Protein 4OFZ (pdb70)

InterPro domains:
  IPR023214 HAD superfamily [G3DSA:3.40.50.1000] (210-483)
  IPR036412 HAD-like superfamily [SSF56784] (208-450)
  IPR041064 Trehalose-6-phosphate phosphatase, helical bundle domain [PF18572] (64-159)
  IPR049063 Trehalose-6-phosphate phosphatase, C-terminal domain [PF21141] (210-477)

Sequence (418 aa):
QTVDDFKNLMYKMQETRRAIVFALLNEKDLTKDDVEILKRAYEKLTDNFQREMCTLTTKLSVNIGDETRGLEKDLKYLDALMNIRREEPNLLWPIIMSRVDLFSILANYHPKGKETFLKEYEDTVKFLKTFISSEAITGKKPIFITDWDGTMKDYCSQYATNLQPVYSAVGMTRFAASFTRISAVLTAGPLRGPGILDLTAMPIDGPVMFSGSWGREWWLSGKRVVHQDGITDEGFNALQRLDDEMKDLLHTSPFALVGSGVQRKVDRLTLGVQTVCHHVTSELSNRYQMAVKERMHNSQILVFDPSTELEVEVVAHNSGIIWNKGNGVERLIKSLGDSLQSPGKILICGDTLSDIPMVRQAVKQNPDGVLAIFVGAKMSLREEVKQVIGDESRCCFVSCPDVIHAAMSQILNEHCIG

Nearest PDB structures (foldseek):
  5e0o-assembly1_A  TM=9.961E-01  e=2.253E-72  Brugia malayi
  3gyg-assembly2_A  TM=4.487E-01  e=1.014E-04  Bacillus subtilis subsp. subtilis str. 168
  6lrg-assembly1_A-2  TM=4.010E-01  e=4.734E-01  Nostoc sp. PCC 7120 = FACHB-418
  6grc-assembly1_A  TM=4.989E-01  e=5.087E+00  Thermochaetoides thermophila DSM 1495

Structure (mmCIF, N/CA/C/O backbone):
data_4OFZ
#
_entry.id   4OFZ
#
_cell.length_a   166.940
_cell.length_b   166.940
_cell.length_c   99.562
_cell.angle_alpha   90.00
_cell.angle_beta   90.00
_cell.angle_gamma   120.00
#
_symmetry.space_group_name_H-M   'P 64 2 2'
#
loop_
_entity.id
_entity.type
_entity.pdbx_description
1 polymer Trehalose-phosphatase
2 non-polymer 'MAGNESIUM ION'
3 water water
#
loop_
_atom_site.group_PDB
_atom_site.id
_atom_site.type_symbol
_atom_site.label_atom_id
_atom_site.label_alt_id
_atom_site.label_comp_id
_atom_site.label_asym_id
_atom_site.label_entity_id
_atom_site.label_seq_id
_atom_site.pdbx_PDB_ins_code
_atom_site.Cartn_x
_atom_site.Cartn_y
_atom_site.Cartn_z
_atom_site.occupancy
_atom_site.B_iso_or_equiv
_atom_site.auth_seq_id
_atom_site.auth_comp_id
_atom_site.auth_asym_id
_atom_site.auth_atom_id
_atom_site.pdbx_PDB_model_num
ATOM 1 N N . GLN A 1 85 ? -44.410 1.326 9.576 1.00 129.85 63 GLN A N 1
ATOM 2 C CA . GLN A 1 85 ? -43.676 2.526 9.977 1.00 124.20 63 GLN A CA 1
ATOM 3 C C . GLN A 1 85 ? -43.792 3.608 8.911 1.00 118.25 63 GLN A C 1
ATOM 4 O O . GLN A 1 85 ? -43.483 4.773 9.161 1.00 111.72 63 GLN A O 1
ATOM 10 N N . THR A 1 86 ? -44.225 3.211 7.717 1.00 106.70 64 THR A N 1
ATOM 11 C CA . THR A 1 86 ? -44.274 4.127 6.584 1.00 106.68 64 THR A CA 1
ATOM 12 C C . THR A 1 86 ? -45.544 4.966 6.599 1.00 95.71 64 THR A C 1
ATOM 13 O O . THR A 1 86 ? -46.327 4.917 7.553 1.00 93.23 64 THR A O 1
ATOM 17 N N . VAL A 1 87 ? -45.743 5.741 5.539 1.00 84.87 65 VAL A N 1
ATOM 18 C CA . VAL A 1 87 ? -46.951 6.544 5.406 1.00 95.53 65 VAL A CA 1
ATOM 19 C C . VAL A 1 87 ? -48.201 5.729 5.132 1.00 95.40 65 VAL A C 1
ATOM 20 O O . VAL A 1 87 ? -49.206 5.854 5.838 1.00 87.18 65 VAL A O 1
ATOM 24 N N . ASP A 1 88 ? -48.140 4.916 4.083 1.00 86.35 66 ASP A N 1
ATOM 25 C CA . ASP A 1 88 ? -49.334 4.260 3.595 1.00 84.32 66 ASP A CA 1
ATOM 26 C C . ASP A 1 88 ? -49.824 3.282 4.626 1.00 83.19 66 ASP A C 1
ATOM 27 O O . ASP A 1 88 ? -51.017 3.033 4.713 1.00 87.62 66 ASP A O 1
ATOM 32 N N . ASP A 1 89 ? -48.896 2.750 5.418 1.00 86.94 67 ASP A N 1
ATOM 33 C CA . ASP A 1 89 ? -49.254 1.874 6.526 1.00 97.85 67 ASP A CA 1
ATOM 34 C C . ASP A 1 89 ? -49.933 2.652 7.641 1.00 86.56 67 ASP A C 1
ATOM 35 O O . ASP A 1 89 ? -50.776 2.102 8.356 1.00 92.17 67 ASP A O 1
ATOM 40 N N . PHE A 1 90 ? -49.578 3.925 7.788 1.00 79.97 68 PHE A N 1
ATOM 41 C CA . PHE A 1 90 ? -50.243 4.751 8.789 1.00 82.42 68 PHE A CA 1
ATOM 42 C C . PHE A 1 90 ? -51.662 5.088 8.374 1.00 82.06 68 PHE A C 1
ATOM 43 O O . PHE A 1 90 ? -52.626 4.853 9.111 1.00 73.73 68 PHE A O 1
ATOM 51 N N . LYS A 1 91 ? -51.764 5.655 7.180 1.00 64.17 69 LYS A N 1
ATOM 52 C CA . LYS A 1 91 ? -53.043 5.941 6.580 1.00 63.24 69 LYS A CA 1
ATOM 53 C C . LYS A 1 91 ? -53.924 4.698 6.614 1.00 72.32 69 LYS A C 1
ATOM 54 O O . LYS A 1 91 ? -54.981 4.700 7.249 1.00 72.92 69 LYS A O 1
ATOM 60 N N . ASN A 1 92 ? -53.482 3.634 5.953 1.00 66.64 70 ASN A N 1
ATOM 61 C CA . ASN A 1 92 ? -54.269 2.414 5.869 1.00 64.11 70 ASN A CA 1
ATOM 62 C C . ASN A 1 92 ? -54.639 1.857 7.238 1.00 67.43 70 ASN A C 1
ATOM 63 O O . ASN A 1 92 ? -55.757 1.349 7.433 1.00 71.99 70 ASN A O 1
ATOM 68 N N . LEU A 1 93 ? -53.720 1.961 8.194 1.00 61.29 71 LEU A N 1
ATOM 69 C CA . LEU A 1 93 ? -54.025 1.472 9.536 1.00 66.83 71 LEU A CA 1
ATOM 70 C C . LEU A 1 93 ? -55.186 2.239 10.125 1.00 65.78 71 LEU A C 1
ATOM 71 O O . LEU A 1 93 ? -56.191 1.636 10.541 1.00 71.16 71 LEU A O 1
ATOM 76 N N . MET A 1 94 ? -55.033 3.569 10.139 1.00 72.32 72 MET A N 1
ATOM 77 C CA . MET A 1 94 ? -56.030 4.489 10.699 1.00 70.51 72 MET A CA 1
ATOM 78 C C . MET A 1 94 ? -57.394 4.337 10.039 1.00 67.50 72 MET A C 1
ATOM 79 O O . MET A 1 94 ? -58.425 4.358 10.714 1.00 63.90 72 MET A O 1
ATOM 84 N N . TYR A 1 95 ? -57.391 4.174 8.722 1.00 70.18 73 TYR A N 1
ATOM 85 C CA . TYR A 1 95 ? -58.634 4.088 7.978 1.00 68.11 73 TYR A CA 1
ATOM 86 C C . TYR A 1 95 ? -59.350 2.748 8.172 1.00 78.57 73 TYR A C 1
ATOM 87 O O . TYR A 1 95 ? -60.562 2.725 8.405 1.00 82.80 73 TYR A O 1
ATOM 96 N N . LYS A 1 96 ? -58.621 1.639 8.090 1.00 76.40 74 LYS A N 1
ATOM 97 C CA . LYS A 1 96 ? -59.254 0.352 8.342 1.00 80.70 74 LYS A CA 1
ATOM 98 C C . LYS A 1 96 ? -59.789 0.333 9.763 1.00 78.35 74 LYS A C 1
ATOM 99 O O . LYS A 1 96 ? -60.903 -0.148 10.026 1.00 78.99 74 LYS A O 1
ATOM 105 N N . MET A 1 97 ? -59.008 0.882 10.680 1.00 63.58 75 MET A N 1
ATOM 106 C CA . MET A 1 97 ? -59.477 0.976 12.043 1.00 68.99 75 MET A CA 1
ATOM 107 C C . MET A 1 97 ? -60.750 1.792 12.126 1.00 74.22 75 MET A C 1
ATOM 108 O O . MET A 1 97 ? -61.662 1.443 12.848 1.00 71.63 75 MET A O 1
ATOM 113 N N . GLN A 1 98 ? -60.793 2.896 11.393 1.00 69.24 76 GLN A N 1
ATOM 114 C CA . GLN A 1 98 ? -61.893 3.838 11.526 1.00 48.97 76 GLN A CA 1
ATOM 115 C C . GLN A 1 98 ? -63.159 3.213 10.982 1.00 64.46 76 GLN A C 1
ATOM 116 O O . GLN A 1 98 ? -64.248 3.387 11.541 1.00 61.99 76 GLN A O 1
ATOM 122 N N . GLU A 1 99 ? -63.005 2.463 9.898 1.00 79.76 77 GLU A N 1
ATOM 123 C CA . GLU A 1 99 ? -64.121 1.737 9.326 1.00 82.97 77 GLU A CA 1
ATOM 124 C C . GLU A 1 99 ? -64.653 0.741 10.353 1.00 67.41 77 GLU A C 1
ATOM 125 O O . GLU A 1 99 ? -65.871 0.605 10.562 1.00 74.83 77 GLU A O 1
ATOM 131 N N . THR A 1 100 ? -63.727 0.075 11.027 1.00 45.56 78 THR A N 1
ATOM 132 C CA . THR A 1 100 ? -64.104 -0.817 12.112 1.00 51.09 78 THR A CA 1
ATOM 133 C C . THR A 1 100 ? -64.833 -0.072 13.224 1.00 49.62 78 THR A C 1
ATOM 134 O O . THR A 1 100 ? -65.775 -0.616 13.818 1.00 46.45 78 THR A O 1
ATOM 138 N N . ARG A 1 101 ? -64.386 1.155 13.515 1.00 56.22 79 ARG A N 1
ATOM 139 C CA . ARG A 1 101 ? -65.021 2.006 14.523 1.00 54.59 79 ARG A CA 1
ATOM 140 C C . ARG A 1 101 ? -66.479 2.163 14.166 1.00 65.83 79 ARG A C 1
ATOM 141 O O . ARG A 1 101 ? -67.368 1.946 14.994 1.00 56.81 79 ARG A O 1
ATOM 149 N N . ARG A 1 102 ? -66.710 2.516 12.908 1.00 55.04 80 ARG A N 1
ATOM 150 C CA . ARG A 1 102 ? -68.056 2.669 12.402 1.00 44.46 80 ARG A CA 1
ATOM 151 C C . ARG A 1 102 ? -68.859 1.408 12.669 1.00 55.60 80 ARG A C 1
ATOM 152 O O . ARG A 1 102 ? -69.949 1.473 13.232 1.00 56.35 80 ARG A O 1
ATOM 160 N N . ALA A 1 103 ? -68.298 0.260 12.309 1.00 63.26 81 ALA A N 1
ATOM 161 C CA . ALA A 1 103 ? -68.973 -1.009 12.567 1.00 54.30 81 ALA A CA 1
ATOM 162 C C . ALA A 1 103 ? -69.339 -1.213 14.051 1.00 53.60 81 ALA A C 1
ATOM 163 O O . ALA A 1 103 ? -70.475 -1.607 14.383 1.00 56.05 81 ALA A O 1
ATOM 165 N N . ILE A 1 104 ? -68.382 -0.958 14.939 1.00 53.59 82 ILE A N 1
ATOM 166 C CA . ILE A 1 104 ? -68.647 -1.052 16.373 1.00 50.48 82 ILE A CA 1
ATOM 167 C C . ILE A 1 104 ? -69.817 -0.159 16.776 1.00 61.05 82 ILE A C 1
ATOM 168 O O . ILE A 1 104 ? -70.739 -0.627 17.458 1.00 53.41 82 ILE A O 1
ATOM 173 N N . VAL A 1 105 ? -69.780 1.112 16.348 1.00 56.83 83 VAL A N 1
ATOM 174 C CA . VAL A 1 105 ? -70.854 2.061 16.671 1.00 50.70 83 VAL A CA 1
ATOM 175 C C . VAL A 1 105 ? -72.192 1.517 16.167 1.00 45.05 83 VAL A C 1
ATOM 176 O O . VAL A 1 105 ? -73.198 1.546 16.884 1.00 39.65 83 VAL A O 1
ATOM 180 N N . PHE A 1 106 ? -72.185 0.977 14.950 1.00 48.84 84 PHE A N 1
ATOM 181 C CA . PHE A 1 106 ? -73.373 0.321 14.408 1.00 58.38 84 PHE A CA 1
ATOM 182 C C . PHE A 1 106 ? -73.919 -0.748 15.362 1.00 56.08 84 PHE A C 1
ATOM 183 O O . PHE A 1 106 ? -75.118 -0.752 15.696 1.00 51.29 84 PHE A O 1
ATOM 191 N N . ALA A 1 107 ? -73.038 -1.657 15.782 1.00 57.74 85 ALA A N 1
ATOM 192 C CA . ALA A 1 107 ? -73.421 -2.696 16.727 1.00 57.20 85 ALA A CA 1
ATOM 193 C C . ALA A 1 107 ? -74.016 -2.087 17.978 1.00 61.11 85 ALA A C 1
ATOM 194 O O . ALA A 1 107 ? -74.990 -2.598 18.524 1.00 61.45 85 ALA A O 1
ATOM 196 N N . LEU A 1 108 ? -73.437 -0.970 18.409 1.00 66.39 86 LEU A N 1
ATOM 197 C CA . LEU A 1 108 ? -73.802 -0.348 19.679 1.00 64.38 86 LEU A CA 1
ATOM 198 C C . LEU A 1 108 ? -75.148 0.375 19.645 1.00 60.44 86 LEU A C 1
ATOM 199 O O . LEU A 1 108 ? -75.846 0.449 20.656 1.00 62.78 86 LEU A O 1
ATOM 204 N N . LEU A 1 109 ? -75.496 0.930 18.492 1.00 63.72 87 LEU A N 1
ATOM 205 C CA . LEU A 1 109 ? -76.790 1.590 18.323 1.00 71.47 87 LEU A CA 1
ATOM 206 C C . LEU A 1 109 ? -77.939 0.648 17.955 1.00 60.56 87 LEU A C 1
ATOM 207 O O . LEU A 1 109 ? -79.073 0.852 18.366 1.00 78.11 87 LEU A O 1
ATOM 212 N N . ASN A 1 110 ? -77.635 -0.371 17.165 1.00 61.61 88 ASN A N 1
ATOM 213 C CA . ASN A 1 110 ? -78.640 -1.277 16.611 1.00 68.47 88 ASN A CA 1
ATOM 214 C C . ASN A 1 110 ? -78.885 -2.587 17.378 1.00 61.97 88 ASN A C 1
ATOM 215 O O . ASN A 1 110 ? -79.497 -3.516 16.849 1.00 64.33 88 ASN A O 1
ATOM 220 N N . GLU A 1 111 ? -78.326 -2.691 18.578 1.00 65.40 89 GLU A N 1
ATOM 221 C CA . GLU A 1 111 ? -78.492 -3.872 19.434 1.00 59.30 89 GLU A CA 1
ATOM 222 C C . GLU A 1 111 ? -77.876 -5.153 18.866 1.00 63.86 89 GLU A C 1
ATOM 223 O O . GLU A 1 111 ? -78.227 -6.246 19.292 1.00 54.16 89 GLU A O 1
ATOM 229 N N . LYS A 1 112 ? -76.923 -5.028 17.953 1.00 55.26 90 LYS A N 1
ATOM 230 C CA . LYS A 1 112 ? -76.226 -6.206 17.499 1.00 51.56 90 LYS A CA 1
ATOM 231 C C . LYS A 1 112 ? -75.083 -6.524 18.466 1.00 59.87 90 LYS A C 1
ATOM 232 O O . LYS A 1 112 ? -74.795 -5.764 19.380 1.00 56.27 90 LYS A O 1
ATOM 238 N N . ASP A 1 113 ? -74.445 -7.669 18.272 1.00 98.06 91 ASP A N 1
ATOM 239 C CA . ASP A 1 113 ? -73.400 -8.104 19.183 1.00 89.59 91 ASP A CA 1
ATOM 240 C C . ASP A 1 113 ? -72.065 -7.486 18.807 1.00 83.58 91 ASP A C 1
ATOM 241 O O . ASP A 1 113 ? -71.853 -7.081 17.663 1.00 97.01 91 ASP A O 1
ATOM 246 N N . LEU A 1 114 ? -71.176 -7.398 19.787 1.00 64.98 92 LEU A N 1
ATOM 247 C CA . LEU A 1 114 ? -69.883 -6.756 19.593 1.00 73.69 92 LEU A CA 1
ATOM 248 C C . LEU A 1 114 ? -68.725 -7.744 19.444 1.00 83.80 92 LEU A C 1
ATOM 249 O O . LEU A 1 114 ? -68.297 -8.337 20.435 1.00 91.47 92 LEU A O 1
ATOM 254 N N . THR A 1 115 ? -68.192 -7.885 18.225 1.00 72.91 93 THR A N 1
ATOM 255 C CA . THR A 1 115 ? -67.107 -8.843 17.958 1.00 60.91 93 THR A CA 1
ATOM 256 C C . THR A 1 115 ? -65.831 -8.409 18.677 1.00 70.66 93 THR A C 1
ATOM 257 O O . THR A 1 115 ? -65.429 -7.244 18.574 1.00 72.42 93 THR A O 1
ATOM 261 N N . LYS A 1 116 ? -65.186 -9.331 19.394 1.00 82.08 94 LYS A N 1
ATOM 262 C CA . LYS A 1 116 ? -63.947 -8.984 20.084 1.00 90.15 94 LYS A CA 1
ATOM 263 C C . LYS A 1 116 ? -62.841 -8.877 19.045 1.00 90.09 94 LYS A C 1
ATOM 264 O O . LYS A 1 116 ? -61.770 -8.340 19.317 1.00 74.17 94 LYS A O 1
ATOM 270 N N . ASP A 1 117 ? -63.109 -9.363 17.842 1.00 94.46 95 ASP A N 1
ATOM 271 C CA . ASP A 1 117 ? -62.164 -9.178 16.761 1.00 98.18 95 ASP A CA 1
ATOM 272 C C . ASP A 1 117 ? -62.049 -7.682 16.384 1.00 93.50 95 ASP A C 1
ATOM 273 O O . ASP A 1 117 ? -60.939 -7.168 16.218 1.00 102.24 95 ASP A O 1
ATOM 278 N N . ASP A 1 118 ? -63.186 -6.992 16.252 1.00 88.90 96 ASP A N 1
ATOM 279 C CA . ASP A 1 118 ? -63.231 -5.532 16.086 1.00 79.71 96 ASP A CA 1
ATOM 280 C C . ASP A 1 118 ? -62.371 -4.817 17.140 1.00 69.48 96 ASP A C 1
ATOM 281 O O . ASP A 1 118 ? -61.362 -4.150 16.824 1.00 73.84 96 ASP A O 1
ATOM 286 N N . VAL A 1 119 ? -62.802 -4.961 18.396 1.00 62.78 97 VAL A N 1
ATOM 287 C CA . VAL A 1 119 ? -62.135 -4.354 19.540 1.00 59.93 97 VAL A CA 1
ATOM 288 C C . VAL A 1 119 ? -60.656 -4.602 19.479 1.00 71.20 97 VAL A C 1
ATOM 289 O O . VAL A 1 119 ? -59.856 -3.706 19.733 1.00 73.50 97 VAL A O 1
ATOM 293 N N . GLU A 1 120 ? -60.306 -5.832 19.124 1.00 93.83 98 GLU A N 1
ATOM 294 C CA . GLU A 1 120 ? -58.915 -6.233 19.014 1.00 92.55 98 GLU A CA 1
ATOM 295 C C . GLU A 1 120 ? -58.179 -5.478 17.875 1.00 92.88 98 GLU A C 1
ATOM 296 O O . GLU A 1 120 ? -56.997 -5.160 18.024 1.00 104.62 98 GLU A O 1
ATOM 302 N N . ILE A 1 121 ? -58.855 -5.180 16.760 1.00 61.32 99 ILE A N 1
ATOM 303 C CA . ILE A 1 121 ? -58.268 -4.303 15.728 1.00 68.24 99 ILE A CA 1
ATOM 304 C C . ILE A 1 121 ? -57.913 -2.963 16.355 1.00 70.23 99 ILE A C 1
ATOM 305 O O . ILE A 1 121 ? -56.791 -2.446 16.164 1.00 64.07 99 ILE A O 1
ATOM 310 N N . LEU A 1 122 ? -58.867 -2.407 17.115 1.00 58.95 100 LEU A N 1
ATOM 311 C CA . LEU A 1 122 ? -58.615 -1.154 17.860 1.00 63.70 100 LEU A CA 1
ATOM 312 C C . LEU A 1 122 ? -57.397 -1.240 18.788 1.00 66.50 100 LEU A C 1
ATOM 313 O O . LEU A 1 122 ? -56.496 -0.381 18.755 1.00 61.90 100 LEU A O 1
ATOM 318 N N . LYS A 1 123 ? -57.396 -2.291 19.609 1.00 95.51 101 LYS A N 1
ATOM 319 C CA . LYS A 1 123 ? -56.326 -2.594 20.550 1.00 98.22 101 LYS A CA 1
ATOM 320 C C . LYS A 1 123 ? -54.987 -2.635 19.848 1.00 91.18 101 LYS A C 1
ATOM 321 O O . LYS A 1 123 ? -54.005 -2.079 20.334 1.00 90.85 101 LYS A O 1
ATOM 327 N N . ARG A 1 124 ? -54.940 -3.274 18.690 1.00 65.12 102 ARG A N 1
ATOM 328 C CA . ARG A 1 124 ? -53.650 -3.379 18.029 1.00 82.46 102 ARG A CA 1
ATOM 329 C C . ARG A 1 124 ? -53.178 -2.066 17.413 1.00 80.85 102 ARG A C 1
ATOM 330 O O . ARG A 1 124 ? -51.977 -1.748 17.494 1.00 79.03 102 ARG A O 1
ATOM 338 N N . ALA A 1 125 ? -54.096 -1.305 16.816 1.00 79.19 103 ALA A N 1
ATOM 339 C CA . ALA A 1 125 ? -53.719 0.020 16.322 1.00 74.39 103 ALA A CA 1
ATOM 340 C C . ALA A 1 125 ? -53.140 0.857 17.470 1.00 72.85 103 ALA A C 1
ATOM 341 O O . ALA A 1 125 ? -52.090 1.517 17.331 1.00 67.74 103 ALA A O 1
ATOM 343 N N . TYR A 1 126 ? -53.822 0.795 18.613 1.00 72.18 104 TYR A N 1
ATOM 344 C CA . TYR A 1 126 ? -53.339 1.454 19.817 1.00 66.08 104 TYR A CA 1
ATOM 345 C C . TYR A 1 126 ? -51.926 1.024 20.168 1.00 74.43 104 TYR A C 1
ATOM 346 O O . TYR A 1 126 ? -51.038 1.866 20.269 1.00 75.10 104 TYR A O 1
ATOM 355 N N . GLU A 1 127 ? -51.701 -0.280 20.338 1.00 92.40 105 GLU A N 1
ATOM 356 C CA . GLU A 1 127 ? -50.414 -0.713 20.885 1.00 92.76 105 GLU A CA 1
ATOM 357 C C . GLU A 1 127 ? -49.267 -0.625 19.879 1.00 85.00 105 GLU A C 1
ATOM 358 O O . GLU A 1 127 ? -48.103 -0.652 20.281 1.00 90.34 105 GLU A O 1
ATOM 364 N N . LYS A 1 128 ? -49.577 -0.493 18.589 1.00 59.20 106 LYS A N 1
ATOM 365 C CA . LYS A 1 128 ? -48.535 -0.130 17.623 1.00 50.37 106 LYS A CA 1
ATOM 366 C C . LYS A 1 128 ? -48.227 1.352 17.799 1.00 58.60 106 LYS A C 1
ATOM 367 O O . LYS A 1 128 ? -47.065 1.717 17.916 1.00 74.10 106 LYS A O 1
ATOM 373 N N . LEU A 1 129 ? -49.248 2.209 17.821 1.00 93.44 107 LEU A N 1
ATOM 374 C CA . LEU A 1 129 ? -48.992 3.654 17.851 1.00 95.71 107 LEU A CA 1
ATOM 375 C C . LEU A 1 129 ? -48.111 4.046 19.033 1.00 97.80 107 LEU A C 1
ATOM 376 O O . LEU A 1 129 ? -47.523 5.129 19.049 1.00 92.04 107 LEU A O 1
ATOM 381 N N . THR A 1 130 ? -48.032 3.159 20.020 1.00 81.65 108 THR A N 1
ATOM 382 C CA . THR A 1 130 ? -47.002 3.246 21.035 1.00 92.40 108 THR A CA 1
ATOM 383 C C . THR A 1 130 ? -46.039 2.030 21.004 1.00 106.95 108 THR A C 1
ATOM 384 O O . THR A 1 130 ? -46.351 1.007 21.608 1.00 110.60 108 THR A O 1
ATOM 388 N N . ASP A 1 131 ? -44.868 2.125 20.361 1.00 107.37 109 ASP A N 1
ATOM 389 C CA . ASP A 1 131 ? -43.890 1.030 20.467 1.00 107.27 109 ASP A CA 1
ATOM 390 C C . ASP A 1 131 ? -42.410 1.444 20.622 1.00 116.54 109 ASP A C 1
ATOM 391 O O . ASP A 1 131 ? -41.825 1.207 21.688 1.00 125.79 109 ASP A O 1
ATOM 396 N N . ASN A 1 132 ? -41.803 2.027 19.577 1.00 121.90 110 ASN A N 1
ATOM 397 C CA . ASN A 1 132 ? -40.352 2.300 19.586 1.00 119.48 110 ASN A CA 1
ATOM 398 C C . ASN A 1 132 ? -39.900 3.102 20.816 1.00 131.88 110 ASN A C 1
ATOM 399 O O . ASN A 1 132 ? -39.970 4.321 20.866 1.00 127.76 110 ASN A O 1
ATOM 404 N N . PHE A 1 137 ? -42.265 11.402 22.924 1.00 151.11 115 PHE A N 1
ATOM 405 C CA . PHE A 1 137 ? -42.013 10.215 22.112 1.00 138.85 115 PHE A CA 1
ATOM 406 C C . PHE A 1 137 ? -42.824 10.094 20.811 1.00 151.56 115 PHE A C 1
ATOM 407 O O . PHE A 1 137 ? -43.012 8.964 20.396 1.00 162.47 115 PHE A O 1
ATOM 415 N N . GLN A 1 138 ? -43.327 11.157 20.164 1.00 119.94 116 GLN A N 1
ATOM 416 C CA . GLN A 1 138 ? -44.341 10.910 19.091 1.00 119.94 116 GLN A CA 1
ATOM 417 C C . GLN A 1 138 ? -43.792 10.718 17.656 1.00 119.94 116 GLN A C 1
ATOM 418 O O . GLN A 1 138 ? -42.935 11.453 17.179 1.00 119.94 116 GLN A O 1
ATOM 424 N N . ARG A 1 139 ? -44.366 9.737 16.965 1.00 199.18 117 ARG A N 1
ATOM 425 C CA . ARG A 1 139 ? -43.650 8.953 15.956 1.00 180.87 117 ARG A CA 1
ATOM 426 C C . ARG A 1 139 ? -43.495 9.582 14.544 1.00 191.34 117 ARG A C 1
ATOM 427 O O . ARG A 1 139 ? -44.239 10.477 14.126 1.00 200.65 117 ARG A O 1
ATOM 435 N N . GLU A 1 140 ? -42.496 9.076 13.823 1.00 99.59 118 GLU A N 1
ATOM 436 C CA . GLU A 1 140 ? -42.140 9.567 12.496 1.00 92.09 118 GLU A CA 1
ATOM 437 C C . GLU A 1 140 ? -42.285 8.493 11.415 1.00 96.65 118 GLU A C 1
ATOM 438 O O . GLU A 1 140 ? -42.040 7.302 11.638 1.00 109.36 118 GLU A O 1
ATOM 444 N N . MET A 1 141 ? -42.692 8.951 10.237 1.00 98.97 119 MET A N 1
ATOM 445 C CA . MET A 1 141 ? -43.018 8.088 9.112 1.00 103.03 119 MET A CA 1
ATOM 446 C C . MET A 1 141 ? -42.247 8.525 7.869 1.00 99.90 119 MET A C 1
ATOM 447 O O . MET A 1 141 ? -41.709 9.627 7.829 1.00 102.57 119 MET A O 1
ATOM 452 N N . CYS A 1 142 ? -42.211 7.664 6.854 1.00 104.25 120 CYS A N 1
ATOM 453 C CA . CYS A 1 142 ? -41.268 7.802 5.735 1.00 106.27 120 CYS A CA 1
ATOM 454 C C . CYS A 1 142 ? -41.776 7.190 4.402 1.00 104.20 120 CYS A C 1
ATOM 455 O O . CYS A 1 142 ? -42.701 6.357 4.425 1.00 101.48 120 CYS A O 1
ATOM 458 N N . THR A 1 143 ? -41.218 7.637 3.260 1.00 94.15 121 THR A N 1
ATOM 459 C CA . THR A 1 143 ? -41.443 6.979 1.952 1.00 107.63 121 THR A CA 1
ATOM 460 C C . THR A 1 143 ? -40.259 6.260 1.359 1.00 122.17 121 THR A C 1
ATOM 461 O O . THR A 1 143 ? -40.034 5.062 1.559 1.00 116.53 121 THR A O 1
ATOM 465 N N . LEU A 1 144 ? -39.526 7.056 0.598 1.00 136.80 122 LEU A N 1
ATOM 466 C CA . LEU A 1 144 ? -38.312 6.689 -0.060 1.00 129.86 122 LEU A CA 1
ATOM 467 C C . LEU A 1 144 ? -37.405 7.885 0.162 1.00 134.83 122 LEU A C 1
ATOM 468 O O . LEU A 1 144 ? -36.445 7.843 0.938 1.00 139.29 122 LEU A O 1
ATOM 473 N N . THR A 1 145 ? -37.777 8.979 -0.499 1.00 110.00 123 THR A N 1
ATOM 474 C CA . THR A 1 145 ? -36.931 10.158 -0.566 1.00 107.66 123 THR A CA 1
ATOM 475 C C . THR A 1 145 ? -37.195 11.153 0.554 1.00 113.59 123 THR A C 1
ATOM 476 O O . THR A 1 145 ? -36.532 12.188 0.626 1.00 115.88 123 THR A O 1
ATOM 480 N N . THR A 1 146 ? -38.140 10.843 1.436 1.00 128.89 124 THR A N 1
ATOM 481 C CA . THR A 1 146 ? -38.572 11.807 2.443 1.00 122.74 124 THR A CA 1
ATOM 482 C C . THR A 1 146 ? -39.000 11.157 3.763 1.00 120.33 1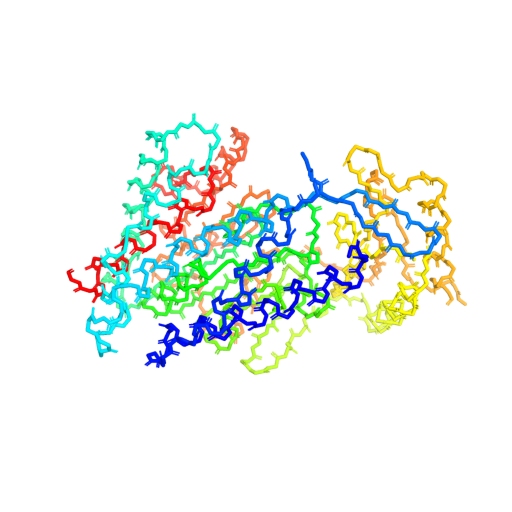24 THR A C 1
ATOM 483 O O . THR A 1 146 ? -39.578 10.064 3.773 1.00 122.54 124 THR A O 1
ATOM 487 N N . LYS A 1 147 ? -38.697 11.831 4.872 1.00 87.94 125 LYS A N 1
ATOM 488 C CA . LYS A 1 147 ? -39.179 11.428 6.195 1.00 101.96 125 LYS A CA 1
ATOM 489 C C . LYS A 1 147 ? -39.640 12.626 7.027 1.00 103.14 125 LYS A C 1
ATOM 490 O O . LYS A 1 147 ? -39.015 13.687 7.013 1.00 95.48 125 LYS A O 1
ATOM 496 N N . LEU A 1 148 ? -40.740 12.437 7.754 1.00 116.53 126 LEU A N 1
ATOM 497 C CA . LEU A 1 148 ? -41.388 13.513 8.510 1.00 106.38 126 LEU A CA 1
ATOM 498 C C . LEU A 1 148 ? -41.939 13.072 9.868 1.00 104.68 126 LEU A C 1
ATOM 499 O O . LEU A 1 148 ? -42.561 12.015 9.977 1.00 96.05 126 LEU A O 1
ATOM 504 N N . SER A 1 149 ? -41.734 13.894 10.896 1.00 80.29 127 SER A N 1
ATOM 505 C CA . SER A 1 149 ? -42.303 13.616 12.212 1.00 79.39 127 SER A CA 1
ATOM 506 C C . SER A 1 149 ? -43.780 14.042 12.278 1.00 88.47 127 SER A C 1
ATOM 507 O O . SER A 1 149 ? -44.151 15.110 11.784 1.00 83.35 127 SER A O 1
ATOM 510 N N . VAL A 1 150 ? -44.613 13.205 12.892 1.00 87.05 128 VAL A N 1
ATOM 511 C CA . VAL A 1 150 ? -46.058 13.418 12.927 1.00 63.67 128 VAL A CA 1
ATOM 512 C C . VAL A 1 150 ? -46.596 13.325 14.356 1.00 66.79 128 VAL A C 1
ATOM 513 O O . VAL A 1 150 ? -46.312 12.348 15.054 1.00 63.93 128 VAL A O 1
ATOM 517 N N . ASN A 1 151 ? -47.377 14.307 14.810 1.00 90.55 129 ASN A N 1
ATOM 518 C CA . ASN A 1 151 ? -47.932 14.180 16.154 1.00 87.62 129 ASN A CA 1
ATOM 519 C C . ASN A 1 151 ? -49.149 13.257 16.144 1.00 83.00 129 ASN A C 1
ATOM 520 O O . ASN A 1 151 ? -50.202 13.590 15.595 1.00 93.41 129 ASN A O 1
ATOM 525 N N . ILE A 1 152 ? -48.999 12.111 16.799 1.00 73.30 130 ILE A N 1
ATOM 526 C CA . ILE A 1 152 ? -50.037 11.091 16.846 1.00 61.86 130 ILE A CA 1
ATOM 527 C C . ILE A 1 152 ? -50.834 11.143 18.148 1.00 68.94 130 ILE A C 1
ATOM 528 O O . ILE A 1 152 ? -51.605 10.223 18.453 1.00 78.60 130 ILE A O 1
ATOM 533 N N . GLY A 1 153 ? -50.592 12.182 18.939 1.00 57.92 131 GLY A N 1
ATOM 534 C CA . GLY A 1 153 ? -51.232 12.340 20.235 1.00 57.12 131 GLY A CA 1
ATOM 535 C C . GLY A 1 153 ? -52.744 12.204 20.274 1.00 66.08 131 GLY A C 1
ATOM 536 O O . GLY A 1 153 ? -53.278 11.500 21.156 1.00 75.61 131 GLY A O 1
ATOM 537 N N . ASP A 1 154 ? -53.441 12.857 19.335 1.00 65.26 132 ASP A N 1
ATOM 538 C CA . ASP A 1 154 ? -54.904 12.764 19.286 1.00 68.16 132 ASP A CA 1
ATOM 539 C C . ASP A 1 154 ? -55.392 11.367 18.915 1.00 64.15 132 ASP A C 1
ATOM 540 O O . ASP A 1 154 ? -56.272 10.823 19.577 1.00 67.38 132 ASP A O 1
ATOM 545 N N . GLU A 1 155 ? -54.823 10.802 17.851 1.00 42.35 133 GLU A N 1
ATOM 546 C CA . GLU A 1 155 ? -55.119 9.430 17.456 1.00 39.72 133 GLU A CA 1
ATOM 547 C C . GLU A 1 155 ? -54.964 8.492 18.629 1.00 47.22 133 GLU A C 1
ATOM 548 O O . GLU A 1 155 ? -55.823 7.608 18.879 1.00 53.52 133 GLU A O 1
ATOM 554 N N . THR A 1 156 ? -53.872 8.687 19.359 1.00 49.59 134 THR A N 1
ATOM 555 C CA . THR A 1 156 ? -53.591 7.807 20.479 1.00 55.68 134 THR A CA 1
ATOM 556 C C . THR A 1 156 ? -54.646 7.937 21.564 1.00 61.50 134 THR A C 1
ATOM 557 O O . THR A 1 156 ? -55.233 6.931 21.958 1.00 59.77 134 THR A O 1
ATOM 561 N N . ARG A 1 157 ? -54.905 9.162 22.027 1.00 76.74 135 ARG A N 1
ATOM 562 C CA . ARG A 1 157 ? -55.822 9.331 23.149 1.00 70.01 135 ARG A CA 1
ATOM 563 C C . ARG A 1 157 ? -57.241 8.927 22.747 1.00 69.54 135 ARG A C 1
ATOM 564 O O . ARG A 1 157 ? -58.010 8.403 23.562 1.00 76.18 135 ARG A O 1
ATOM 572 N N . GLY A 1 158 ? -57.566 9.139 21.478 1.00 43.82 136 GLY A N 1
ATOM 573 C CA . GLY A 1 158 ? -58.833 8.687 20.947 1.00 45.21 136 GLY A CA 1
ATOM 574 C C . GLY A 1 158 ? -58.931 7.202 21.183 1.00 53.26 136 GLY A C 1
ATOM 575 O O . GLY A 1 158 ? -59.825 6.744 21.914 1.00 52.61 136 GLY A O 1
ATOM 576 N N . LEU A 1 159 ? -57.961 6.462 20.642 1.00 61.14 137 LEU A N 1
ATOM 577 C CA . LEU A 1 159 ? -57.949 5.004 20.804 1.00 57.10 137 LEU A CA 1
ATOM 578 C C . LEU A 1 159 ? -57.956 4.541 22.250 1.00 56.42 137 LEU A C 1
ATOM 579 O O . LEU A 1 159 ? -58.676 3.618 22.603 1.00 61.59 137 LEU A O 1
ATOM 584 N N . GLU A 1 160 ? -57.159 5.197 23.078 1.00 43.06 138 GLU A N 1
ATOM 585 C CA . GLU A 1 160 ? -57.034 4.865 24.488 1.00 54.01 138 GLU A CA 1
ATOM 586 C C . GLU A 1 160 ? -58.389 4.955 25.216 1.00 62.14 138 GLU A C 1
ATOM 587 O O . GLU A 1 160 ? -58.864 3.974 25.846 1.00 66.62 138 GLU A O 1
ATOM 593 N N . LYS A 1 161 ? -59.011 6.129 25.111 1.00 71.32 139 LYS A N 1
ATOM 594 C CA . LYS A 1 161 ? -60.330 6.360 25.694 1.00 65.02 139 LYS A CA 1
ATOM 595 C C . LYS A 1 161 ? -61.292 5.284 25.224 1.00 70.96 139 LYS A C 1
ATOM 596 O O . LYS A 1 161 ? -61.991 4.646 26.029 1.00 65.22 139 LYS A O 1
ATOM 602 N N . ASP A 1 162 ? -61.306 5.080 23.909 1.00 69.81 140 ASP A N 1
ATOM 603 C CA . ASP A 1 162 ? -62.212 4.113 23.314 1.00 65.53 140 ASP A CA 1
ATOM 604 C C . ASP A 1 162 ? -62.024 2.735 23.932 1.00 65.41 140 ASP A C 1
ATOM 605 O O . ASP A 1 162 ? -62.996 2.085 24.298 1.00 66.01 140 ASP A O 1
ATOM 610 N N . LEU A 1 163 ? -60.772 2.315 24.083 1.00 58.10 141 LEU A N 1
ATOM 611 C CA . LEU A 1 163 ? -60.464 1.023 24.682 1.00 62.24 141 LEU A CA 1
ATOM 612 C C . LEU A 1 163 ? -60.964 0.879 26.123 1.00 62.90 141 LEU A C 1
ATOM 613 O O . LEU A 1 163 ? -61.548 -0.154 26.462 1.00 73.88 141 LEU A O 1
ATOM 618 N N . LYS A 1 164 ? -60.771 1.886 26.978 1.00 64.69 142 LYS A N 1
ATOM 619 C CA . LYS A 1 164 ? -61.278 1.702 28.351 1.00 71.15 142 LYS A CA 1
ATOM 620 C C . LYS A 1 164 ? -62.825 1.722 28.397 1.00 65.89 142 LYS A C 1
ATOM 621 O O . LYS A 1 164 ? -63.460 0.981 29.193 1.00 64.58 142 LYS A O 1
ATOM 627 N N . TYR A 1 165 ? -63.425 2.531 27.518 1.00 61.55 143 TYR A N 1
ATOM 628 C CA . TYR A 1 165 ? -64.881 2.572 27.364 1.00 66.89 143 TYR A CA 1
ATOM 629 C C . TYR A 1 165 ? -65.439 1.201 26.965 1.00 70.05 143 TYR A C 1
ATOM 630 O O . TYR A 1 165 ? -66.281 0.609 27.663 1.00 54.47 143 TYR A O 1
ATOM 639 N N . LEU A 1 166 ? -64.941 0.709 25.835 1.00 67.93 144 LEU A N 1
ATOM 640 C CA . LEU A 1 166 ? -65.350 -0.565 25.257 1.00 69.48 144 LEU A CA 1
ATOM 641 C C . LEU A 1 166 ? -65.105 -1.751 26.186 1.00 71.04 144 LEU A C 1
ATOM 642 O O . LEU A 1 166 ? -65.911 -2.668 26.254 1.00 79.78 144 LEU A O 1
ATOM 647 N N . ASP A 1 167 ? -63.984 -1.733 26.892 1.00 57.27 145 ASP A N 1
ATOM 648 C CA . ASP A 1 167 ? -63.736 -2.758 27.882 1.00 66.47 145 ASP A CA 1
ATOM 649 C C . ASP A 1 167 ? -64.854 -2.740 28.935 1.00 63.44 145 ASP A C 1
ATOM 650 O O . ASP A 1 167 ? -65.447 -3.780 29.241 1.00 79.22 145 ASP A O 1
ATOM 655 N N . ALA A 1 168 ? -65.160 -1.558 29.464 1.00 70.91 146 ALA A N 1
ATOM 656 C CA . ALA A 1 168 ? -66.206 -1.459 30.486 1.00 69.95 146 ALA A CA 1
ATOM 657 C C . ALA A 1 168 ? -67.524 -2.039 29.988 1.00 65.35 146 ALA A C 1
ATOM 658 O O . ALA A 1 168 ? -68.210 -2.805 30.696 1.00 55.01 146 ALA A O 1
ATOM 660 N N . LEU A 1 169 ? -67.848 -1.666 28.751 1.00 77.92 147 LEU A N 1
ATOM 661 C CA . LEU A 1 169 ? -69.004 -2.197 28.046 1.00 69.20 147 LEU A CA 1
ATOM 662 C C . LEU A 1 169 ? -69.021 -3.714 27.956 1.00 76.65 147 LEU A C 1
ATOM 663 O O . LEU A 1 169 ? -70.023 -4.351 28.267 1.00 72.17 147 LEU A O 1
ATOM 668 N N . MET A 1 170 ? -67.924 -4.291 27.491 1.00 82.20 148 MET A N 1
ATOM 669 C CA . MET A 1 170 ? -67.924 -5.702 27.163 1.00 78.94 148 MET A CA 1
ATOM 670 C C . MET A 1 170 ? -67.960 -6.562 28.400 1.00 83.10 148 MET A C 1
ATOM 671 O O . MET A 1 170 ? -68.596 -7.621 28.410 1.00 84.18 148 MET A O 1
ATOM 676 N N . ASN A 1 171 ? -67.275 -6.117 29.446 1.00 78.70 149 ASN A N 1
ATOM 677 C CA . ASN A 1 171 ? -67.286 -6.906 30.664 1.00 81.46 149 ASN A CA 1
ATOM 678 C C . ASN A 1 171 ? -68.603 -6.763 31.396 1.00 86.54 149 ASN A C 1
ATOM 679 O O . ASN A 1 171 ? -68.962 -7.635 32.180 1.00 91.94 149 ASN A O 1
ATOM 684 N N . ILE A 1 172 ? -69.343 -5.688 31.146 1.00 82.54 150 ILE A N 1
ATOM 685 C CA . ILE A 1 172 ? -70.720 -5.678 31.651 1.00 89.58 150 ILE A CA 1
ATOM 686 C C . ILE A 1 172 ? -71.673 -6.460 30.715 1.00 89.86 150 ILE A C 1
ATOM 687 O O . ILE A 1 172 ? -72.714 -6.949 31.144 1.00 82.14 150 ILE A O 1
ATOM 692 N N . ARG A 1 173 ? -71.300 -6.601 29.446 1.00 72.45 151 ARG A N 1
ATOM 693 C CA . ARG A 1 173 ? -72.127 -7.289 28.444 1.00 63.24 151 ARG A CA 1
ATOM 694 C C . ARG A 1 173 ? -71.983 -8.807 28.522 1.00 79.62 151 ARG A C 1
ATOM 695 O O . ARG A 1 173 ? -72.930 -9.533 28.237 1.00 80.42 151 ARG A O 1
ATOM 703 N N . ARG A 1 174 ? -70.793 -9.267 28.915 1.00 88.48 152 ARG A N 1
ATOM 704 C CA . ARG A 1 174 ? -70.453 -10.694 28.968 1.00 74.50 152 ARG A CA 1
ATOM 705 C C . ARG A 1 174 ? -71.479 -11.491 29.742 1.00 81.31 152 ARG A C 1
ATOM 706 O O . ARG A 1 174 ? -71.700 -12.674 29.477 1.00 90.49 152 ARG A O 1
ATOM 714 N N . GLU A 1 175 ? -72.061 -10.836 30.737 1.00 93.51 153 GLU A N 1
ATOM 715 C CA . GLU A 1 175 ? -73.387 -11.172 31.250 1.00 95.61 153 GLU A CA 1
ATOM 716 C C . GLU A 1 175 ? -73.961 -9.865 31.795 1.00 115.19 153 GLU A C 1
ATOM 717 O O . GLU A 1 175 ? -73.219 -9.112 32.429 1.00 129.14 153 GLU A O 1
ATOM 723 N N . GLU A 1 176 ? -75.246 -9.566 31.591 1.00 71.64 154 GLU A N 1
ATOM 724 C CA . GLU A 1 176 ? -76.199 -10.355 30.837 1.00 83.12 154 GLU A CA 1
ATOM 725 C C . GLU A 1 176 ? -76.060 -10.053 29.362 1.00 80.86 154 GLU A C 1
ATOM 726 O O . GLU A 1 176 ? -76.185 -8.906 28.958 1.00 75.42 154 GLU A O 1
ATOM 732 N N . PRO A 1 177 ? -75.815 -11.084 28.551 1.00 78.18 155 PRO A N 1
ATOM 733 C CA . PRO A 1 177 ? -75.554 -10.926 27.115 1.00 69.62 155 PRO A CA 1
ATOM 734 C C . PRO A 1 177 ? -76.720 -10.312 26.335 1.00 67.01 155 PRO A C 1
ATOM 735 O O . PRO A 1 177 ? -76.51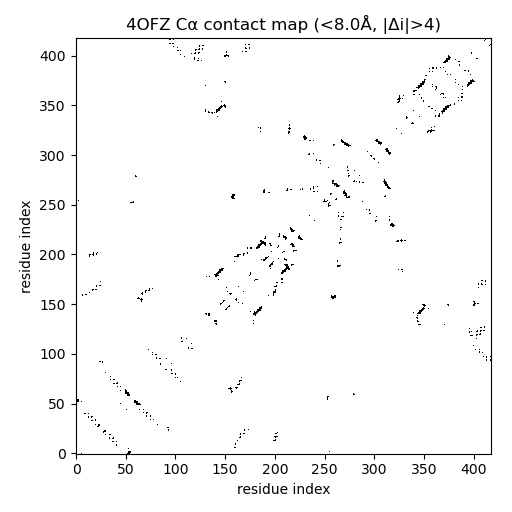7 -9.894 25.190 1.00 53.73 155 PRO A O 1
ATOM 739 N N . ASN A 1 178 ? -77.919 -10.333 26.916 1.00 49.80 156 ASN A N 1
ATOM 740 C CA . ASN A 1 178 ? -79.102 -9.733 26.297 1.00 58.34 156 ASN A CA 1
ATOM 741 C C . ASN A 1 178 ? -79.514 -8.355 26.843 1.00 72.77 156 ASN A C 1
ATOM 742 O O . ASN A 1 178 ? -80.495 -7.772 26.380 1.00 66.30 156 ASN A O 1
ATOM 747 N N . LEU A 1 179 ? -78.790 -7.857 27.841 1.00 70.05 157 LEU A N 1
ATOM 748 C CA . LEU A 1 179 ? -79.057 -6.538 28.410 1.00 60.24 157 LEU A CA 1
ATOM 749 C C . LEU A 1 179 ? -78.960 -5.484 27.324 1.00 58.04 157 LEU A C 1
ATOM 750 O O . LEU A 1 179 ? -78.011 -5.495 26.542 1.00 50.52 157 LEU A O 1
ATOM 755 N N . LEU A 1 180 ? -79.948 -4.595 27.251 1.00 70.26 158 LEU A N 1
ATOM 756 C CA . LEU A 1 180 ? -79.955 -3.579 26.203 1.00 62.36 158 LEU A CA 1
ATOM 757 C C . LEU A 1 180 ? -78.723 -2.693 26.336 1.00 69.65 158 LEU A C 1
ATOM 758 O O . LEU A 1 180 ? -78.367 -2.274 27.445 1.00 73.85 158 LEU A O 1
ATOM 763 N N . TRP A 1 181 ? -78.064 -2.430 25.209 1.00 69.25 159 TRP A N 1
ATOM 764 C CA . TRP A 1 181 ? -76.841 -1.621 25.209 1.00 54.76 159 TRP A CA 1
ATOM 765 C C . TRP A 1 181 ? -76.937 -0.330 26.024 1.00 60.15 159 TRP A C 1
ATOM 766 O O . TRP A 1 181 ? -76.103 -0.141 26.905 1.00 55.43 159 TRP A O 1
ATOM 777 N N . PRO A 1 182 ? -77.950 0.540 25.755 1.00 72.95 160 PRO A N 1
ATOM 778 C CA . PRO A 1 182 ? -78.117 1.807 26.483 1.00 62.22 160 PRO A CA 1
ATOM 779 C C . PRO A 1 182 ? -78.108 1.688 28.008 1.00 69.66 160 PRO A C 1
ATOM 780 O O . PRO A 1 182 ? -77.593 2.574 28.694 1.00 79.18 160 PRO A O 1
ATOM 784 N N . ILE A 1 183 ? -78.689 0.617 28.529 1.00 54.92 161 ILE A N 1
ATOM 785 C CA . ILE A 1 183 ? -78.673 0.368 29.962 1.00 61.46 161 ILE A CA 1
ATOM 786 C C . ILE A 1 183 ? -77.241 0.076 30.444 1.00 66.94 161 ILE A C 1
ATOM 787 O O . ILE A 1 183 ? -76.789 0.574 31.495 1.00 64.56 161 ILE A O 1
ATOM 792 N N . ILE A 1 184 ? -76.525 -0.721 29.660 1.00 55.46 162 ILE A N 1
ATOM 793 C CA . ILE A 1 184 ? -75.141 -1.023 29.971 1.00 62.70 162 ILE A CA 1
ATOM 794 C C . ILE A 1 184 ? -74.340 0.272 29.964 1.00 68.82 162 ILE A C 1
ATOM 795 O O . ILE A 1 184 ? -73.486 0.496 30.823 1.00 73.68 162 ILE A O 1
ATOM 800 N N . MET A 1 185 ? -74.655 1.131 28.998 1.00 77.06 163 MET A N 1
ATOM 801 C CA . MET A 1 185 ? -74.042 2.448 28.852 1.00 53.98 163 MET A CA 1
ATOM 802 C C . MET A 1 185 ? -74.290 3.300 30.090 1.00 54.84 163 MET A C 1
ATOM 803 O O . MET A 1 185 ? -73.400 4.032 30.547 1.00 68.07 163 MET A O 1
ATOM 808 N N . SER A 1 186 ? -75.498 3.186 30.640 1.00 53.03 164 SER A N 1
ATOM 809 C CA . SER A 1 186 ? -75.839 3.876 31.882 1.00 50.22 164 SER A CA 1
ATOM 810 C C . SER A 1 186 ? -75.126 3.276 33.087 1.00 64.07 164 SER A C 1
ATOM 811 O O . SER A 1 186 ? -75.076 3.886 34.148 1.00 66.88 164 SER A O 1
ATOM 814 N N . ARG A 1 187 ? -74.621 2.057 32.951 1.00 85.03 165 ARG A N 1
ATOM 815 C CA . ARG A 1 187 ? -73.802 1.491 34.021 1.00 79.24 165 ARG A CA 1
ATOM 816 C C . ARG A 1 187 ? -72.317 1.878 33.935 1.00 83.36 165 ARG A C 1
ATOM 817 O O . ARG A 1 187 ? -71.592 1.819 34.928 1.00 86.88 165 ARG A O 1
ATOM 825 N N . VAL A 1 188 ? -71.871 2.277 32.749 1.00 70.73 166 VAL A N 1
ATOM 826 C CA . VAL A 1 188 ? -70.463 2.586 32.524 1.00 79.28 166 VAL A CA 1
ATOM 827 C C . VAL A 1 188 ? -70.109 4.015 32.939 1.00 72.31 166 VAL A C 1
ATOM 828 O O . VAL A 1 188 ? -70.771 4.961 32.528 1.00 68.40 166 VAL A O 1
ATOM 832 N N . ASP A 1 189 ? -69.050 4.200 33.715 1.00 80.09 167 ASP A N 1
ATOM 833 C CA . ASP A 1 189 ? -68.758 5.548 34.177 1.00 60.57 167 ASP A CA 1
ATOM 834 C C . ASP A 1 189 ? -67.860 6.208 33.138 1.00 58.17 167 ASP A C 1
ATOM 835 O O . ASP A 1 189 ? -66.625 6.083 33.167 1.00 53.54 167 ASP A O 1
ATOM 840 N N . LEU A 1 190 ? -68.490 7.011 32.287 1.00 67.43 168 LEU A N 1
ATOM 841 C CA . LEU A 1 190 ? -67.797 7.654 31.182 1.00 59.94 168 LEU A CA 1
ATOM 842 C C . LEU A 1 190 ? -67.110 8.869 31.749 1.00 70.36 168 LEU A C 1
ATOM 843 O O . LEU A 1 190 ? -66.002 9.240 31.335 1.00 60.34 168 LEU A O 1
ATOM 848 N N . PHE A 1 191 ? -67.799 9.476 32.716 1.00 72.49 169 PHE A N 1
ATOM 849 C CA . PHE A 1 191 ? -67.319 10.674 33.371 1.00 69.11 169 PHE A CA 1
ATOM 850 C C . PHE A 1 191 ? -65.901 10.493 33.875 1.00 69.72 169 PHE A C 1
ATOM 851 O O . PHE A 1 191 ? -65.046 11.292 33.569 1.00 72.46 169 PHE A O 1
ATOM 859 N N . SER A 1 192 ? -65.652 9.441 34.642 1.00 69.93 170 SER A N 1
ATOM 860 C CA . SER A 1 192 ? -64.331 9.253 35.233 1.00 71.22 170 SER A CA 1
ATOM 861 C C . SER A 1 192 ? -63.279 8.919 34.178 1.00 67.54 170 SER A C 1
ATOM 862 O O . SER A 1 192 ? -62.100 9.232 34.342 1.00 75.28 170 SER A O 1
ATOM 865 N N . ILE A 1 193 ? -63.711 8.300 33.090 1.00 56.85 171 ILE A N 1
ATOM 866 C CA . ILE A 1 193 ? -62.791 7.939 32.028 1.00 52.15 171 ILE A CA 1
ATOM 867 C C . ILE A 1 193 ? -62.297 9.179 31.296 1.00 56.05 171 ILE A C 1
ATOM 868 O O . ILE A 1 193 ? -61.120 9.270 30.970 1.00 63.64 171 ILE A O 1
ATOM 873 N N . LEU A 1 194 ? -63.200 10.120 31.020 1.00 69.19 172 LEU A N 1
ATOM 874 C CA . LEU A 1 194 ? -62.822 11.353 30.318 1.00 64.29 172 LEU A CA 1
ATOM 875 C C . LEU A 1 194 ? -62.235 12.395 31.271 1.00 73.46 172 LEU A C 1
ATOM 876 O O . LEU A 1 194 ? -61.424 13.235 30.892 1.00 66.86 172 LEU A O 1
ATOM 881 N N . ALA A 1 195 ? -62.611 12.277 32.538 1.00 74.22 173 ALA A N 1
ATOM 882 C CA . ALA A 1 195 ? -62.223 13.260 33.552 1.00 71.54 173 ALA A CA 1
ATOM 883 C C . ALA A 1 195 ? -60.858 12.879 34.118 1.00 86.45 173 ALA A C 1
ATOM 884 O O . ALA A 1 195 ? -60.529 13.279 35.230 1.00 101.68 173 ALA A O 1
ATOM 886 N N . ASN A 1 196 ? -60.137 11.977 33.457 1.00 115.66 174 ASN A N 1
ATOM 887 C CA . ASN A 1 196 ? -58.678 11.954 33.601 1.00 116.48 174 ASN A CA 1
ATOM 888 C C . ASN A 1 196 ? -57.942 12.921 32.656 1.00 113.56 174 ASN A C 1
ATOM 889 O O . ASN A 1 196 ? -56.988 13.599 33.065 1.00 121.82 174 ASN A O 1
ATOM 894 N N . TYR A 1 197 ? -58.383 12.992 31.398 1.00 91.67 175 TYR A N 1
ATOM 895 C CA . TYR A 1 197 ? -57.567 13.628 30.346 1.00 88.91 175 TYR A CA 1
ATOM 896 C C . TYR A 1 197 ? -57.823 15.055 30.043 1.00 96.88 175 TYR A C 1
ATOM 897 O O . TYR A 1 197 ? -58.649 15.302 29.145 1.00 122.20 175 TYR A O 1
ATOM 906 N N . HIS A 1 198 ? -57.023 15.980 30.555 1.00 181.98 176 HIS A N 1
ATOM 907 C CA . HIS A 1 198 ? -57.386 17.364 30.305 1.00 181.98 176 HIS A CA 1
ATOM 908 C C . HIS A 1 198 ? -56.454 18.398 31.058 1.00 181.98 176 HIS A C 1
ATOM 909 O O . HIS A 1 198 ? -55.687 18.006 31.944 1.00 181.98 176 HIS A O 1
ATOM 916 N N . PRO A 1 199 ? -56.477 19.708 30.631 1.00 144.20 177 PRO A N 1
ATOM 917 C CA . PRO A 1 199 ? -55.646 20.917 30.822 1.00 144.20 177 PRO A CA 1
ATOM 918 C C . PRO A 1 199 ? -55.746 21.762 32.153 1.00 144.20 177 PRO A C 1
ATOM 919 O O . PRO A 1 199 ? -54.977 22.759 32.358 1.00 144.20 177 PRO A O 1
ATOM 923 N N . LYS A 1 200 ? -56.729 21.464 33.012 1.00 133.08 178 LYS A N 1
ATOM 924 C CA . LYS A 1 200 ? -57.059 22.350 34.132 1.00 133.08 178 LYS A CA 1
ATOM 925 C C . LYS A 1 200 ? -56.698 21.634 35.446 1.00 133.08 178 LYS A C 1
ATOM 926 O O . LYS A 1 200 ? -55.836 22.071 36.226 1.00 133.08 178 LYS A O 1
ATOM 932 N N . GLY A 1 201 ? -57.426 20.546 35.705 1.00 123.63 179 GLY A N 1
ATOM 933 C CA . GLY A 1 201 ? -57.412 19.836 36.976 1.00 123.63 179 GLY A CA 1
ATOM 934 C C . GLY A 1 201 ? -58.751 19.148 36.873 1.00 123.63 179 GLY A C 1
ATOM 935 O O . GLY A 1 201 ? -59.438 19.311 35.865 1.00 123.63 179 GLY A O 1
ATOM 936 N N . LYS A 1 202 ? -59.118 18.339 37.850 1.00 146.50 180 LYS A N 1
ATOM 937 C CA . LYS A 1 202 ? -60.363 17.604 37.710 1.00 146.50 180 LYS A CA 1
ATOM 938 C C . LYS A 1 202 ? -61.603 18.411 38.071 1.00 146.50 180 LYS A C 1
ATOM 939 O O . LYS A 1 202 ? -62.619 18.333 37.386 1.00 146.50 180 LYS A O 1
ATOM 945 N N . GLU A 1 203 ? -61.514 19.177 39.151 1.00 99.75 181 GLU A N 1
ATOM 946 C CA . GLU A 1 203 ? -62.675 19.876 39.702 1.00 101.72 181 GLU A CA 1
ATOM 947 C C . GLU A 1 203 ? -63.295 20.851 38.699 1.00 85.34 181 GLU A C 1
ATOM 948 O O . GLU A 1 203 ? -64.528 21.070 38.674 1.00 78.99 181 GLU A O 1
ATOM 954 N N . THR A 1 204 ? -62.436 21.421 37.864 1.00 85.13 182 THR A N 1
ATOM 955 C CA . THR A 1 204 ? -62.907 22.247 36.773 1.00 93.47 182 THR A CA 1
ATOM 956 C C . THR A 1 204 ? -63.809 21.405 35.879 1.00 82.03 182 THR A C 1
ATOM 957 O O . THR A 1 204 ? -64.969 21.758 35.647 1.00 77.63 182 THR A O 1
ATOM 961 N N . PHE A 1 205 ? -63.278 20.270 35.427 1.00 82.37 183 PHE A N 1
ATOM 962 C CA . PHE A 1 205 ? -64.037 19.335 34.598 1.00 69.09 183 PHE A CA 1
ATOM 963 C C . PHE A 1 205 ? -65.391 19.050 35.216 1.00 66.58 183 PHE A C 1
ATOM 964 O O . PHE A 1 205 ? -66.417 19.196 34.562 1.00 61.89 183 PHE A O 1
ATOM 972 N N . LEU A 1 206 ? -65.370 18.652 36.485 1.00 62.99 184 LEU A N 1
ATOM 973 C CA . LEU A 1 206 ? -66.586 18.383 37.238 1.00 58.79 184 LEU A CA 1
ATOM 974 C C . LEU A 1 206 ? -67.588 19.510 37.069 1.00 65.56 184 LEU A C 1
ATOM 975 O O . LEU A 1 206 ? -68.735 19.273 36.694 1.00 66.17 184 LEU A O 1
ATOM 980 N N . LYS A 1 207 ? -67.160 20.742 37.320 1.00 76.89 185 LYS A N 1
ATOM 981 C CA . LYS A 1 207 ? -68.147 21.803 37.431 1.00 80.43 185 LYS A CA 1
ATOM 982 C C . LYS A 1 207 ? -68.640 22.246 36.056 1.00 80.36 185 LYS A C 1
ATOM 983 O O . LYS A 1 207 ? -69.844 22.537 35.876 1.00 67.03 185 LYS A O 1
ATOM 989 N N . GLU A 1 208 ? -67.724 22.299 35.091 1.00 59.99 186 GLU A N 1
ATOM 990 C CA . GLU A 1 208 ? -68.127 22.589 33.723 1.00 62.71 186 GLU A CA 1
ATOM 991 C C . GLU A 1 208 ? -69.150 21.563 33.257 1.00 61.02 186 GLU A C 1
ATOM 992 O O . GLU A 1 208 ? -70.132 21.904 32.605 1.00 57.40 186 GLU A O 1
ATOM 998 N N . TYR A 1 209 ? -68.893 20.306 33.606 1.00 66.12 187 TYR A N 1
ATOM 999 C CA . TYR A 1 209 ? -69.809 19.208 33.356 1.00 55.86 187 TYR A CA 1
ATOM 1000 C C . TYR A 1 209 ? -71.187 19.470 33.967 1.00 59.25 187 TYR A C 1
ATOM 1001 O O . TYR A 1 209 ? -72.205 19.369 33.274 1.00 54.77 187 TYR A O 1
ATOM 1010 N N . GLU A 1 210 ? -71.216 19.804 35.258 1.00 77.46 188 GLU A N 1
ATOM 1011 C CA . GLU A 1 210 ? -72.480 20.058 35.956 1.00 73.35 188 GLU A CA 1
ATOM 1012 C C . GLU A 1 210 ? -73.281 21.127 35.225 1.00 81.42 188 GLU A C 1
ATOM 1013 O O . GLU A 1 210 ? -74.451 20.911 34.845 1.00 96.58 188 GLU A O 1
ATOM 1019 N N . ASP A 1 211 ? -72.628 22.266 35.008 1.00 73.15 189 ASP A N 1
ATOM 1020 C CA . ASP A 1 211 ? -73.216 23.364 34.264 1.00 75.03 189 ASP A CA 1
ATOM 1021 C C . ASP A 1 211 ? -73.764 22.913 32.912 1.00 76.53 189 ASP A C 1
ATOM 1022 O O . ASP A 1 211 ? -74.914 23.214 32.569 1.00 74.32 189 ASP A O 1
ATOM 1027 N N . THR A 1 212 ? -72.954 22.172 32.160 1.00 67.76 190 THR A N 1
ATOM 1028 C CA . THR A 1 212 ? -73.334 21.755 30.812 1.00 59.72 190 THR A CA 1
ATOM 1029 C C . THR A 1 212 ? -74.558 20.849 30.821 1.00 63.63 190 THR A C 1
ATOM 1030 O O . THR A 1 212 ? -75.457 20.960 29.965 1.00 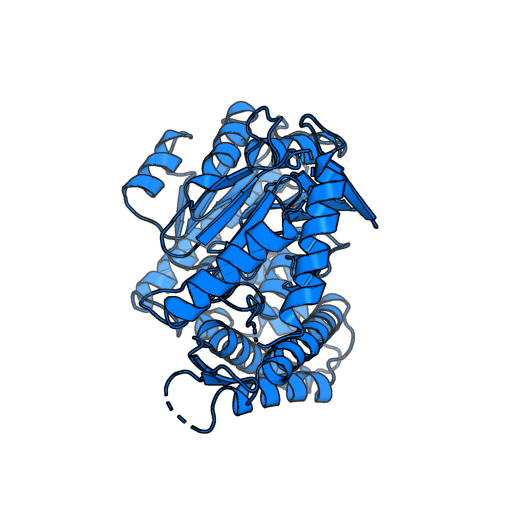64.41 190 THR A O 1
ATOM 1034 N N . VAL A 1 213 ? -74.595 19.947 31.793 1.00 51.08 191 VAL A N 1
ATOM 1035 C CA . VAL A 1 213 ? -75.764 19.111 31.967 1.00 51.89 191 VAL A CA 1
ATOM 1036 C C . VAL A 1 213 ? -76.955 20.027 32.097 1.00 54.85 191 VAL A C 1
ATOM 1037 O O . VAL A 1 213 ? -77.878 19.956 31.283 1.00 55.81 191 VAL A O 1
ATOM 1041 N N . LYS A 1 214 ? -76.895 20.934 33.075 1.00 57.78 192 LYS A N 1
ATOM 1042 C CA . LYS A 1 214 ? -78.012 21.852 33.353 1.00 56.04 192 LYS A CA 1
ATOM 1043 C C . LYS A 1 214 ? -78.531 22.547 32.085 1.00 55.53 192 LYS A C 1
ATOM 1044 O O . LYS A 1 214 ? -79.749 22.582 31.789 1.00 62.72 192 LYS A O 1
ATOM 1050 N N . PHE A 1 215 ? -77.577 23.071 31.331 1.00 53.68 193 PHE A N 1
ATOM 1051 C CA . PHE A 1 215 ? -77.821 23.749 30.061 1.00 61.93 193 PHE A CA 1
ATOM 1052 C C . PHE A 1 215 ? -78.652 22.906 29.075 1.00 62.43 193 PHE A C 1
ATOM 1053 O O . PHE A 1 215 ? -79.756 23.304 28.581 1.00 48.27 193 PHE A O 1
ATOM 1061 N N . LEU A 1 216 ? -78.096 21.723 28.815 1.00 55.78 194 LEU A N 1
ATOM 1062 C CA . LEU A 1 216 ? -78.710 20.758 27.925 1.00 48.71 194 LEU A CA 1
ATOM 1063 C C . LEU A 1 216 ? -80.127 20.439 28.381 1.00 57.73 194 LEU A C 1
ATOM 1064 O O . LEU A 1 216 ? -81.054 20.339 27.555 1.00 54.59 194 LEU A O 1
ATOM 1069 N N . LYS A 1 217 ? -80.292 20.308 29.698 1.00 59.27 195 LYS A N 1
ATOM 1070 C CA . LYS A 1 217 ? -81.606 20.067 30.284 1.00 60.50 195 LYS A CA 1
ATOM 1071 C C . LYS A 1 217 ? -82.582 21.140 29.836 1.00 54.87 195 LYS A C 1
ATOM 1072 O O . LYS A 1 217 ? -83.661 20.820 29.331 1.00 68.16 195 LYS A O 1
ATOM 1078 N N . THR A 1 218 ? -82.191 22.404 29.978 1.00 57.92 196 THR A N 1
ATOM 1079 C CA . THR A 1 218 ? -83.033 23.504 29.494 1.00 58.13 196 THR A CA 1
ATOM 1080 C C . THR A 1 218 ? -83.470 23.324 28.024 1.00 55.77 196 THR A C 1
ATOM 1081 O O . THR A 1 218 ? -84.660 23.456 27.663 1.00 57.75 196 THR A O 1
ATOM 1085 N N . PHE A 1 219 ? -82.514 22.988 27.175 1.00 63.22 197 PHE A N 1
ATOM 1086 C CA . PHE A 1 219 ? -82.805 22.672 25.759 1.00 56.87 197 PHE A CA 1
ATOM 1087 C C . PHE A 1 219 ? -83.926 21.550 25.523 1.00 62.60 197 PHE A C 1
ATOM 1088 O O . PHE A 1 219 ? -85.024 21.724 24.842 1.00 65.22 197 PHE A O 1
ATOM 1096 N N . ILE A 1 220 ? -83.695 20.408 26.158 1.00 63.00 198 ILE A N 1
ATOM 1097 C CA . ILE A 1 220 ? -84.693 19.336 26.174 1.00 52.13 198 ILE A CA 1
ATOM 1098 C C . ILE A 1 220 ? -86.112 19.839 26.613 1.00 56.34 198 ILE A C 1
ATOM 1099 O O . ILE A 1 220 ? -87.224 19.557 25.996 1.00 70.61 198 ILE A O 1
ATOM 1104 N N . SER A 1 221 ? -86.066 20.617 27.689 1.00 51.95 199 SER A N 1
ATOM 1105 C CA . SER A 1 221 ? -87.273 21.218 28.201 1.00 49.51 199 SER A CA 1
ATOM 1106 C C . SER A 1 221 ? -87.980 21.954 27.059 1.00 60.59 199 SER A C 1
ATOM 1107 O O . SER A 1 221 ? -89.226 21.971 27.013 1.00 65.62 199 SER A O 1
ATOM 1110 N N . SER A 1 222 ? -87.200 22.531 26.130 1.00 73.27 200 SER A N 1
ATOM 1111 C CA . SER A 1 222 ? -87.846 23.148 24.955 1.00 79.87 200 SER A CA 1
ATOM 1112 C C . SER A 1 222 ? -88.840 22.215 24.388 1.00 88.59 200 SER A C 1
ATOM 1113 O O . SER A 1 222 ? -89.997 22.608 24.103 1.00 80.26 200 SER A O 1
ATOM 1116 N N . GLU A 1 223 ? -88.424 20.969 24.193 1.00 124.37 201 GLU A N 1
ATOM 1117 C CA . GLU A 1 223 ? -89.511 20.155 23.574 1.00 114.17 201 GLU A CA 1
ATOM 1118 C C . GLU A 1 223 ? -90.738 19.960 24.499 1.00 110.60 201 GLU A C 1
ATOM 1119 O O . GLU A 1 223 ? -91.877 19.959 24.005 1.00 113.74 201 GLU A O 1
ATOM 1125 N N . ALA A 1 224 ? -90.561 19.823 25.815 1.00 65.08 202 ALA A N 1
ATOM 1126 C CA . ALA A 1 224 ? -91.829 19.745 26.616 1.00 64.77 202 ALA A CA 1
ATOM 1127 C C . ALA A 1 224 ? -92.720 21.004 26.469 1.00 77.18 202 ALA A C 1
ATOM 1128 O O . ALA A 1 224 ? -93.933 20.922 26.554 1.00 87.87 202 ALA A O 1
ATOM 1130 N N . ILE A 1 225 ? -92.106 22.165 26.253 1.00 74.42 203 ILE A N 1
ATOM 1131 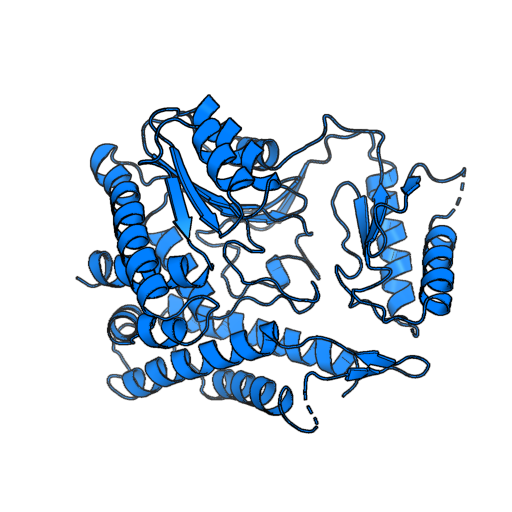C CA . ILE A 1 225 ? -92.830 23.438 26.084 1.00 70.06 203 ILE A CA 1
ATOM 1132 C C . ILE A 1 225 ? -93.598 23.564 24.761 1.00 70.66 203 ILE A C 1
ATOM 1133 O O . ILE A 1 225 ? -94.764 23.942 24.756 1.00 75.33 203 ILE A O 1
ATOM 1138 N N . THR A 1 226 ? -92.932 23.295 23.637 1.00 70.12 204 THR A N 1
ATOM 1139 C CA . THR A 1 226 ? -93.548 23.551 22.322 1.00 61.78 204 THR A CA 1
ATOM 1140 C C . THR A 1 226 ? -94.188 22.371 21.593 1.00 64.57 204 THR A C 1
ATOM 1141 O O . THR A 1 226 ? -94.738 22.543 20.504 1.00 62.09 204 THR A O 1
ATOM 1145 N N . GLY A 1 227 ? -94.089 21.173 22.157 1.00 68.73 205 GLY A N 1
ATOM 1146 C CA . GLY A 1 227 ? -94.518 19.972 21.453 1.00 63.71 205 GLY A CA 1
ATOM 1147 C C . GLY A 1 227 ? -93.812 19.687 20.129 1.00 79.10 205 GLY A C 1
ATOM 1148 O O . GLY A 1 227 ? -94.372 19.035 19.256 1.00 86.47 205 GLY A O 1
ATOM 1149 N N . LYS A 1 228 ? -92.589 20.190 19.977 1.00 78.07 206 LYS A N 1
ATOM 1150 C CA . LYS A 1 228 ? -91.721 19.881 18.839 1.00 59.45 206 LYS A CA 1
ATOM 1151 C C . LYS A 1 228 ? -90.324 19.721 19.397 1.00 57.95 206 LYS A C 1
ATOM 1152 O O . LYS A 1 228 ? -89.919 20.509 20.240 1.00 63.35 206 LYS A O 1
ATOM 1158 N N . LYS A 1 229 ? -89.591 18.701 18.975 1.00 54.38 207 LYS A N 1
ATOM 1159 C CA . LYS A 1 229 ? -88.183 18.608 19.370 1.00 55.67 207 LYS A CA 1
ATOM 1160 C C . LYS A 1 229 ? -87.383 19.796 18.801 1.00 59.39 207 LYS A C 1
ATOM 1161 O O . LYS A 1 229 ? -87.713 20.310 17.721 1.00 56.10 207 LYS A O 1
ATOM 1167 N N . PRO A 1 230 ? -86.349 20.258 19.542 1.00 57.51 208 PRO A N 1
ATOM 1168 C CA . PRO A 1 230 ? -85.556 21.433 19.138 1.00 49.27 208 PRO A CA 1
ATOM 1169 C C . PRO A 1 230 ? -84.460 21.129 18.133 1.00 53.65 208 PRO A C 1
ATOM 1170 O O . PRO A 1 230 ? -84.243 19.963 17.791 1.00 61.70 208 PRO A O 1
ATOM 1174 N N . ILE A 1 231 ? -83.765 22.178 17.695 1.00 53.99 209 ILE A N 1
ATOM 1175 C CA . ILE A 1 231 ? -82.718 22.073 16.675 1.00 47.11 209 ILE A CA 1
ATOM 1176 C C . ILE A 1 231 ? -81.322 22.147 17.285 1.00 44.00 209 ILE A C 1
ATOM 1177 O O . ILE A 1 231 ? -81.112 22.813 18.283 1.00 51.10 209 ILE A O 1
ATOM 1182 N N . PHE A 1 232 ? -80.395 21.390 16.723 1.00 49.66 210 PHE A N 1
ATOM 1183 C CA . PHE A 1 232 ? -79.061 21.302 17.261 1.00 38.97 210 PHE A CA 1
ATOM 1184 C C . PHE A 1 232 ? -78.062 21.496 16.131 1.00 51.53 210 PHE A C 1
ATOM 1185 O O . PHE A 1 232 ? -78.065 20.726 15.175 1.00 49.88 210 PHE A O 1
ATOM 1193 N N . ILE A 1 233 ? -77.225 22.531 16.220 1.00 56.63 211 ILE A N 1
ATOM 1194 C CA . ILE A 1 233 ? -76.228 22.764 15.181 1.00 49.20 211 ILE A CA 1
ATOM 1195 C C . ILE A 1 233 ? -74.846 22.859 15.786 1.00 49.03 211 ILE A C 1
ATOM 1196 O O . ILE A 1 233 ? -74.661 23.526 16.794 1.00 57.05 211 ILE A O 1
ATOM 1201 N N . THR A 1 234 ? -73.872 22.187 15.194 1.00 42.46 212 THR A N 1
ATOM 1202 C CA . THR A 1 234 ? -72.553 22.190 15.799 1.00 37.23 212 THR A CA 1
ATOM 1203 C C . THR A 1 234 ? -71.388 22.177 14.824 1.00 44.06 212 THR A C 1
ATOM 1204 O O . THR A 1 234 ? -71.409 21.528 13.770 1.00 43.36 212 THR A O 1
ATOM 1208 N N . ASP A 1 235 ? -70.364 22.923 15.205 1.00 45.42 213 ASP A N 1
ATOM 1209 C CA . ASP A 1 235 ? -69.077 22.810 14.578 1.00 50.29 213 ASP A CA 1
ATOM 1210 C C . ASP A 1 235 ? -68.461 21.467 14.948 1.00 48.28 213 ASP A C 1
ATOM 1211 O O . ASP A 1 235 ? -68.876 20.825 15.923 1.00 35.61 213 ASP A O 1
ATOM 1216 N N . TRP A 1 236 ? -67.468 21.045 14.176 1.00 44.65 214 TRP A N 1
ATOM 1217 C CA . TRP A 1 236 ? -66.811 19.795 14.446 1.00 46.59 214 TRP A CA 1
ATOM 1218 C C . TRP A 1 236 ? -65.49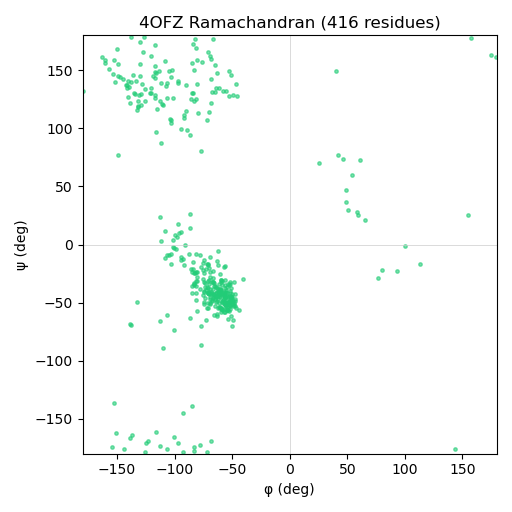4 20.012 15.164 1.00 50.25 214 TRP A C 1
ATOM 1219 O O . TRP A 1 236 ? -65.387 19.763 16.373 1.00 51.12 214 TRP A O 1
ATOM 1230 N N . ASP A 1 237 ? -64.497 20.502 14.430 1.00 47.96 215 ASP A N 1
ATOM 1231 C CA . ASP A 1 237 ? -63.135 20.563 14.969 1.00 54.45 215 ASP A CA 1
ATOM 1232 C C . ASP A 1 237 ? -62.989 21.576 16.093 1.00 59.82 215 ASP A C 1
ATOM 1233 O O . ASP A 1 237 ? -63.226 22.766 15.920 1.00 63.64 215 ASP A O 1
ATOM 1238 N N . GLY A 1 238 ? -62.565 21.082 17.243 1.00 37.35 216 GLY A N 1
ATOM 1239 C CA . GLY A 1 238 ? -62.478 21.879 18.445 1.00 38.34 216 GLY A CA 1
ATOM 1240 C C . GLY A 1 238 ? -63.731 21.764 19.284 1.00 43.68 216 GLY A C 1
ATOM 1241 O O . GLY A 1 238 ? -63.686 21.969 20.502 1.00 59.59 216 GLY A O 1
ATOM 1242 N N . THR A 1 239 ? -64.837 21.394 18.647 1.00 46.79 217 THR A N 1
ATOM 1243 C CA . THR A 1 239 ? -66.160 21.509 19.272 1.00 56.42 217 THR A CA 1
ATOM 1244 C C . THR A 1 239 ? -66.736 20.147 19.699 1.00 52.91 217 THR A C 1
ATOM 1245 O O . THR A 1 239 ? -67.083 19.933 20.878 1.00 41.66 217 THR A O 1
ATOM 1249 N N . MET A 1 240 ? -66.926 19.260 18.723 1.00 49.47 218 MET A N 1
ATOM 1250 C CA . MET A 1 240 ? -67.305 17.886 19.030 1.00 45.78 218 MET A CA 1
ATOM 1251 C C . MET A 1 240 ? -66.081 16.977 19.104 1.00 47.07 218 MET A C 1
ATOM 1252 O O . MET A 1 240 ? -66.140 15.873 19.637 1.00 54.65 218 MET A O 1
ATOM 1257 N N . LYS A 1 241 ? -64.950 17.473 18.626 1.00 51.28 219 LYS A N 1
ATOM 1258 C CA . LYS A 1 241 ? -63.746 16.652 18.539 1.00 49.71 219 LYS A CA 1
ATOM 1259 C C . LYS A 1 241 ? -62.521 17.444 18.907 1.00 56.23 219 LYS A C 1
ATOM 1260 O O . LYS A 1 241 ? -62.401 18.605 18.535 1.00 72.35 219 LYS A O 1
ATOM 1266 N N . ASP A 1 242 ? -61.603 16.819 19.628 1.00 60.46 220 ASP A N 1
ATOM 1267 C CA . ASP A 1 242 ? -60.375 17.498 19.987 1.00 52.25 220 ASP A CA 1
ATOM 1268 C C . ASP A 1 242 ? -59.569 17.793 18.740 1.00 52.18 220 ASP A C 1
ATOM 1269 O O . ASP A 1 242 ? -59.716 17.112 17.727 1.00 54.56 220 ASP A O 1
ATOM 1274 N N . TYR A 1 243 ? -58.733 18.818 18.792 1.00 49.99 221 TYR A N 1
ATOM 1275 C CA . TYR A 1 243 ? -57.954 19.142 17.611 1.00 50.97 221 TYR A CA 1
ATOM 1276 C C . TYR A 1 243 ? -56.908 18.066 17.322 1.00 53.80 221 TYR A C 1
ATOM 1277 O O . TYR A 1 243 ? -56.310 17.478 18.234 1.00 43.91 221 TYR A O 1
ATOM 1286 N N . CYS A 1 244 ? -56.708 17.796 16.040 1.00 59.77 222 CYS A N 1
ATOM 1287 C CA . CYS A 1 244 ? -55.711 16.834 15.626 1.00 63.69 222 CYS A CA 1
ATOM 1288 C C . CYS A 1 244 ? -54.629 17.593 14.869 1.00 63.33 222 CYS A C 1
ATOM 1289 O O . CYS A 1 244 ? -54.922 18.591 14.230 1.00 63.78 222 CYS A O 1
ATOM 1292 N N . SER A 1 245 ? -53.386 17.127 14.936 1.00 61.67 223 SER A N 1
ATOM 1293 C CA . SER A 1 245 ? -52.282 17.827 14.295 1.00 62.57 223 SER A CA 1
ATOM 1294 C C . SER A 1 245 ? -52.320 17.697 12.772 1.00 66.89 223 SER A C 1
ATOM 1295 O O . SER A 1 245 ? -51.719 18.498 12.061 1.00 72.42 223 SER A O 1
ATOM 1298 N N . GLN A 1 246 ? -53.019 16.685 12.272 1.00 66.88 224 GLN A N 1
ATOM 1299 C CA . GLN A 1 246 ? -53.192 16.516 10.830 1.00 61.86 224 GLN A CA 1
ATOM 1300 C C . GLN A 1 246 ? -54.653 16.143 10.500 1.00 79.81 224 GLN A C 1
ATOM 1301 O O . GLN A 1 246 ? -55.316 15.431 11.263 1.00 73.11 224 GLN A O 1
ATOM 1307 N N . TYR A 1 247 ? -55.154 16.607 9.359 1.00 76.67 225 TYR A N 1
ATOM 1308 C CA . TYR A 1 247 ? -56.571 16.440 9.043 1.00 56.05 225 TYR A CA 1
ATOM 1309 C C . TYR A 1 247 ? -56.959 15.022 8.621 1.00 64.15 225 TYR A C 1
ATOM 1310 O O . TYR A 1 247 ? -58.094 14.608 8.845 1.00 64.04 225 TYR A O 1
ATOM 1319 N N . ALA A 1 248 ? -56.028 14.282 8.015 1.00 65.91 226 ALA A N 1
ATOM 1320 C CA . ALA A 1 248 ? -56.344 12.975 7.431 1.00 64.12 226 ALA A CA 1
ATOM 1321 C C . ALA A 1 248 ? -56.626 11.918 8.490 1.00 59.99 226 ALA A C 1
ATOM 1322 O O . ALA A 1 248 ? -57.469 11.055 8.299 1.00 68.45 226 ALA A O 1
ATOM 1324 N N . THR A 1 249 ? -55.898 11.971 9.595 1.00 52.52 227 THR A N 1
ATOM 1325 C CA . THR A 1 249 ? -56.122 11.073 10.730 1.00 58.22 227 THR A CA 1
ATOM 1326 C C . THR A 1 249 ? -56.988 11.711 11.815 1.00 54.62 227 THR A C 1
ATOM 1327 O O . THR A 1 249 ? -56.970 11.305 12.990 1.00 52.58 227 THR A O 1
ATOM 1331 N N . ASN A 1 250 ? -57.689 12.770 11.451 1.00 60.33 228 ASN A N 1
ATOM 1332 C CA . ASN A 1 250 ? -58.586 13.359 12.422 1.00 54.41 228 ASN A CA 1
ATOM 1333 C C . ASN A 1 250 ? -59.772 12.405 12.598 1.00 59.75 228 ASN A C 1
ATOM 1334 O O . ASN A 1 250 ? -60.684 12.355 11.769 1.00 58.36 228 ASN A O 1
ATOM 1339 N N . LEU A 1 251 ? -59.817 11.718 13.732 1.00 54.79 229 LEU A N 1
ATOM 1340 C CA . LEU A 1 251 ? -60.702 10.557 13.804 1.00 59.74 229 LEU A CA 1
ATOM 1341 C C . LEU A 1 251 ? -61.578 10.570 15.037 1.00 52.37 229 LEU A C 1
ATOM 1342 O O . LEU A 1 251 ? -61.090 10.711 16.164 1.00 61.22 229 LEU A O 1
ATOM 1347 N N . GLN A 1 252 ? -62.880 10.399 14.812 1.00 58.40 230 GLN A N 1
ATOM 1348 C CA . GLN A 1 252 ? -63.831 10.460 15.899 1.00 59.61 230 GLN A CA 1
ATOM 1349 C C . GLN A 1 252 ? -63.881 9.138 16.629 1.00 61.86 230 GLN A C 1
ATOM 1350 O O . GLN A 1 252 ? -64.090 8.095 16.022 1.00 65.54 230 GLN A O 1
ATOM 1356 N N . PRO A 1 253 ? -63.662 9.180 17.941 1.00 47.25 231 PRO A N 1
ATOM 1357 C CA . PRO A 1 253 ? -63.749 7.994 18.789 1.00 53.87 231 PRO A CA 1
ATOM 1358 C C . PRO A 1 253 ? -65.174 7.488 18.901 1.00 70.77 231 PRO A C 1
ATOM 1359 O O . PRO A 1 253 ? -66.130 8.232 18.661 1.00 65.86 231 PRO A O 1
ATOM 1363 N N . VAL A 1 254 ? -65.302 6.222 19.274 1.00 66.30 232 VAL A N 1
ATOM 1364 C CA . VAL A 1 254 ? -66.598 5.576 19.401 1.00 50.60 232 VAL A CA 1
ATOM 1365 C C . VAL A 1 254 ? -67.526 6.272 20.395 1.00 58.88 232 VAL A C 1
ATOM 1366 O O . VAL A 1 254 ? -68.634 6.662 20.026 1.00 71.65 232 VAL A O 1
ATOM 1370 N N . TYR A 1 255 ? -67.065 6.445 21.632 1.00 52.07 233 TYR A N 1
ATOM 1371 C CA . TYR A 1 255 ? -67.926 6.923 22.712 1.00 60.40 233 TYR A CA 1
ATOM 1372 C C . TYR A 1 255 ? -68.687 8.204 22.351 1.00 63.16 233 TYR A C 1
ATOM 1373 O O . TYR A 1 255 ? -69.888 8.347 22.659 1.00 46.49 233 TYR A O 1
ATOM 1382 N N . SER A 1 256 ? -67.993 9.110 21.665 1.00 58.80 234 SER A N 1
ATOM 1383 C CA . SER A 1 256 ? -68.575 10.389 21.279 1.00 52.56 234 SER A CA 1
ATOM 1384 C C . SER A 1 256 ? -69.555 10.199 20.130 1.00 56.90 234 SER A C 1
ATOM 1385 O O . SER A 1 256 ? -70.627 10.806 20.119 1.00 55.71 234 SER A O 1
ATOM 1388 N N . ALA A 1 257 ? -69.191 9.349 19.172 1.00 56.52 235 ALA A N 1
ATOM 1389 C CA . ALA A 1 257 ? -70.107 8.995 18.092 1.00 66.03 235 ALA A CA 1
ATOM 1390 C C . ALA A 1 257 ? -71.429 8.428 18.633 1.00 67.72 235 ALA A C 1
ATOM 1391 O O . ALA A 1 257 ? -72.519 8.798 18.180 1.00 75.15 235 ALA A O 1
ATOM 1393 N N . VAL A 1 258 ? -71.324 7.529 19.606 1.00 46.81 236 VAL A N 1
ATOM 1394 C CA . VAL A 1 258 ? -72.501 6.948 20.208 1.00 54.02 236 VAL A CA 1
ATOM 1395 C C . VAL A 1 258 ? -73.313 8.010 20.894 1.00 52.45 236 VAL A C 1
ATOM 1396 O O . VAL A 1 258 ? -74.438 8.272 20.491 1.00 52.45 236 VAL A O 1
ATOM 1400 N N . GLY A 1 259 ? -72.716 8.651 21.897 1.00 54.02 237 GLY A N 1
ATOM 1401 C CA . GLY A 1 259 ? -73.421 9.641 22.686 1.00 59.50 237 GLY A CA 1
ATOM 1402 C C . GLY A 1 259 ? -74.095 10.680 21.803 1.00 61.96 237 GLY A C 1
ATOM 1403 O O . GLY A 1 259 ? -75.258 11.035 22.005 1.00 47.97 237 GLY A O 1
ATOM 1404 N N . MET A 1 260 ? -73.365 11.151 20.797 1.00 54.55 238 MET A N 1
ATOM 1405 C CA . MET A 1 260 ? -73.877 12.173 19.896 1.00 54.99 238 MET A CA 1
ATOM 1406 C C . MET A 1 260 ? -75.063 11.658 19.101 1.00 47.22 238 MET A C 1
ATOM 1407 O O . MET A 1 260 ? -76.061 12.350 18.963 1.00 45.94 238 MET A O 1
ATOM 1412 N N . THR A 1 261 ? -74.956 10.439 18.579 1.00 59.54 239 THR A N 1
ATOM 1413 C CA . THR A 1 261 ? -76.016 9.905 17.736 1.00 57.50 239 THR A CA 1
ATOM 1414 C C . THR A 1 261 ? -77.275 9.706 18.553 1.00 56.99 239 THR A C 1
ATOM 1415 O O . THR A 1 261 ? -78.375 10.089 18.131 1.00 55.34 239 THR A O 1
ATOM 1419 N N . ARG A 1 262 ? -77.100 9.131 19.737 1.00 42.19 240 ARG A N 1
ATOM 1420 C CA . ARG A 1 262 ? -78.219 8.892 20.637 1.00 45.54 240 ARG A CA 1
ATOM 1421 C C . ARG A 1 262 ? -78.868 10.220 21.022 1.00 47.04 240 ARG A C 1
ATOM 1422 O O . ARG A 1 262 ? -80.076 10.397 20.829 1.00 43.82 240 ARG A O 1
ATOM 1430 N N . PHE A 1 263 ? -78.066 11.159 21.527 1.00 68.23 241 PHE A N 1
ATOM 1431 C CA . PHE A 1 263 ? -78.555 12.499 21.895 1.00 65.68 241 PHE A CA 1
ATOM 1432 C C . PHE A 1 263 ? -79.361 13.138 20.774 1.00 62.92 241 PHE A C 1
ATOM 1433 O O . PHE A 1 263 ? -80.481 13.613 20.983 1.00 55.23 241 PHE A O 1
ATOM 1441 N N . ALA A 1 264 ? -78.779 13.146 19.583 1.00 32.01 242 ALA A N 1
ATOM 1442 C CA . ALA A 1 264 ? -79.430 13.755 18.442 1.00 37.09 242 ALA A CA 1
ATOM 1443 C C . ALA A 1 264 ? -80.764 13.057 18.120 1.00 44.59 242 ALA A C 1
ATOM 1444 O O . ALA A 1 264 ? -81.801 13.724 17.997 1.00 30.17 242 ALA A O 1
ATOM 1446 N N . ALA A 1 265 ? -80.755 11.730 18.008 1.00 59.63 243 ALA A N 1
ATOM 1447 C CA . ALA A 1 265 ? -81.985 10.993 17.677 1.00 51.70 243 ALA A CA 1
ATOM 1448 C C . ALA A 1 265 ? -83.109 11.157 18.717 1.00 51.78 243 ALA A C 1
ATOM 1449 O O . ALA A 1 265 ? -84.269 11.337 18.362 1.00 64.12 243 ALA A O 1
ATOM 1451 N N . SER A 1 266 ? -82.754 11.105 19.995 1.00 35.18 244 SER A N 1
ATOM 1452 C CA . SER A 1 266 ? -83.724 11.173 21.080 1.00 42.63 244 SER A CA 1
ATOM 1453 C C . SER A 1 266 ? -84.273 12.579 21.307 1.00 42.88 244 SER A C 1
ATOM 1454 O O . SER A 1 266 ? -85.445 12.749 21.604 1.00 55.52 244 SER A O 1
ATOM 1457 N N . PHE A 1 267 ? -83.393 13.574 21.274 1.00 57.07 245 PHE A N 1
ATOM 1458 C CA . PHE A 1 267 ? -83.757 14.919 21.719 1.00 52.11 245 PHE A CA 1
ATOM 1459 C C . PHE A 1 267 ? -84.037 15.998 20.675 1.00 46.68 245 PHE A C 1
ATOM 1460 O O . PHE A 1 267 ? -84.513 17.076 21.015 1.00 63.23 245 PHE A O 1
ATOM 1468 N N . THR A 1 268 ? -83.786 15.711 19.408 1.00 42.86 246 THR A N 1
ATOM 1469 C CA . THR A 1 268 ? -83.789 16.773 18.421 1.00 40.34 246 THR A CA 1
ATOM 1470 C C . THR A 1 268 ? -84.634 16.423 17.232 1.00 43.58 246 THR A C 1
ATOM 1471 O O . THR A 1 268 ? -84.703 15.276 16.837 1.00 50.64 246 THR A O 1
ATOM 1475 N N . ARG A 1 269 ? -85.287 17.414 16.657 1.00 45.37 247 ARG A N 1
ATOM 1476 C CA . ARG A 1 269 ? -85.892 17.221 15.359 1.00 35.61 247 ARG A CA 1
ATOM 1477 C C . ARG A 1 269 ? -84.855 17.426 14.230 1.00 39.86 247 ARG A C 1
ATOM 1478 O O . ARG A 1 269 ? -84.996 16.877 13.133 1.00 37.27 247 ARG A O 1
ATOM 1486 N N . ILE A 1 270 ? -83.802 18.198 14.490 1.00 40.87 248 ILE A N 1
ATOM 1487 C CA . ILE A 1 270 ? -82.753 18.373 13.481 1.00 35.10 248 ILE A CA 1
ATOM 1488 C C . ILE A 1 270 ? -81.375 18.406 14.129 1.00 36.08 248 ILE A C 1
ATOM 1489 O O . ILE A 1 270 ? -81.191 19.052 15.150 1.00 44.07 248 ILE A O 1
ATOM 1494 N N . SER A 1 271 ? -80.408 17.688 13.570 1.00 37.57 249 SER A N 1
ATOM 1495 C CA . SER A 1 271 ? -79.043 17.900 14.029 1.00 28.18 249 SER A CA 1
ATOM 1496 C C . SER A 1 271 ? -78.110 18.053 12.836 1.00 35.66 249 SER A C 1
ATOM 1497 O O . SER A 1 271 ? -77.957 17.143 12.027 1.00 44.01 249 SER A O 1
ATOM 1500 N N . ALA A 1 272 ? -77.521 19.240 12.722 1.00 59.22 250 ALA A N 1
ATOM 1501 C CA . ALA A 1 272 ? -76.618 19.553 11.625 1.00 52.69 250 ALA A CA 1
ATOM 1502 C C . ALA A 1 272 ? -75.212 19.817 12.154 1.00 58.80 250 ALA A C 1
ATOM 1503 O O . ALA A 1 272 ? -75.023 20.325 13.260 1.00 56.03 250 ALA A O 1
ATOM 1505 N N . VAL A 1 273 ? -74.233 19.451 11.343 1.00 46.03 251 VAL A N 1
ATOM 1506 C CA . VAL A 1 273 ? -72.840 19.596 11.687 1.00 31.23 251 VAL A CA 1
ATOM 1507 C C . VAL A 1 273 ? -72.188 20.375 10.580 1.00 43.05 251 VAL A C 1
ATOM 1508 O O . VAL A 1 273 ? -72.259 19.980 9.416 1.00 44.34 251 VAL A O 1
ATOM 1512 N N . LEU A 1 274 ? -71.557 21.487 10.926 1.00 48.60 252 LEU A N 1
ATOM 1513 C CA . LEU A 1 274 ? -70.860 22.267 9.914 1.00 42.65 252 LEU A CA 1
ATOM 1514 C C . LEU A 1 274 ? -69.382 22.218 10.140 1.00 50.99 252 LEU A C 1
ATOM 1515 O O . LEU A 1 274 ? -68.890 22.584 11.218 1.00 59.17 252 LEU A O 1
ATOM 1520 N N . THR A 1 275 ? -68.689 21.762 9.098 1.00 62.31 253 THR A N 1
ATOM 1521 C CA . THR A 1 275 ? -67.229 21.676 9.065 1.00 61.08 253 THR A CA 1
ATOM 1522 C C . THR A 1 275 ? -66.659 22.511 7.931 1.00 60.63 253 THR A C 1
ATOM 1523 O O . THR A 1 275 ? -67.371 22.875 6.990 1.00 65.38 253 THR A O 1
ATOM 1527 N N . ALA A 1 276 ? -65.370 22.811 8.022 1.00 57.78 254 ALA A N 1
ATOM 1528 C CA . ALA A 1 276 ? -64.696 23.518 6.942 1.00 61.87 254 ALA A CA 1
ATOM 1529 C C . ALA A 1 276 ? -64.242 22.597 5.811 1.00 59.82 254 ALA A C 1
ATOM 1530 O O . ALA A 1 276 ? -64.234 23.011 4.650 1.00 55.70 254 ALA A O 1
ATOM 1532 N N . GLY A 1 277 ? -63.864 21.363 6.150 1.00 65.16 255 GLY A N 1
ATOM 1533 C CA . GLY A 1 277 ? -63.328 20.418 5.177 1.00 68.18 255 GLY A CA 1
ATOM 1534 C C . GLY A 1 277 ? -64.363 19.873 4.206 1.00 78.84 255 GLY A C 1
ATOM 1535 O O . GLY A 1 277 ? -65.523 20.263 4.264 1.00 75.00 255 GLY A O 1
ATOM 1536 N N . PRO A 1 278 ? -63.950 18.969 3.301 1.00 66.43 256 PRO A N 1
ATOM 1537 C CA . PRO A 1 278 ? -64.854 18.393 2.301 1.00 73.08 256 PRO A CA 1
ATOM 1538 C C . PRO A 1 278 ? -65.664 17.214 2.854 1.00 68.17 256 PRO A C 1
ATOM 1539 O O . PRO A 1 278 ? -65.564 16.912 4.054 1.00 64.85 256 PRO A O 1
ATOM 1543 N N . LEU A 1 279 ? -66.485 16.590 2.001 1.00 59.72 257 LEU A N 1
ATOM 1544 C CA . LEU A 1 279 ? -67.354 15.517 2.452 1.00 59.72 257 LEU A CA 1
ATOM 1545 C C . LEU A 1 279 ? -66.594 14.197 2.388 1.00 59.72 257 LEU A C 1
ATOM 1546 O O . LEU A 1 279 ? -66.377 13.552 3.413 1.00 59.72 257 LEU A O 1
ATOM 1551 N N . ARG A 1 280 ? -66.191 13.750 1.215 1.00 108.03 258 ARG A N 1
ATOM 1552 C CA . ARG A 1 280 ? -65.530 12.472 1.263 1.00 108.03 258 ARG A CA 1
ATOM 1553 C C . ARG A 1 280 ? -64.064 12.593 0.918 1.00 108.03 258 ARG A C 1
ATOM 1554 O O . ARG A 1 280 ? -63.524 13.701 0.769 1.00 108.03 258 ARG A O 1
ATOM 1562 N N . GLY A 1 281 ? -63.436 11.428 0.807 1.00 128.23 259 GLY A N 1
ATOM 1563 C CA . GLY A 1 281 ? -62.047 11.237 1.158 1.00 128.23 259 GLY A CA 1
ATOM 1564 C C . GLY A 1 281 ? -61.004 12.218 0.709 1.00 128.23 259 GLY A C 1
ATOM 1565 O O . GLY A 1 281 ? -60.898 12.582 -0.459 1.00 128.23 259 GLY A O 1
ATOM 1566 N N . PRO A 1 282 ? -60.227 12.677 1.680 1.00 56.01 260 PRO A N 1
ATOM 1567 C CA . PRO A 1 282 ? -60.579 12.577 3.110 1.00 56.01 260 PRO A CA 1
ATOM 1568 C C . PRO A 1 282 ? -61.461 13.770 3.586 1.00 56.01 260 PRO A C 1
ATOM 1569 O O . PRO A 1 282 ? -60.957 14.881 3.815 1.00 56.01 260 PRO A O 1
ATOM 1573 N N . GLY A 1 283 ? -62.778 13.599 3.570 1.00 68.51 261 GLY A N 1
ATOM 1574 C CA . GLY A 1 283 ? -63.661 14.551 4.232 1.00 68.51 261 GLY A CA 1
ATOM 1575 C C . GLY A 1 283 ? -64.149 14.077 5.601 1.00 68.51 261 GLY A C 1
ATOM 1576 O O . GLY A 1 283 ? -63.621 13.130 6.153 1.00 68.51 261 GLY A O 1
ATOM 1577 N N . ILE A 1 284 ? -65.170 14.734 6.150 1.00 58.90 262 ILE A N 1
ATOM 1578 C CA . ILE A 1 284 ? -65.725 14.395 7.473 1.00 58.90 262 ILE A CA 1
ATOM 1579 C C . ILE A 1 284 ? -66.498 13.062 7.432 1.00 58.90 262 ILE A C 1
ATOM 1580 O O . ILE A 1 284 ? -66.522 12.352 8.432 1.00 58.90 262 ILE A O 1
ATOM 1585 N N . LEU A 1 285 ? -67.132 12.690 6.310 1.00 66.11 263 LEU A N 1
ATOM 1586 C CA . LEU A 1 285 ? -67.808 11.365 6.302 1.00 66.11 263 LEU A CA 1
ATOM 1587 C C . LEU A 1 285 ? -66.892 10.200 6.566 1.00 66.11 263 LEU A C 1
ATOM 1588 O O . LEU A 1 285 ? -67.324 9.186 7.097 1.00 66.11 263 LEU A O 1
ATOM 1593 N N . ASP A 1 286 ? -65.643 10.348 6.142 1.00 77.44 264 ASP A N 1
ATOM 1594 C CA . ASP A 1 286 ? -64.604 9.353 6.338 1.00 77.44 264 ASP A CA 1
ATOM 1595 C C . ASP A 1 286 ? -63.997 9.423 7.732 1.00 77.44 264 ASP A C 1
ATOM 1596 O O . ASP A 1 286 ? -63.487 8.440 8.245 1.00 77.44 264 ASP A O 1
ATOM 1601 N N . LEU A 1 287 ? -64.027 10.606 8.327 1.00 59.22 265 LEU A N 1
ATOM 1602 C CA . LEU A 1 287 ? -63.417 10.841 9.629 1.00 59.22 265 LEU A CA 1
ATOM 1603 C C . LEU A 1 287 ? -64.309 10.463 10.800 1.00 59.22 265 LEU A C 1
ATOM 1604 O O . LEU A 1 287 ? -63.833 10.264 11.914 1.00 59.22 265 LEU A O 1
ATOM 1609 N N . THR A 1 288 ? -65.608 10.392 10.549 1.00 53.31 266 THR A N 1
ATOM 1610 C CA . THR A 1 288 ? -66.586 10.181 11.606 1.00 48.90 266 THR A CA 1
ATOM 1611 C C . THR A 1 288 ? -66.756 8.693 11.967 1.00 45.82 266 THR A C 1
ATOM 1612 O O . THR A 1 288 ? -66.540 7.808 11.144 1.00 49.97 266 THR A O 1
ATOM 1616 N N . ALA A 1 289 ? -67.105 8.423 13.217 1.00 63.23 267 ALA A N 1
ATOM 1617 C CA . ALA A 1 289 ? -67.493 7.083 13.645 1.00 58.79 267 ALA A CA 1
ATOM 1618 C C . ALA A 1 289 ? -69.020 6.897 13.588 1.00 69.52 267 ALA A C 1
ATOM 1619 O O . ALA A 1 289 ? -69.546 5.906 14.102 1.00 71.53 267 ALA A O 1
ATOM 1621 N N . MET A 1 290 ? -69.719 7.854 12.969 1.00 58.66 268 MET A N 1
ATOM 1622 C CA . MET A 1 290 ? -71.171 8.033 13.110 1.00 49.74 268 MET A CA 1
ATOM 1623 C C . MET A 1 290 ? -71.980 7.640 11.862 1.00 43.48 268 MET A C 1
ATOM 1624 O O . MET A 1 290 ? -71.447 7.571 10.748 1.00 46.57 268 MET A O 1
ATOM 1629 N N . PRO A 1 291 ? -73.268 7.336 12.062 1.00 37.77 269 PRO A N 1
ATOM 1630 C CA . PRO A 1 291 ? -7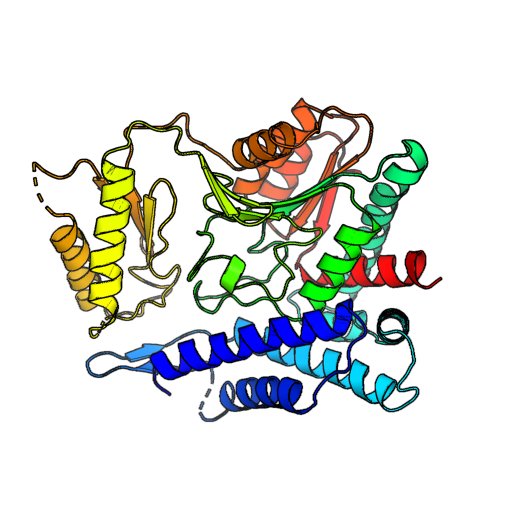4.123 6.795 11.006 1.00 48.20 269 PRO A CA 1
ATOM 1631 C C . PRO A 1 291 ? -74.153 7.526 9.665 1.00 63.74 269 PRO A C 1
ATOM 1632 O O . PRO A 1 291 ? -74.172 6.782 8.685 1.00 88.14 269 PRO A O 1
ATOM 1636 N N . ILE A 1 292 ? -74.212 8.857 9.605 1.00 42.31 270 ILE A N 1
ATOM 1637 C CA . ILE A 1 292 ? -74.220 9.608 8.329 1.00 54.82 270 ILE A CA 1
ATOM 1638 C C . ILE A 1 292 ? -75.530 9.648 7.494 1.00 44.91 270 ILE A C 1
ATOM 1639 O O . ILE A 1 292 ? -75.782 10.627 6.770 1.00 51.71 270 ILE A O 1
ATOM 1644 N N . ASP A 1 293 ? -76.375 8.618 7.591 1.00 55.39 271 ASP A N 1
ATOM 1645 C CA . ASP A 1 293 ? -77.695 8.656 6.967 1.00 47.57 271 ASP A CA 1
ATOM 1646 C C . ASP A 1 293 ? -78.809 8.714 8.004 1.00 36.25 271 ASP A C 1
ATOM 1647 O O . ASP A 1 293 ? -79.999 8.679 7.675 1.00 42.98 271 ASP A O 1
ATOM 1652 N N . GLY A 1 294 ? -78.400 8.790 9.267 1.00 49.73 272 GLY A N 1
ATOM 1653 C CA . GLY A 1 294 ? -79.321 8.846 10.390 1.00 29.95 272 GLY A CA 1
ATOM 1654 C C . GLY A 1 294 ? -79.683 10.243 10.848 1.00 43.96 272 GLY A C 1
ATOM 1655 O O . GLY A 1 294 ? -79.778 11.173 10.040 1.00 61.18 272 GLY A O 1
ATOM 1656 N N . PRO A 1 295 ? -79.877 10.399 12.164 1.00 45.57 273 PRO A N 1
ATOM 1657 C CA . PRO A 1 295 ? -80.415 11.616 12.783 1.00 37.35 273 PRO A CA 1
ATOM 1658 C C . PRO A 1 295 ? -79.468 12.835 12.654 1.00 47.32 273 PRO A C 1
ATOM 1659 O O . PRO A 1 295 ? -79.913 13.975 12.723 1.00 50.63 273 PRO A O 1
ATOM 1663 N N . VAL A 1 296 ? -78.179 12.605 12.456 1.00 36.63 274 VAL A N 1
ATOM 1664 C CA . VAL A 1 296 ? -77.267 13.698 12.208 1.00 42.67 274 VAL A CA 1
ATOM 1665 C C . VAL A 1 296 ? -77.002 13.903 10.719 1.00 45.62 274 VAL A C 1
ATOM 1666 O O . VAL A 1 296 ? -76.850 12.944 9.969 1.00 41.19 274 VAL A O 1
ATOM 1670 N N . MET A 1 297 ? -76.954 15.166 10.302 1.00 57.19 275 MET A N 1
ATOM 1671 C CA . MET A 1 297 ? -76.718 15.535 8.910 1.00 54.25 275 MET A CA 1
ATOM 1672 C C . MET A 1 297 ? -75.400 16.283 8.782 1.00 66.27 275 MET A C 1
ATOM 1673 O O . MET A 1 297 ? -75.232 17.371 9.331 1.00 63.14 275 MET A O 1
ATOM 1678 N N . PHE A 1 298 ? -74.472 15.681 8.049 1.00 51.10 276 PHE A N 1
ATOM 1679 C CA . PHE A 1 298 ? -73.110 16.167 7.950 1.00 44.67 276 PHE A CA 1
ATOM 1680 C C . PHE A 1 298 ? -72.899 16.997 6.716 1.00 46.01 276 PHE A C 1
ATOM 1681 O O . PHE A 1 298 ? -73.401 16.669 5.654 1.00 41.57 276 PHE A O 1
ATOM 1689 N N . SER A 1 299 ? -72.130 18.067 6.860 1.00 53.87 277 SER A N 1
ATOM 1690 C CA . SER A 1 299 ? -71.784 18.919 5.739 1.00 44.48 277 SER A CA 1
ATOM 1691 C C . SER A 1 299 ? -70.300 19.146 5.696 1.00 47.23 277 SER A C 1
ATOM 1692 O O . SER A 1 299 ? -69.581 18.821 6.637 1.00 50.31 277 SER A O 1
ATOM 1695 N N . GLY A 1 300 ? -69.856 19.814 4.646 1.00 44.75 278 GLY A N 1
ATOM 1696 C CA . GLY A 1 300 ? -68.523 20.364 4.634 1.00 43.48 278 GLY A CA 1
ATOM 1697 C C . GLY A 1 300 ? -68.504 21.537 3.688 1.00 54.59 278 GLY A C 1
ATOM 1698 O O . GLY A 1 300 ? -69.547 21.905 3.170 1.00 55.35 278 GLY A O 1
ATOM 1699 N N . SER A 1 301 ? -67.329 22.111 3.453 1.00 62.61 279 SER A N 1
ATOM 1700 C CA . SER A 1 301 ? -67.216 23.373 2.728 1.00 43.02 279 SER A CA 1
ATOM 1701 C C . SER A 1 301 ? -68.199 24.386 3.324 1.00 56.49 279 SER A C 1
ATOM 1702 O O . SER A 1 301 ? -68.950 25.043 2.601 1.00 50.56 279 SER A O 1
ATOM 1705 N N . TRP A 1 302 ? -68.211 24.476 4.649 1.00 93.28 280 TRP A N 1
ATOM 1706 C CA . TRP A 1 302 ? -68.915 25.549 5.341 1.00 104.91 280 TRP A CA 1
ATOM 1707 C C . TRP A 1 302 ? -70.387 25.571 5.008 1.00 96.22 280 TRP A C 1
ATOM 1708 O O . TRP A 1 302 ? -71.015 26.615 5.035 1.00 102.04 280 TRP A O 1
ATOM 1719 N N . GLY A 1 303 ? -70.928 24.412 4.674 1.00 56.20 281 GLY A N 1
ATOM 1720 C CA . GLY A 1 303 ? -72.335 24.299 4.359 1.00 46.22 281 GLY A CA 1
ATOM 1721 C C . GLY A 1 303 ? -72.585 24.264 2.867 1.00 52.11 281 GLY A C 1
ATOM 1722 O O . GLY A 1 303 ? -73.721 24.152 2.430 1.00 59.51 281 GLY A O 1
ATOM 1723 N N . ARG A 1 304 ? -71.529 24.360 2.073 1.00 58.43 282 ARG A N 1
ATOM 1724 C CA . ARG A 1 304 ? -71.707 24.385 0.630 1.00 53.51 282 ARG A CA 1
ATOM 1725 C C . ARG A 1 304 ? -72.045 23.013 0.086 1.00 51.45 282 ARG A C 1
ATOM 1726 O O . ARG A 1 304 ? -72.648 22.902 -0.982 1.00 61.44 282 ARG A O 1
ATOM 1734 N N . GLU A 1 305 ? -71.650 21.966 0.805 1.00 51.91 283 GLU A N 1
ATOM 1735 C CA . GLU A 1 305 ? -72.017 20.607 0.417 1.00 52.06 283 GLU A CA 1
ATOM 1736 C C . GLU A 1 305 ? -72.521 19.776 1.604 1.00 53.97 283 GLU A C 1
ATOM 1737 O O . GLU A 1 305 ? -71.884 19.706 2.657 1.00 53.06 283 GLU A O 1
ATOM 1743 N N . TRP A 1 306 ? -73.678 19.149 1.419 1.00 53.56 284 TRP A N 1
ATOM 1744 C CA . TRP A 1 306 ? -74.292 18.317 2.455 1.00 49.47 284 TRP A CA 1
ATOM 1745 C C . TRP A 1 306 ? -74.393 16.883 1.999 1.00 56.19 284 TRP A C 1
ATOM 1746 O O . TRP A 1 306 ? -74.465 16.616 0.803 1.00 60.76 284 TRP A O 1
ATOM 1757 N N . TRP A 1 307 ? -74.410 15.959 2.951 1.00 57.83 285 TRP A N 1
ATOM 1758 C CA . TRP A 1 307 ? -74.762 14.591 2.620 1.00 48.83 285 TRP A CA 1
ATOM 1759 C C . TRP A 1 307 ? -76.173 14.266 3.058 1.00 50.08 285 TRP A C 1
ATOM 1760 O O . TRP A 1 307 ? -76.411 14.032 4.242 1.00 55.66 285 TRP A O 1
ATOM 1771 N N . LEU A 1 308 ? -77.096 14.218 2.100 1.00 47.67 286 LEU A N 1
ATOM 1772 C CA . LEU A 1 308 ? -78.496 13.858 2.384 1.00 66.06 286 LEU A CA 1
ATOM 1773 C C . LEU A 1 308 ? -79.316 13.453 1.134 1.00 71.52 286 LEU A C 1
ATOM 1774 O O . LEU A 1 308 ? -78.919 13.710 0.011 1.00 73.35 286 LEU A O 1
ATOM 1779 N N . SER A 1 309 ? -80.430 12.772 1.319 1.00 184.70 287 SER A N 1
ATOM 1780 C CA . SER A 1 309 ? -80.614 11.933 2.459 1.00 194.08 287 SER A CA 1
ATOM 1781 C C . SER A 1 309 ? -79.682 10.796 2.151 1.00 223.83 287 SER A C 1
ATOM 1782 O O . SER A 1 309 ? -78.965 10.309 3.012 1.00 239.05 287 SER A O 1
ATOM 1785 N N . GLY A 1 310 ? -79.700 10.393 0.885 1.00 52.67 288 GLY A N 1
ATOM 1786 C CA . GLY A 1 310 ? -78.750 9.417 0.382 1.00 49.06 288 GLY A CA 1
ATOM 1787 C C . GLY A 1 310 ? -77.670 9.931 -0.547 1.00 62.66 288 GLY A C 1
ATOM 1788 O O . GLY A 1 310 ? -76.731 9.233 -0.830 1.00 66.28 288 GLY A O 1
ATOM 1789 N N . LYS A 1 311 ? -77.760 11.152 -1.035 1.00 210.60 289 LYS A N 1
ATOM 1790 C CA . LYS A 1 311 ? -76.680 11.579 -1.908 1.00 174.34 289 LYS A CA 1
ATOM 1791 C C . LYS A 1 311 ? -76.067 12.857 -1.419 1.00 157.87 289 LYS A C 1
ATOM 1792 O O . LYS A 1 311 ? -76.309 13.310 -0.308 1.00 171.16 289 LYS A O 1
ATOM 1798 N N . ARG A 1 312 ? -75.218 13.405 -2.259 1.00 53.86 290 ARG A N 1
ATOM 1799 C CA . ARG A 1 312 ? -74.525 14.636 -1.945 1.00 58.31 290 ARG A CA 1
ATOM 1800 C C . ARG A 1 312 ? -75.007 15.786 -2.812 1.00 61.23 290 ARG A C 1
ATOM 1801 O O . ARG A 1 312 ? -74.930 15.738 -4.044 1.00 63.17 290 ARG A O 1
ATOM 1809 N N . VAL A 1 313 ? -75.515 16.814 -2.148 1.00 58.90 291 VAL A N 1
ATOM 1810 C CA . VAL A 1 313 ? -75.983 18.006 -2.827 1.00 51.78 291 VAL A CA 1
ATOM 1811 C C . VAL A 1 313 ? -74.963 19.097 -2.554 1.00 58.43 291 VAL A C 1
ATOM 1812 O O . VAL A 1 313 ? -74.431 19.204 -1.441 1.00 54.64 291 VAL A O 1
ATOM 1816 N N . VAL A 1 314 ? -74.681 19.876 -3.597 1.00 46.06 292 VAL A N 1
ATOM 1817 C CA . VAL A 1 314 ? -73.625 20.880 -3.587 1.00 50.66 292 VAL A CA 1
ATOM 1818 C C . VAL A 1 314 ? -74.115 22.210 -4.124 1.00 53.98 292 VAL A C 1
ATOM 1819 O O . VAL A 1 314 ? -74.504 22.296 -5.287 1.00 64.75 292 VAL A O 1
ATOM 1823 N N . HIS A 1 315 ? -74.074 23.250 -3.296 1.00 56.20 293 HIS A N 1
ATOM 1824 C CA . HIS A 1 315 ? -74.450 24.589 -3.749 1.00 49.24 293 HIS A CA 1
ATOM 1825 C C . HIS A 1 315 ? -73.239 25.368 -4.253 1.00 54.91 293 HIS A C 1
ATOM 1826 O O . HIS A 1 315 ? -72.411 25.799 -3.458 1.00 60.66 293 HIS A O 1
ATOM 1833 N N . GLN A 1 316 ? -73.156 25.589 -5.561 1.00 47.21 294 GLN A N 1
ATOM 1834 C CA . GLN A 1 316 ? -72.018 26.320 -6.124 1.00 52.25 294 GLN A CA 1
ATOM 1835 C C . GLN A 1 316 ? -72.155 27.786 -5.762 1.00 68.79 294 GLN A C 1
ATOM 1836 O O . GLN A 1 316 ? -71.337 28.316 -5.023 1.00 90.20 294 GLN A O 1
ATOM 1842 N N . ASP A 1 317 ? -73.197 28.432 -6.275 1.00 70.79 295 ASP A N 1
ATOM 1843 C CA . ASP A 1 317 ? -73.478 29.837 -5.982 1.00 77.01 295 ASP A CA 1
ATOM 1844 C C . ASP A 1 317 ? -72.267 30.709 -6.142 1.00 96.26 295 ASP A C 1
ATOM 1845 O O . ASP A 1 317 ? -72.058 31.632 -5.369 1.00 100.70 295 ASP A O 1
ATOM 1850 N N . GLY A 1 318 ? -71.442 30.404 -7.123 1.00 118.46 296 GLY A N 1
ATOM 1851 C CA . GLY A 1 318 ? -70.470 31.379 -7.522 1.00 118.46 296 GLY A CA 1
ATOM 1852 C C . GLY A 1 318 ? -70.257 31.141 -8.975 1.00 118.46 296 GLY A C 1
ATOM 1853 O O . GLY A 1 318 ? -70.241 29.966 -9.428 1.00 118.46 296 GLY A O 1
ATOM 1854 N N . ILE A 1 319 ? -70.024 32.264 -9.668 1.00 262.58 297 ILE A N 1
ATOM 1855 C CA . ILE A 1 319 ? -69.470 32.292 -11.001 1.00 262.58 297 ILE A CA 1
ATOM 1856 C C . ILE A 1 319 ? -68.347 31.378 -10.654 1.00 262.58 297 ILE A C 1
ATOM 1857 O O . ILE A 1 319 ? -67.756 31.573 -9.593 1.00 262.58 297 ILE A O 1
ATOM 1862 N N . THR A 1 320 ? -68.089 30.297 -11.372 1.00 117.28 298 THR A N 1
ATOM 1863 C CA . THR A 1 320 ? -68.658 29.701 -12.578 1.00 117.28 298 THR A CA 1
ATOM 1864 C C . THR A 1 320 ? -69.328 28.317 -12.447 1.00 117.28 298 THR A C 1
ATOM 1865 O O . THR A 1 320 ? -69.753 27.926 -11.376 1.00 117.28 298 THR A O 1
ATOM 1869 N N . ASP A 1 321 ? -69.486 27.642 -13.595 1.00 87.20 299 ASP A N 1
ATOM 1870 C CA . ASP A 1 321 ? -69.316 26.176 -13.728 1.00 75.28 299 ASP A CA 1
ATOM 1871 C C . ASP A 1 321 ? -67.861 25.780 -14.206 1.00 97.25 299 ASP A C 1
ATOM 1872 O O . ASP A 1 321 ? -67.499 24.583 -14.229 1.00 101.41 299 ASP A O 1
ATOM 1877 N N . GLU A 1 322 ? -67.071 26.784 -14.627 1.00 291.94 300 GLU A N 1
ATOM 1878 C CA . GLU A 1 322 ? -65.689 26.713 -15.178 1.00 290.02 300 GLU A CA 1
ATOM 1879 C C . GLU A 1 322 ? -64.702 25.877 -14.300 1.00 296.75 300 GLU A C 1
ATOM 1880 O O . GLU A 1 322 ? -64.355 24.716 -14.591 1.00 306.48 300 GLU A O 1
ATOM 1886 N N . GLY A 1 323 ? -64.377 26.429 -13.145 1.00 103.35 301 GLY A N 1
ATOM 1887 C CA . GLY A 1 323 ? -63.261 25.994 -12.350 1.00 105.82 301 GLY A CA 1
ATOM 1888 C C . GLY A 1 323 ? -63.855 25.297 -11.170 1.00 94.48 301 GLY A C 1
ATOM 1889 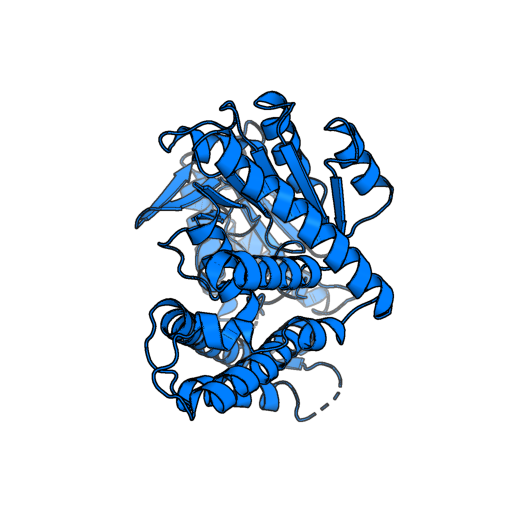O O . GLY A 1 323 ? -63.206 25.009 -10.187 1.00 97.33 301 GLY A O 1
ATOM 1890 N N . PHE A 1 324 ? -65.141 25.035 -11.242 1.00 80.24 302 PHE A N 1
ATOM 1891 C CA . PHE A 1 324 ? -65.600 24.009 -10.350 1.00 76.05 302 PHE A CA 1
ATOM 1892 C C . PHE A 1 324 ? -64.979 22.723 -10.897 1.00 86.06 302 PHE A C 1
ATOM 1893 O O . PHE A 1 324 ? -64.292 21.958 -10.183 1.00 84.79 302 PHE A O 1
ATOM 1901 N N . ASN A 1 325 ? -65.180 22.525 -12.195 1.00 91.57 303 ASN A N 1
ATOM 1902 C CA . ASN A 1 325 ? -64.605 21.387 -12.879 1.00 89.61 303 ASN A CA 1
ATOM 1903 C C . ASN A 1 325 ? -63.094 21.487 -12.953 1.00 97.12 303 ASN A C 1
ATOM 1904 O O . ASN A 1 325 ? -62.431 20.448 -12.922 1.00 100.71 303 ASN A O 1
ATOM 1909 N N . ALA A 1 326 ? -62.546 22.712 -13.044 1.00 104.13 304 ALA A N 1
ATOM 1910 C CA . ALA A 1 326 ? -61.082 22.855 -12.982 1.00 100.94 304 ALA A CA 1
ATOM 1911 C C . ALA A 1 326 ? -60.574 22.490 -11.588 1.00 98.50 304 ALA A C 1
ATOM 1912 O O . ALA A 1 326 ? -59.661 21.685 -11.498 1.00 111.89 304 ALA A O 1
ATOM 1914 N N . LEU A 1 327 ? -61.174 23.009 -10.510 1.00 77.07 305 LEU A N 1
ATOM 1915 C CA . LEU A 1 327 ? -60.732 22.594 -9.168 1.00 66.26 305 LEU A CA 1
ATOM 1916 C C . LEU A 1 327 ? -60.763 21.081 -9.069 1.00 64.79 305 LEU A C 1
ATOM 1917 O O . LEU A 1 327 ? -59.929 20.476 -8.404 1.00 71.01 305 LEU A O 1
ATOM 1922 N N . GLN A 1 328 ? -61.728 20.471 -9.749 1.00 95.53 306 GLN A N 1
ATOM 1923 C CA . GLN A 1 328 ? -61.802 19.022 -9.753 1.00 100.33 306 GLN A CA 1
ATOM 1924 C C . GLN A 1 328 ? -60.576 18.441 -10.464 1.00 109.59 306 GLN A C 1
ATOM 1925 O O . GLN A 1 328 ? -59.957 17.481 -9.993 1.00 103.18 306 GLN A O 1
ATOM 1931 N N . ARG A 1 329 ? -60.219 19.057 -11.587 1.00 103.29 307 ARG A N 1
ATOM 1932 C CA . ARG A 1 329 ? -59.115 18.587 -12.415 1.00 101.37 307 ARG A CA 1
ATOM 1933 C C . ARG A 1 329 ? -57.766 18.743 -11.711 1.00 105.04 307 ARG A C 1
ATOM 1934 O O . ARG A 1 329 ? -56.905 17.857 -11.776 1.00 109.15 307 ARG A O 1
ATOM 1942 N N . LEU A 1 330 ? -57.599 19.878 -11.040 1.00 69.16 308 LEU A N 1
ATOM 1943 C CA . LEU A 1 330 ? -56.421 20.155 -10.250 1.00 64.33 308 LEU A CA 1
ATOM 1944 C C . LEU A 1 330 ? -56.332 19.182 -9.098 1.00 76.50 308 LEU A C 1
ATOM 1945 O O . LEU A 1 330 ? -55.277 18.580 -8.886 1.00 92.15 308 LEU A O 1
ATOM 1950 N N . ASP A 1 331 ? -57.432 19.015 -8.361 1.00 86.31 309 ASP A N 1
ATOM 1951 C CA . ASP A 1 331 ? -57.464 18.064 -7.252 1.00 87.23 309 ASP A CA 1
ATOM 1952 C C . ASP A 1 331 ? -57.078 16.695 -7.775 1.00 98.13 309 ASP A C 1
ATOM 1953 O O . ASP A 1 331 ? -56.500 15.874 -7.059 1.00 97.95 309 ASP A O 1
ATOM 1958 N N . ASP A 1 332 ? -57.393 16.447 -9.037 1.00 110.24 310 ASP A N 1
ATOM 1959 C CA . ASP A 1 332 ? -56.901 15.239 -9.656 1.00 104.70 310 ASP A CA 1
ATOM 1960 C C . ASP A 1 332 ? -55.382 15.259 -9.781 1.00 104.19 310 ASP A C 1
ATOM 1961 O O . ASP A 1 332 ? -54.720 14.457 -9.163 1.00 105.34 310 ASP A O 1
ATOM 1966 N N . GLU A 1 333 ? -54.793 16.210 -10.492 1.00 140.92 311 GLU A N 1
ATOM 1967 C CA . GLU A 1 333 ? -53.334 16.125 -10.697 1.00 141.51 311 GLU A CA 1
ATOM 1968 C C . GLU A 1 333 ? -52.564 16.080 -9.355 1.00 138.73 311 GLU A C 1
ATOM 1969 O O . GLU A 1 333 ? -51.420 15.592 -9.259 1.00 152.67 311 GLU A O 1
ATOM 1975 N N . MET A 1 334 ? -53.256 16.526 -8.313 1.00 95.36 312 MET A N 1
ATOM 1976 C CA . MET A 1 334 ? -52.867 16.272 -6.938 1.00 85.56 312 MET A CA 1
ATOM 1977 C C . MET A 1 334 ? -53.043 14.824 -6.461 1.00 92.51 312 MET A C 1
ATOM 1978 O O . MET A 1 334 ? -52.165 14.350 -5.751 1.00 99.12 312 MET A O 1
ATOM 1983 N N . LYS A 1 335 ? -54.145 14.124 -6.796 1.00 121.73 313 LYS A N 1
ATOM 1984 C CA . LYS A 1 335 ? -54.241 12.706 -6.382 1.00 127.86 313 LYS A CA 1
ATOM 1985 C C . LYS A 1 335 ? -53.052 12.043 -7.059 1.00 132.13 313 LYS A C 1
ATOM 1986 O O . LYS A 1 335 ? -52.306 11.268 -6.458 1.00 133.86 313 LYS A O 1
ATOM 1992 N N . ASP A 1 336 ? -52.883 12.408 -8.326 1.00 163.00 314 ASP A N 1
ATOM 1993 C CA . ASP A 1 336 ? -51.787 11.972 -9.170 1.00 172.96 314 ASP A CA 1
ATOM 1994 C C . ASP A 1 336 ? -50.439 12.108 -8.451 1.00 176.37 314 ASP A C 1
ATOM 1995 O O . ASP A 1 336 ? -49.647 11.166 -8.421 1.00 179.72 314 ASP A O 1
ATOM 2000 N N . LEU A 1 337 ? -50.206 13.260 -7.821 1.00 85.78 315 LEU A N 1
ATOM 2001 C CA . LEU A 1 337 ? -48.877 13.606 -7.302 1.00 81.91 315 LEU A CA 1
ATOM 2002 C C . LEU A 1 337 ? -48.454 13.010 -5.943 1.00 84.46 315 LEU A C 1
ATOM 2003 O O . LEU A 1 337 ? -47.273 12.894 -5.669 1.00 85.89 315 LEU A O 1
ATOM 2008 N N . LEU A 1 338 ? -49.400 12.639 -5.094 1.00 87.28 316 LEU A N 1
ATOM 2009 C CA . LEU A 1 338 ? -49.066 12.164 -3.750 1.00 82.11 316 LEU A CA 1
ATOM 2010 C C . LEU A 1 338 ? -48.663 10.682 -3.792 1.00 98.17 316 LEU A C 1
ATOM 2011 O O . LEU A 1 338 ? -48.224 10.108 -2.801 1.00 98.36 316 LEU A O 1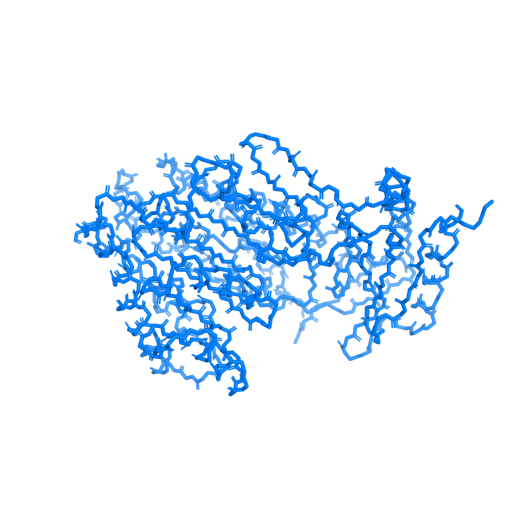
ATOM 2016 N N . HIS A 1 339 ? -48.857 10.083 -4.960 1.00 179.20 317 HIS A N 1
ATOM 2017 C CA . HIS A 1 339 ? -48.284 8.804 -5.338 1.00 179.20 317 HIS A CA 1
ATOM 2018 C C . HIS A 1 339 ? -46.758 8.833 -5.109 1.00 179.20 317 HIS A C 1
ATOM 2019 O O . HIS A 1 339 ? -46.175 7.959 -4.462 1.00 179.20 317 HIS A O 1
ATOM 2026 N N . THR A 1 340 ? -46.145 9.891 -5.626 1.00 110.95 318 THR A N 1
ATOM 2027 C CA . THR A 1 340 ? -44.711 10.183 -5.544 1.00 110.95 318 THR A CA 1
ATOM 2028 C C . THR A 1 340 ? -44.259 10.597 -4.146 1.00 110.95 318 THR A C 1
ATOM 2029 O O . THR A 1 340 ? -45.091 10.895 -3.298 1.00 110.95 318 THR A O 1
ATOM 2033 N N . SER A 1 341 ? -42.956 10.605 -3.882 1.00 104.87 319 SER A N 1
ATOM 2034 C CA . SER A 1 341 ? -42.497 11.202 -2.636 1.00 104.87 319 SER A CA 1
ATOM 2035 C C . SER A 1 341 ? -41.705 12.481 -2.917 1.00 104.87 319 SER A C 1
ATOM 2036 O O . SER A 1 341 ? -41.324 13.210 -2.002 1.00 104.87 319 SER A O 1
ATOM 2039 N N . PRO A 1 345 ? -45.330 14.181 -2.778 1.00 104.86 323 PRO A N 1
ATOM 2040 C CA . PRO A 1 345 ? -44.755 13.756 -1.499 1.00 104.86 323 PRO A CA 1
ATOM 2041 C C . PRO A 1 345 ? -45.837 13.423 -0.465 1.00 104.86 323 PRO A C 1
ATOM 2042 O O . PRO A 1 345 ? -46.820 12.754 -0.805 1.00 104.86 323 PRO A O 1
ATOM 2046 N N . PHE A 1 346 ? -45.665 13.876 0.772 1.00 162.53 324 PHE A N 1
ATOM 2047 C CA . PHE A 1 346 ? -46.539 13.446 1.859 1.00 162.53 324 PHE A CA 1
ATOM 2048 C C . PHE A 1 346 ? -47.807 14.297 1.924 1.00 162.53 324 PHE A C 1
ATOM 2049 O O . PHE A 1 346 ? -47.731 15.528 1.929 1.00 162.53 324 PHE A O 1
ATOM 2057 N N . ALA A 1 347 ? -48.975 13.650 1.997 1.00 73.97 325 ALA A N 1
ATOM 2058 C CA . ALA A 1 347 ? -50.219 14.393 1.769 1.00 73.97 325 ALA A CA 1
ATOM 2059 C C . ALA A 1 347 ? -50.435 15.136 3.045 1.00 73.97 325 ALA A C 1
ATOM 2060 O O . ALA A 1 347 ? -50.003 16.284 3.148 1.00 73.97 325 ALA A O 1
ATOM 2062 N N . LEU A 1 348 ? -51.075 14.499 4.017 1.00 96.34 326 LEU A N 1
ATOM 2063 C CA . LEU A 1 348 ? -50.548 14.422 5.374 1.00 96.34 326 LEU A CA 1
ATOM 2064 C C . LEU A 1 348 ? -49.589 15.540 5.819 1.00 96.34 326 LEU A C 1
ATOM 2065 O O . LEU A 1 348 ? -48.388 15.308 5.887 1.00 96.34 326 LEU A O 1
ATOM 2070 N N . VAL A 1 349 ? -50.100 16.747 5.996 1.00 124.18 327 VAL A N 1
ATOM 2071 C CA . VAL A 1 349 ? -49.544 17.767 6.895 1.00 124.18 327 VAL A CA 1
ATOM 2072 C C . VAL A 1 349 ? -50.758 18.551 7.300 1.00 124.18 327 VAL A C 1
ATOM 2073 O O . VAL A 1 349 ? -51.858 18.048 7.119 1.00 124.18 327 VAL A O 1
ATOM 2077 N N . GLY A 1 350 ? -50.588 19.759 7.828 1.00 89.49 328 GLY A N 1
ATOM 2078 C CA . GLY A 1 350 ? -51.598 20.329 8.693 1.00 89.49 328 GLY A CA 1
ATOM 2079 C C . GLY A 1 350 ? -53.020 20.148 8.186 1.00 89.49 328 GLY A C 1
ATOM 2080 O O . GLY A 1 350 ? -53.827 19.551 8.900 1.00 89.49 328 GLY A O 1
ATOM 2081 N N . SER A 1 351 ? -53.351 20.593 6.975 1.00 81.13 329 SER A N 1
ATOM 2082 C CA . SER A 1 351 ? -54.651 20.194 6.421 1.00 81.13 329 SER A CA 1
ATOM 2083 C C . SER A 1 351 ? -54.614 19.159 5.298 1.00 81.13 329 SER A C 1
ATOM 2084 O O . SER A 1 351 ? -55.658 18.664 4.901 1.00 81.13 329 SER A O 1
ATOM 2087 N N . GLY A 1 352 ? -53.441 18.836 4.774 1.00 81.52 330 GLY A N 1
ATOM 2088 C CA . GLY A 1 352 ? -53.355 17.760 3.803 1.00 81.52 330 GLY A CA 1
ATOM 2089 C C . GLY A 1 352 ? -54.241 17.791 2.560 1.00 81.52 330 GLY A C 1
ATOM 2090 O O . GLY A 1 352 ? -55.057 16.886 2.378 1.00 81.52 330 GLY A O 1
ATOM 2091 N N . VAL A 1 353 ? -54.123 18.827 1.734 1.00 59.90 331 VAL A N 1
ATOM 2092 C CA . VAL A 1 353 ? -54.830 18.929 0.429 1.00 59.90 331 VAL A CA 1
ATOM 2093 C C . VAL A 1 353 ? -56.350 18.579 0.399 1.00 59.90 331 VAL A C 1
ATOM 2094 O O . VAL A 1 353 ? -56.786 17.531 -0.090 1.00 59.90 331 VAL A O 1
ATOM 2098 N N . GLN A 1 354 ? -57.143 19.494 0.948 1.00 54.73 332 GLN A N 1
ATOM 2099 C CA . GLN A 1 354 ? -58.605 19.427 0.917 1.00 52.91 332 GLN A CA 1
ATOM 2100 C C . GLN A 1 354 ? -59.223 20.034 -0.353 1.00 59.37 332 GLN A C 1
ATOM 2101 O O . GLN A 1 354 ? -58.979 21.202 -0.668 1.00 62.80 332 GLN A O 1
ATOM 2107 N N . ARG A 1 355 ? -60.041 19.269 -1.076 1.00 59.97 333 ARG A N 1
ATOM 2108 C CA . ARG A 1 355 ? -60.831 19.907 -2.128 1.00 70.11 333 ARG A CA 1
ATOM 2109 C C . ARG A 1 355 ? -62.174 20.323 -1.557 1.00 67.57 333 ARG A C 1
ATOM 2110 O O . ARG A 1 355 ? -63.030 19.491 -1.208 1.00 69.81 333 ARG A O 1
ATOM 2118 N N . LYS A 1 356 ? -62.349 21.630 -1.459 1.00 59.02 334 LYS A N 1
ATOM 2119 C CA . LYS A 1 356 ? -63.614 22.177 -1.038 1.00 62.61 334 LYS A CA 1
ATOM 2120 C C . LYS A 1 356 ? -64.426 22.458 -2.292 1.00 55.41 334 LYS A C 1
ATOM 2121 O O . LYS A 1 356 ? -63.991 22.149 -3.410 1.00 63.92 334 LYS A O 1
ATOM 2127 N N . VAL A 1 357 ? -65.620 23.002 -2.114 1.00 51.80 335 VAL A N 1
ATOM 2128 C CA . VAL A 1 357 ? -66.442 23.303 -3.263 1.00 61.01 335 VAL A CA 1
ATOM 2129 C C . VAL A 1 357 ? -65.798 24.446 -4.010 1.00 66.38 335 VAL A C 1
ATOM 2130 O O . VAL A 1 357 ? -65.582 24.346 -5.209 1.00 65.03 335 VAL A O 1
ATOM 2134 N N . ASP A 1 358 ? -65.471 25.519 -3.292 1.00 83.32 336 ASP A N 1
ATOM 2135 C CA . ASP A 1 358 ? -64.978 26.740 -3.924 1.00 78.37 336 ASP A CA 1
ATOM 2136 C C . ASP A 1 358 ? -63.455 26.835 -4.033 1.00 84.72 336 ASP A C 1
ATOM 2137 O O . ASP A 1 358 ? -62.937 27.687 -4.757 1.00 85.56 336 ASP A O 1
ATOM 2142 N N . ARG A 1 359 ? -62.731 25.956 -3.346 1.00 78.08 337 ARG A N 1
ATOM 2143 C CA . ARG A 1 359 ? -61.281 26.100 -3.295 1.00 74.54 337 ARG A CA 1
ATOM 2144 C C . ARG A 1 359 ? -60.528 24.834 -2.892 1.00 71.93 337 ARG A C 1
ATOM 2145 O O . ARG A 1 359 ? -61.081 23.940 -2.258 1.00 79.66 337 ARG A O 1
ATOM 2153 N N . LEU A 1 360 ? -59.248 24.778 -3.242 1.00 71.95 338 LEU A N 1
ATOM 2154 C CA . LEU A 1 360 ? -58.339 23.757 -2.725 1.00 73.17 338 LEU A CA 1
ATOM 2155 C C . LEU A 1 360 ? -57.488 24.381 -1.630 1.00 71.27 338 LEU A C 1
ATOM 2156 O O . LEU A 1 360 ? -56.867 25.412 -1.857 1.00 74.90 338 LEU A O 1
ATOM 2161 N N . THR A 1 361 ? -57.455 23.786 -0.445 1.00 50.94 339 THR A N 1
ATOM 2162 C CA . THR A 1 361 ? -56.635 24.353 0.621 1.00 57.39 339 THR A CA 1
ATOM 2163 C C . THR A 1 361 ? -55.532 23.388 1.036 1.00 65.69 339 THR A C 1
ATOM 2164 O O . THR A 1 361 ? -55.784 22.221 1.344 1.00 69.05 339 THR A O 1
ATOM 2168 N N . LEU A 1 362 ? -54.302 23.893 1.057 1.00 87.87 340 LEU A N 1
ATOM 2169 C CA . LEU A 1 362 ? -53.149 23.013 1.030 1.00 86.23 340 LEU A CA 1
ATOM 2170 C C . LEU A 1 362 ? -52.104 23.263 2.102 1.00 86.09 340 LEU A C 1
ATOM 2171 O O . LEU A 1 362 ? -51.562 24.368 2.195 1.00 85.29 340 LEU A O 1
ATOM 2176 N N . GLY A 1 363 ? -51.850 22.250 2.937 1.00 62.77 341 GLY A N 1
ATOM 2177 C CA . GLY A 1 363 ? -50.716 22.324 3.851 1.00 68.45 341 GLY A CA 1
ATOM 2178 C C . GLY A 1 363 ? -49.358 22.217 3.148 1.00 70.33 341 GLY A C 1
ATOM 2179 O O . GLY A 1 363 ? -49.009 21.186 2.568 1.00 71.97 341 GLY A O 1
ATOM 2180 N N . VAL A 1 364 ? -48.593 23.303 3.192 1.00 79.75 342 VAL A N 1
ATOM 2181 C CA . VAL A 1 364 ? -47.251 23.314 2.641 1.00 83.61 342 VAL A CA 1
ATOM 2182 C C . VAL A 1 364 ? -46.169 23.221 3.697 1.00 85.34 342 VAL A C 1
ATOM 2183 O O . VAL A 1 364 ? -45.017 22.916 3.400 1.00 80.78 342 VAL A O 1
ATOM 2187 N N . GLN A 1 365 ? -46.543 23.487 4.938 1.00 81.14 343 GLN A N 1
ATOM 2188 C CA . GLN A 1 365 ? -45.559 23.613 5.995 1.00 71.35 343 GLN A CA 1
ATOM 2189 C C . GLN A 1 365 ? -46.230 23.357 7.330 1.00 83.59 343 GLN A C 1
ATOM 2190 O O . GLN A 1 365 ? -47.423 23.628 7.475 1.00 103.56 343 GLN A O 1
ATOM 2196 N N . THR A 1 366 ? -45.487 22.848 8.310 1.00 66.09 344 THR A N 1
ATOM 2197 C CA . THR A 1 366 ? -46.059 22.710 9.648 1.00 77.64 344 THR A CA 1
ATOM 2198 C C . THR A 1 366 ? -45.505 23.730 10.643 1.00 79.19 344 THR A C 1
ATOM 2199 O O . THR A 1 366 ? -44.759 24.652 10.302 1.00 67.26 344 THR A O 1
ATOM 2203 N N . VAL A 1 367 ? -45.945 23.556 11.880 1.00 115.14 345 VAL A N 1
ATOM 2204 C CA . VAL A 1 367 ? -45.323 24.161 13.036 1.00 106.14 345 VAL A CA 1
ATOM 2205 C C . VAL A 1 367 ? -44.614 23.010 13.777 1.00 112.48 345 VAL A C 1
ATOM 2206 O O . VAL A 1 367 ? -45.154 21.907 13.885 1.00 102.99 345 VAL A O 1
ATOM 2210 N N . CYS A 1 368 ? -43.382 23.236 14.227 1.00 96.96 346 CYS A N 1
ATOM 2211 C CA . CYS A 1 368 ? -42.692 24.506 14.054 1.00 88.96 346 CYS A CA 1
ATOM 2212 C C . CYS A 1 368 ? -42.186 24.636 12.644 1.00 98.99 346 CYS A C 1
ATOM 2213 O O . CYS A 1 368 ? -42.664 25.454 11.853 1.00 105.79 346 CYS A O 1
ATOM 2216 N N . HIS A 1 369 ? -41.187 23.816 12.360 1.00 88.43 347 HIS A N 1
ATOM 2217 C CA . HIS A 1 369 ? -40.670 23.666 11.026 1.00 99.25 347 HIS A CA 1
ATOM 2218 C C . HIS A 1 369 ? -40.384 22.182 10.889 1.00 100.68 347 HIS A C 1
ATOM 2219 O O . HIS A 1 369 ? -39.728 21.569 11.729 1.00 95.45 347 HIS A O 1
ATOM 2226 N N . HIS A 1 370 ? -40.943 21.613 9.840 1.00 78.63 348 HIS A N 1
ATOM 2227 C CA . HIS A 1 370 ? -40.739 20.239 9.434 1.00 68.51 348 HIS A CA 1
ATOM 2228 C C . HIS A 1 370 ? -40.634 20.429 7.942 1.00 80.22 348 HIS A C 1
ATOM 2229 O O . HIS A 1 370 ? -40.396 21.559 7.501 1.00 86.02 348 HIS A O 1
ATOM 2236 N N . VAL A 1 371 ? -40.713 19.353 7.171 1.00 85.04 349 VAL A N 1
ATOM 2237 C CA . VAL A 1 371 ? -40.891 19.452 5.718 1.00 100.31 349 VAL A CA 1
ATOM 2238 C C . VAL A 1 371 ? -39.888 20.410 5.023 1.00 101.65 349 VAL A C 1
ATOM 2239 O O . VAL A 1 371 ? -40.211 21.037 4.009 1.00 98.16 349 VAL A O 1
ATOM 2243 N N . THR A 1 372 ? -38.690 20.545 5.597 1.00 114.27 350 THR A N 1
ATOM 2244 C CA . THR A 1 372 ? -37.486 20.859 4.821 1.00 112.46 350 THR A CA 1
ATOM 2245 C C . THR A 1 372 ? -37.698 21.915 3.748 1.00 115.84 350 THR A C 1
ATOM 2246 O O . THR A 1 372 ? -37.797 21.565 2.573 1.00 122.54 350 THR A O 1
ATOM 2250 N N . SER A 1 373 ? -37.760 23.185 4.139 1.00 90.90 351 SER A N 1
ATOM 2251 C CA . SER A 1 373 ? -38.392 24.241 3.348 1.00 89.32 351 SER A CA 1
ATOM 2252 C C . SER A 1 373 ? -38.123 24.182 1.829 1.00 93.91 351 SER A C 1
ATOM 2253 O O . SER A 1 373 ? -38.964 24.611 1.027 1.00 99.95 351 SER A O 1
ATOM 2256 N N . GLU A 1 374 ? -36.966 23.661 1.433 1.00 124.21 352 GLU A N 1
ATOM 2257 C CA . GLU A 1 374 ? -36.716 23.348 0.023 1.00 136.68 352 GLU A CA 1
ATOM 2258 C C . GLU A 1 374 ? -37.819 22.478 -0.609 1.00 129.27 352 GLU A C 1
ATOM 2259 O O . GLU A 1 374 ? -38.408 22.855 -1.629 1.00 131.33 352 GLU A O 1
ATOM 2265 N N . LEU A 1 375 ? -38.098 21.323 -0.006 1.00 92.78 353 LEU A N 1
ATOM 2266 C CA . LEU A 1 375 ? -39.127 20.417 -0.519 1.00 97.67 353 LEU A CA 1
ATOM 2267 C C . LEU A 1 375 ? -40.508 21.096 -0.527 1.00 106.91 353 LEU A C 1
ATOM 2268 O O . LEU A 1 375 ? -41.306 20.919 -1.466 1.00 105.92 353 LEU A O 1
ATOM 2273 N N . SER A 1 376 ? -40.775 21.884 0.511 1.00 95.64 354 SER A N 1
ATOM 2274 C CA . SER A 1 376 ? -41.978 22.696 0.564 1.00 83.31 354 SER A CA 1
ATOM 2275 C C . SER A 1 376 ? -42.101 23.531 -0.710 1.00 93.69 354 SER A C 1
ATOM 2276 O O . SER A 1 376 ? -43.136 23.489 -1.397 1.00 91.81 354 SER A O 1
ATOM 2279 N N . ASN A 1 377 ? -41.036 24.262 -1.045 1.00 100.76 355 ASN A N 1
ATOM 2280 C CA . ASN A 1 377 ? -41.069 25.123 -2.226 1.00 104.46 355 ASN A CA 1
ATOM 2281 C C . ASN A 1 377 ? -41.232 24.337 -3.528 1.00 101.81 355 ASN A C 1
ATOM 2282 O O . ASN A 1 377 ? -42.002 24.735 -4.422 1.00 106.36 355 ASN A O 1
ATOM 2287 N N . ARG A 1 378 ? -40.524 23.218 -3.638 1.00 102.47 356 ARG A N 1
ATOM 2288 C CA . ARG A 1 378 ? -40.596 22.458 -4.876 1.00 114.17 356 ARG A CA 1
ATOM 2289 C C . ARG A 1 378 ? -42.014 21.958 -5.102 1.00 117.55 356 ARG A C 1
ATOM 2290 O O . ARG A 1 378 ? -42.508 21.943 -6.233 1.00 120.74 356 ARG A O 1
ATOM 2298 N N . TYR A 1 379 ? -42.677 21.575 -4.013 1.00 129.46 357 TYR A N 1
ATOM 2299 C CA . TYR A 1 379 ? -44.035 21.041 -4.114 1.00 122.92 357 TYR A CA 1
ATOM 2300 C C . TYR A 1 379 ? -45.041 22.156 -4.418 1.00 115.93 357 TYR A C 1
ATOM 2301 O O . TYR A 1 379 ? -45.994 21.926 -5.180 1.00 116.62 357 TYR A O 1
ATOM 2310 N N . GLN A 1 380 ? -44.833 23.350 -3.844 1.00 99.16 358 GLN A N 1
ATOM 2311 C CA . GLN A 1 380 ? -45.683 24.497 -4.183 1.00 99.65 358 GLN A CA 1
ATOM 2312 C C . GLN A 1 380 ? -45.578 24.839 -5.667 1.00 112.21 358 GLN A C 1
ATOM 2313 O O . GLN A 1 380 ? -46.560 25.269 -6.314 1.00 115.87 358 GLN A O 1
ATOM 2319 N N . MET A 1 381 ? -44.393 24.648 -6.231 1.00 136.66 359 MET A N 1
ATOM 2320 C CA . MET A 1 381 ? -44.308 24.899 -7.656 1.00 134.08 359 MET A CA 1
ATOM 2321 C C . MET A 1 381 ? -44.760 23.689 -8.476 1.00 127.16 359 MET A C 1
ATOM 2322 O O . MET A 1 381 ? -45.065 23.833 -9.657 1.00 121.81 359 MET A O 1
ATOM 2327 N N . ALA A 1 382 ? -44.872 22.517 -7.852 1.00 117.51 360 ALA A N 1
ATOM 2328 C CA . ALA A 1 382 ? -45.605 21.421 -8.495 1.00 121.58 360 ALA A CA 1
ATOM 2329 C C . ALA A 1 382 ? -47.079 21.809 -8.585 1.00 127.45 360 ALA A C 1
ATOM 2330 O O . ALA A 1 382 ? -47.797 21.445 -9.532 1.00 126.96 360 ALA A O 1
ATOM 2332 N N . VAL A 1 383 ? -47.509 22.569 -7.581 1.00 132.83 361 VAL A N 1
ATOM 2333 C CA . VAL A 1 383 ? -48.887 23.016 -7.467 1.00 119.26 361 VAL A CA 1
ATOM 2334 C C . VAL A 1 383 ? -49.206 24.036 -8.559 1.00 116.03 361 VAL A C 1
ATOM 2335 O O . VAL A 1 383 ? -50.243 23.919 -9.219 1.00 117.84 361 VAL A O 1
ATOM 2339 N N . LYS A 1 384 ? -48.336 25.014 -8.801 1.00 102.80 362 LYS A N 1
ATOM 2340 C CA . LYS A 1 384 ? -48.635 25.869 -9.962 1.00 105.45 362 LYS A CA 1
ATOM 2341 C C . LYS A 1 384 ? -48.299 25.204 -11.303 1.00 108.47 362 LYS A C 1
ATOM 2342 O O . LYS A 1 384 ? -48.822 25.613 -12.347 1.00 107.47 362 LYS A O 1
ATOM 2348 N N . GLU A 1 385 ? -47.451 24.176 -11.272 1.00 125.03 363 GLU A N 1
ATOM 2349 C CA . GLU A 1 385 ? -47.231 23.333 -12.448 1.00 131.06 363 GLU A CA 1
ATOM 2350 C C . GLU A 1 385 ? -48.572 22.794 -12.925 1.00 129.55 363 GLU A C 1
ATOM 2351 O O . GLU A 1 385 ? -48.963 22.989 -14.080 1.00 137.26 363 GLU A O 1
ATOM 2357 N N . ARG A 1 386 ? -49.286 22.139 -12.014 1.00 136.84 364 ARG A N 1
ATOM 2358 C CA . ARG A 1 386 ? -50.544 21.498 -12.366 1.00 138.49 364 ARG A CA 1
ATOM 2359 C C . ARG A 1 386 ? -51.622 22.538 -12.675 1.00 134.67 364 ARG A C 1
ATOM 2360 O O . ARG A 1 386 ? -52.550 22.277 -13.441 1.00 121.54 364 ARG A O 1
ATOM 2368 N N . MET A 1 387 ? -51.447 23.739 -12.128 1.00 115.10 365 MET A N 1
ATOM 2369 C CA . MET A 1 387 ? -52.431 24.814 -12.233 1.00 96.81 365 MET A CA 1
ATOM 2370 C C . MET A 1 387 ? -52.636 25.233 -13.705 1.00 106.36 365 MET A C 1
ATOM 2371 O O . MET A 1 387 ? -53.489 26.069 -14.019 1.00 107.40 365 MET A O 1
ATOM 2376 N N . HIS A 1 388 ? -51.843 24.657 -14.606 1.00 124.78 366 HIS A N 1
ATOM 2377 C CA . HIS A 1 388 ? -52.130 24.747 -16.034 1.00 127.21 366 HIS A CA 1
ATOM 2378 C C . HIS A 1 388 ? -51.900 23.416 -16.723 1.00 128.97 366 HIS A C 1
ATOM 2379 O O . HIS A 1 388 ? -52.705 22.500 -16.569 1.00 129.19 366 HIS A O 1
ATOM 2386 N N . ASN A 1 393 ? -54.890 29.959 -22.200 1.00 218.37 371 ASN A N 1
ATOM 2387 C CA . ASN A 1 393 ? -55.347 30.568 -20.962 1.00 218.37 371 ASN A CA 1
ATOM 2388 C C . ASN A 1 393 ? -54.369 30.431 -19.814 1.00 218.37 371 ASN A C 1
ATOM 2389 O O . ASN A 1 393 ? -53.620 29.454 -19.712 1.00 218.37 371 ASN A O 1
ATOM 2394 N N . SER A 1 394 ? -54.391 31.418 -18.936 1.00 103.02 372 SER A N 1
ATOM 2395 C CA . SER A 1 394 ? -53.994 31.149 -17.577 1.00 103.02 372 SER A CA 1
ATOM 2396 C C . SER A 1 394 ? -55.295 30.742 -16.912 1.00 103.02 372 SER A C 1
ATOM 2397 O O . SER A 1 394 ? -56.197 31.575 -16.796 1.00 103.02 372 SER A O 1
ATOM 2400 N N . GLN A 1 395 ? -55.386 29.488 -16.463 1.00 166.70 373 GLN A N 1
ATOM 2401 C CA . GLN A 1 395 ? -56.634 28.941 -15.948 1.00 166.70 373 GLN A CA 1
ATOM 2402 C C . GLN A 1 395 ? -57.210 29.880 -14.896 1.00 166.70 373 GLN A C 1
ATOM 2403 O O . GLN A 1 395 ? -56.482 30.551 -14.164 1.00 166.70 373 GLN A O 1
ATOM 2409 N N . ILE A 1 396 ? -58.536 29.941 -14.859 1.00 153.35 374 ILE A N 1
ATOM 2410 C CA . ILE A 1 396 ? -59.299 30.991 -14.157 1.00 153.35 374 ILE A CA 1
ATOM 2411 C C . ILE A 1 396 ? -58.908 31.180 -12.713 1.00 153.35 374 ILE A C 1
ATOM 2412 O O . ILE A 1 396 ? -58.924 32.298 -12.209 1.00 153.35 374 ILE A O 1
ATOM 2417 N N . LEU A 1 397 ? -58.549 30.077 -12.063 1.00 108.74 375 LEU A N 1
ATOM 2418 C CA . LEU A 1 397 ? -58.314 30.066 -10.635 1.00 108.74 375 LEU A CA 1
ATOM 2419 C C . LEU A 1 397 ? -56.967 30.692 -10.227 1.00 108.74 375 LEU A C 1
ATOM 2420 O O . LEU A 1 397 ? -56.014 30.742 -11.005 1.00 108.74 375 LEU A O 1
ATOM 2425 N N . VAL A 1 398 ? -56.898 31.134 -8.977 1.00 117.63 376 VAL A N 1
ATOM 2426 C CA . VAL A 1 398 ? -55.819 31.996 -8.517 1.00 107.24 376 VAL A CA 1
ATOM 2427 C C . VAL A 1 398 ? -55.192 31.430 -7.245 1.00 116.33 376 VAL A C 1
ATOM 2428 O O . VAL A 1 398 ? -55.897 30.930 -6.369 1.00 104.56 376 VAL A O 1
ATOM 2432 N N . PHE A 1 399 ? -53.864 31.481 -7.173 1.00 122.70 377 PHE A N 1
ATOM 2433 C CA . PHE A 1 399 ? -53.108 31.025 -6.012 1.00 102.42 377 PHE A CA 1
ATOM 2434 C C . PHE A 1 399 ? -53.121 32.119 -4.943 1.00 95.35 377 PHE A C 1
ATOM 2435 O O . PHE A 1 399 ? -53.486 33.253 -5.245 1.00 101.10 377 PHE A O 1
ATOM 2443 N N . ASP A 1 400 ? -52.673 31.805 -3.729 1.00 97.36 378 ASP A N 1
ATOM 2444 C CA . ASP A 1 400 ? -52.263 32.817 -2.743 1.00 105.30 378 ASP A CA 1
ATOM 2445 C C . ASP A 1 400 ? -51.779 32.151 -1.459 1.00 118.73 378 ASP A C 1
ATOM 2446 O O . ASP A 1 400 ? -52.459 31.294 -0.890 1.00 112.68 378 ASP A O 1
ATOM 2451 N N . PRO A 1 401 ? -50.612 32.595 -0.972 1.00 148.09 379 PRO A N 1
ATOM 2452 C CA . PRO A 1 401 ? -49.990 32.071 0.246 1.00 132.40 379 PRO A CA 1
ATOM 2453 C C . PRO A 1 401 ? -50.681 32.631 1.470 1.00 125.79 379 PRO A C 1
ATOM 2454 O O . PRO A 1 401 ? -50.200 33.590 2.074 1.00 128.46 379 PRO A O 1
ATOM 2458 N N . SER A 1 402 ? -51.817 32.037 1.808 1.00 101.87 380 SER A N 1
ATOM 2459 C CA . SER A 1 402 ? -52.636 32.507 2.911 1.00 106.90 380 SER A CA 1
ATOM 2460 C C . SER A 1 402 ? -51.802 32.704 4.177 1.00 91.51 380 SER A C 1
ATOM 2461 O O . SER A 1 402 ? -51.870 33.748 4.826 1.00 84.63 380 SER A O 1
ATOM 2464 N N . THR A 1 403 ? -51.008 31.699 4.517 1.00 72.97 381 THR A N 1
ATOM 2465 C CA . THR A 1 403 ? -50.194 31.763 5.715 1.00 64.30 381 THR A CA 1
ATOM 2466 C C . THR A 1 403 ? -48.855 31.102 5.514 1.00 80.64 381 THR A C 1
ATOM 2467 O O . THR A 1 403 ? -48.523 30.645 4.417 1.00 82.05 381 THR A O 1
ATOM 2471 N N . GLU A 1 404 ? -48.097 31.051 6.602 1.00 106.34 382 GLU A N 1
ATOM 2472 C CA . GLU A 1 404 ? -46.818 30.379 6.620 1.00 100.49 382 GLU A CA 1
ATOM 2473 C C . GLU A 1 404 ? -47.048 28.938 6.207 1.00 95.15 382 GLU A C 1
ATOM 2474 O O . GLU A 1 404 ? -46.496 28.449 5.224 1.00 111.97 382 GLU A O 1
ATOM 2480 N N . LEU A 1 405 ? -47.909 28.290 6.982 1.00 77.21 383 LEU A N 1
ATOM 2481 C CA . LEU A 1 405 ? -48.127 26.850 6.946 1.00 76.95 383 LEU A CA 1
ATOM 2482 C C . LEU A 1 405 ? -49.089 26.390 5.857 1.00 70.08 383 LEU A C 1
ATOM 2483 O O . LEU A 1 405 ? -48.945 25.298 5.311 1.00 64.32 383 LEU A O 1
ATOM 2488 N N . GLU A 1 406 ? -50.093 27.207 5.568 1.00 92.69 384 GLU A N 1
ATOM 2489 C CA . GLU A 1 406 ? -51.101 26.798 4.607 1.00 91.94 384 GLU A CA 1
ATOM 2490 C C . GLU A 1 406 ? -51.131 27.697 3.383 1.00 84.88 384 GLU A C 1
ATOM 2491 O O . GLU A 1 406 ? -50.516 28.763 3.352 1.00 84.91 384 GLU A O 1
ATOM 2497 N N . VAL A 1 407 ? -51.910 27.276 2.397 1.00 67.81 385 VAL A N 1
ATOM 2498 C CA . VAL A 1 407 ? -52.049 28.006 1.150 1.00 69.99 385 VAL A CA 1
ATOM 2499 C C . VAL A 1 407 ? -53.341 27.558 0.447 1.00 74.99 385 VAL A C 1
ATOM 2500 O O . VAL A 1 407 ? -53.828 26.445 0.679 1.00 70.48 385 VAL A O 1
ATOM 2504 N N . GLU A 1 408 ? -53.887 28.410 -0.417 1.00 70.08 386 GLU A N 1
ATOM 2505 C CA . GLU A 1 408 ? -55.151 28.107 -1.088 1.00 68.34 386 GLU A CA 1
ATOM 2506 C C . GLU A 1 408 ? -55.141 28.387 -2.585 1.00 73.80 386 GLU A C 1
ATOM 2507 O O . GLU A 1 408 ? -54.585 29.382 -3.056 1.00 79.99 386 GLU A O 1
ATOM 2513 N N . VAL A 1 409 ? -55.774 27.488 -3.325 1.00 72.51 387 VAL A N 1
ATOM 2514 C CA . VAL A 1 409 ? -56.099 27.733 -4.718 1.00 72.41 387 VAL A CA 1
ATOM 2515 C C . VAL A 1 409 ? -57.592 28.047 -4.807 1.00 76.30 387 VAL A C 1
ATOM 2516 O O . VAL A 1 409 ? -58.424 27.157 -4.640 1.00 88.27 387 VAL A O 1
ATOM 2520 N N . VAL A 1 410 ? -57.928 29.308 -5.070 1.00 74.06 388 VAL A N 1
ATOM 2521 C CA . VAL A 1 410 ? -59.314 29.788 -4.979 1.00 61.75 388 VAL A CA 1
ATOM 2522 C C . VAL A 1 410 ? -59.915 29.976 -6.372 1.00 80.30 388 VAL A C 1
ATOM 2523 O O . VAL A 1 410 ? -59.194 30.202 -7.331 1.00 75.89 388 VAL A O 1
ATOM 2527 N N . ALA A 1 411 ? -61.226 29.786 -6.490 1.00 92.89 389 ALA A N 1
ATOM 2528 C CA . ALA A 1 411 ? -61.919 29.948 -7.755 1.00 87.70 389 ALA A CA 1
ATOM 2529 C C . ALA A 1 411 ? -62.695 31.237 -8.023 1.00 93.00 389 ALA A C 1
ATOM 2530 O O . ALA A 1 411 ? -63.195 31.366 -9.127 1.00 101.98 389 ALA A O 1
ATOM 2532 N N . HIS A 1 412 ? -62.803 32.195 -7.093 1.00 135.06 390 HIS A N 1
ATOM 2533 C CA . HIS A 1 412 ? -63.596 33.416 -7.437 1.00 166.88 390 HIS A CA 1
ATOM 2534 C C . HIS A 1 412 ? -62.905 34.147 -8.575 1.00 174.26 390 HIS A C 1
ATOM 2535 O O . HIS A 1 412 ? -61.677 34.272 -8.539 1.00 180.41 390 HIS A O 1
ATOM 2542 N N . ASN A 1 413 ? -63.684 34.574 -9.597 1.00 232.75 391 ASN A N 1
ATOM 2543 C CA . ASN A 1 413 ? -65.188 34.590 -9.570 1.00 234.99 391 ASN A CA 1
ATOM 2544 C C . ASN A 1 413 ? -65.827 33.248 -9.257 1.00 228.16 391 ASN A C 1
ATOM 2545 O O . ASN A 1 413 ? -65.488 32.211 -9.902 1.00 212.36 391 ASN A O 1
ATOM 2550 N N . SER A 1 414 ? -66.794 33.204 -8.325 1.00 135.06 392 SER A N 1
ATOM 2551 C CA . SER A 1 414 ? -67.438 34.337 -7.641 1.00 117.54 392 SER A CA 1
ATOM 2552 C C . SER A 1 414 ? -67.611 34.113 -6.167 1.00 113.82 392 SER A C 1
ATOM 2553 O O . SER A 1 414 ? -66.920 33.261 -5.598 1.00 86.92 392 SER A O 1
ATOM 2556 N N . GLY A 1 415 ? -68.480 34.959 -5.571 1.00 138.17 393 GLY A N 1
ATOM 2557 C CA . GLY A 1 415 ? -69.067 34.778 -4.230 1.00 124.40 393 GLY A CA 1
ATOM 2558 C C . GLY A 1 415 ? -70.043 35.856 -3.683 1.00 102.64 393 GLY A C 1
ATOM 2559 O O . GLY A 1 415 ? -70.141 36.953 -4.235 1.00 75.20 393 GLY A O 1
ATOM 2560 N N . ILE A 1 416 ? -70.847 35.509 -2.670 1.00 98.28 394 ILE A N 1
ATOM 2561 C CA . ILE A 1 416 ? -71.484 36.471 -1.736 1.00 96.07 394 ILE A CA 1
ATOM 2562 C C . ILE A 1 416 ? -70.672 36.461 -0.455 1.00 103.33 394 ILE A C 1
ATOM 2563 O O . ILE A 1 416 ? -71.016 37.110 0.542 1.00 111.85 394 ILE A O 1
ATOM 2568 N N . ILE A 1 417 ? -69.596 35.684 -0.514 1.00 76.32 395 ILE A N 1
ATOM 2569 C CA . ILE A 1 417 ? -68.778 35.283 0.637 1.00 78.44 395 ILE A CA 1
ATOM 2570 C C . ILE A 1 417 ? -69.594 34.479 1.645 1.00 68.21 395 ILE A C 1
ATOM 2571 O O . ILE A 1 417 ? -69.949 34.949 2.738 1.00 76.07 395 ILE A O 1
ATOM 2576 N N . TRP A 1 418 ? -69.870 33.250 1.219 1.00 64.98 396 TRP A N 1
ATOM 2577 C CA . TRP A 1 418 ? -70.533 32.210 1.987 1.00 46.36 396 TRP A CA 1
ATOM 2578 C C . TRP A 1 418 ? -69.906 31.915 3.347 1.00 51.30 396 TRP A C 1
ATOM 2579 O O . TRP A 1 418 ? -68.713 31.634 3.424 1.00 64.61 396 TRP A O 1
ATOM 2590 N N . ASN A 1 419 ? -70.709 31.935 4.406 1.00 47.12 397 ASN A N 1
ATOM 2591 C CA . ASN A 1 419 ? -70.266 31.420 5.701 1.00 54.86 397 ASN A CA 1
ATOM 2592 C C . ASN A 1 419 ? -71.200 30.354 6.300 1.00 53.81 397 ASN A C 1
ATOM 2593 O O . ASN A 1 419 ? -72.217 29.984 5.707 1.00 57.58 397 ASN A O 1
ATOM 2598 N N . LYS A 1 420 ? -70.858 29.875 7.489 1.00 44.28 398 LYS A N 1
ATOM 2599 C CA . LYS A 1 420 ? -71.644 28.837 8.138 1.00 40.84 398 LYS A CA 1
ATOM 2600 C C . LYS A 1 420 ? -73.109 29.211 8.325 1.00 55.31 398 LYS A C 1
ATOM 2601 O O . LYS A 1 420 ? -73.991 28.342 8.239 1.00 52.86 398 LYS A O 1
ATOM 2607 N N . GLY A 1 421 ? -73.368 30.491 8.580 1.00 52.43 399 GLY A N 1
ATOM 2608 C CA . GLY A 1 421 ? -74.738 30.964 8.698 1.00 60.05 399 GLY A CA 1
ATOM 2609 C C . GLY A 1 421 ? -75.551 30.570 7.471 1.00 51.75 399 GLY A C 1
ATOM 2610 O O . GLY A 1 421 ? -76.678 30.069 7.561 1.00 63.17 399 GLY A O 1
ATOM 2611 N N . ASN A 1 422 ? -74.944 30.779 6.313 1.00 59.17 400 ASN A N 1
ATOM 2612 C CA . ASN A 1 422 ? -75.588 30.473 5.056 1.00 62.45 400 ASN A CA 1
ATOM 2613 C C . ASN A 1 422 ? -75.772 28.981 4.869 1.00 66.80 400 ASN A C 1
ATOM 2614 O O . ASN A 1 422 ? -76.834 28.547 4.422 1.00 67.94 400 ASN A O 1
ATOM 2619 N N . GLY A 1 423 ? -74.749 28.203 5.222 1.00 68.64 401 GLY A N 1
ATOM 2620 C CA . GLY A 1 423 ? -74.872 26.757 5.187 1.00 63.10 401 GLY A CA 1
ATOM 2621 C C . GLY A 1 423 ? -76.083 26.326 5.998 1.00 67.36 401 GLY A C 1
ATOM 2622 O O . GLY A 1 423 ? -77.007 25.690 5.473 1.00 76.24 401 GLY A O 1
ATOM 2623 N N . VAL A 1 424 ? -76.104 26.725 7.264 1.00 38.39 402 VAL A N 1
ATOM 2624 C CA . VAL A 1 424 ? -77.250 26.486 8.119 1.00 36.48 402 VAL A CA 1
ATOM 2625 C C . VAL A 1 424 ? -78.588 26.887 7.476 1.00 45.15 402 VAL A C 1
ATOM 2626 O O . VAL A 1 424 ? -79.532 26.105 7.458 1.00 57.92 402 VAL A O 1
ATOM 2630 N N . GLU A 1 425 ? -78.679 28.097 6.949 1.00 58.99 403 GLU A N 1
ATOM 2631 C CA . GLU A 1 425 ? -79.979 28.594 6.522 1.00 62.50 403 GLU A CA 1
ATOM 2632 C C . GLU A 1 425 ? -80.445 27.799 5.313 1.00 60.10 403 GLU A C 1
ATOM 2633 O O . GLU A 1 425 ? -81.611 27.418 5.207 1.00 61.10 403 GLU A O 1
ATOM 2639 N N . ARG A 1 426 ? -79.502 27.523 4.422 1.00 47.43 404 ARG A N 1
ATOM 2640 C CA . ARG A 1 426 ? -79.776 26.773 3.205 1.00 42.23 404 ARG A CA 1
ATOM 2641 C C . ARG A 1 426 ? -80.283 25.375 3.579 1.00 49.64 404 ARG A C 1
ATOM 2642 O O . ARG A 1 426 ? -81.235 24.860 2.994 1.00 48.48 404 ARG A O 1
ATOM 2650 N N . LEU A 1 427 ? -79.653 24.781 4.585 1.00 51.40 405 LEU A N 1
ATOM 2651 C CA . LEU A 1 427 ? -80.075 23.476 5.034 1.00 52.82 405 LEU A CA 1
ATOM 2652 C C . LEU A 1 427 ? -81.480 23.508 5.567 1.00 58.82 405 LEU A C 1
ATOM 2653 O O . LEU A 1 427 ? -82.358 22.815 5.060 1.00 63.39 405 LEU A O 1
ATOM 2658 N N . ILE A 1 428 ? -81.683 24.314 6.599 1.00 47.30 406 ILE A N 1
ATOM 2659 C CA . ILE A 1 428 ? -82.975 24.370 7.269 1.00 42.93 406 ILE A CA 1
ATOM 2660 C C . ILE A 1 428 ? -84.111 24.675 6.280 1.00 47.85 406 ILE A C 1
ATOM 2661 O O . ILE A 1 428 ? -85.147 24.021 6.314 1.00 53.96 406 ILE A O 1
ATOM 2666 N N . LYS A 1 429 ? -83.903 25.642 5.386 1.00 64.06 407 LYS A N 1
ATOM 2667 C CA . LYS A 1 429 ? -84.894 25.941 4.349 1.00 71.14 407 LYS A CA 1
ATOM 2668 C C . LYS A 1 429 ? -85.094 24.775 3.379 1.00 72.20 407 LYS A C 1
ATOM 2669 O O . LYS A 1 429 ? -86.203 24.557 2.899 1.00 78.38 407 LYS A O 1
ATOM 2675 N N . SER A 1 430 ? -84.025 24.051 3.063 1.00 59.05 408 SER A N 1
ATOM 2676 C CA . SER A 1 430 ? -84.126 22.928 2.135 1.00 54.31 408 SER A CA 1
ATOM 2677 C C . SER A 1 430 ? -85.050 21.888 2.698 1.00 52.74 408 SER A C 1
ATOM 2678 O O . SER A 1 430 ? -85.810 21.266 1.962 1.00 42.57 408 SER A O 1
ATOM 2681 N N . LEU A 1 431 ? -84.963 21.690 4.008 1.00 49.47 409 LEU A N 1
ATOM 2682 C CA . LEU A 1 431 ? -85.878 20.797 4.702 1.00 42.23 409 LEU A CA 1
ATOM 2683 C C . LEU A 1 431 ? -87.223 21.513 4.903 1.00 64.22 409 LEU A C 1
ATOM 2684 O O . LEU A 1 431 ? -87.429 22.624 4.417 1.00 72.96 409 LEU A O 1
ATOM 2689 N N . GLY A 1 432 ? -88.131 20.910 5.651 1.00 68.92 410 GLY A N 1
ATOM 2690 C CA . GLY A 1 432 ? -89.451 21.494 5.792 1.00 97.69 410 GLY A CA 1
ATOM 2691 C C . GLY A 1 432 ? -89.513 22.516 6.907 1.00 89.83 410 GLY A C 1
ATOM 2692 O O . GLY A 1 432 ? -90.584 22.730 7.480 1.00 92.86 410 GLY A O 1
ATOM 2693 N N . ASP A 1 433 ? -88.374 23.133 7.232 1.00 31.97 411 ASP A N 1
ATOM 2694 C CA . ASP A 1 433 ? -88.245 23.789 8.541 1.00 43.20 411 ASP A CA 1
ATOM 2695 C C . ASP A 1 433 ? -87.811 25.280 8.638 1.00 53.16 411 ASP A C 1
ATOM 2696 O O . ASP A 1 433 ? -87.563 25.955 7.630 1.00 47.57 411 ASP A O 1
ATOM 2701 N N . SER A 1 434 ? -87.761 25.788 9.876 1.00 34.41 412 SER A N 1
ATOM 2702 C CA . SER A 1 434 ? -87.222 27.131 10.158 1.00 31.05 412 SER A CA 1
ATOM 2703 C C . SER A 1 434 ? -86.651 27.310 11.578 1.00 53.45 412 SER A C 1
ATOM 2704 O O . SER A 1 434 ? -87.163 26.743 12.561 1.00 46.03 412 SER A O 1
ATOM 2707 N N . LEU A 1 435 ? -85.606 28.141 11.661 1.00 57.37 413 LEU A N 1
ATOM 2708 C CA . LEU A 1 435 ? -85.032 28.597 12.934 1.00 47.40 413 LEU A CA 1
ATOM 2709 C C . LEU A 1 435 ? -85.964 29.594 13.623 1.00 66.08 413 LEU A C 1
ATOM 2710 O O . LEU A 1 435 ? -85.853 29.860 14.831 1.00 47.37 413 LEU A O 1
ATOM 2715 N N . GLN A 1 436 ? -86.890 30.126 12.831 1.00 68.41 414 GLN A N 1
ATOM 2716 C CA . GLN A 1 436 ? -87.847 31.120 13.283 1.00 66.68 414 GLN A CA 1
ATOM 2717 C C . GLN A 1 436 ? -88.806 30.555 14.321 1.00 77.39 414 GLN A C 1
ATOM 2718 O O . GLN A 1 436 ? -89.220 31.262 15.242 1.00 104.39 414 GLN A O 1
ATOM 2724 N N . SER A 1 437 ? -89.128 29.271 14.174 1.00 81.36 415 SER A N 1
ATOM 2725 C CA . SER A 1 437 ? -90.178 28.628 14.965 1.00 100.87 415 SER A CA 1
ATOM 2726 C C . SER A 1 437 ? -89.961 28.846 16.450 1.00 117.32 415 SER A C 1
ATOM 2727 O O . SER A 1 437 ? -88.828 29.009 16.900 1.00 118.92 415 SER A O 1
ATOM 2730 N N . PRO A 1 438 ? -91.056 28.894 17.213 1.00 112.51 416 PRO A N 1
ATOM 2731 C CA . PRO A 1 438 ? -90.892 28.917 18.664 1.00 95.41 416 PRO A CA 1
ATOM 2732 C C . PRO A 1 438 ? -90.276 27.605 19.158 1.00 77.73 416 PRO A C 1
ATOM 2733 O O . PRO A 1 438 ? -90.666 26.507 18.755 1.00 84.17 416 PRO A O 1
ATOM 2737 N N . GLY A 1 439 ? -89.251 27.748 19.980 1.00 62.32 417 GLY A N 1
ATOM 2738 C CA . GLY A 1 439 ? -88.582 26.632 20.601 1.00 62.06 417 GLY A CA 1
ATOM 2739 C C . GLY A 1 439 ? -87.118 27.007 20.657 1.00 60.70 417 GLY A C 1
ATOM 2740 O O . GLY A 1 439 ? -86.731 28.067 20.189 1.00 63.71 417 GLY A O 1
ATOM 2741 N N . LYS A 1 440 ? -86.280 26.101 21.121 1.00 57.40 418 LYS A N 1
ATOM 2742 C CA . LYS A 1 440 ? -84.902 26.452 21.366 1.00 57.91 418 LYS A CA 1
ATOM 2743 C C . LYS A 1 440 ? -84.029 25.939 20.252 1.00 60.00 418 LYS A C 1
ATOM 2744 O O . LYS A 1 440 ? -84.370 24.959 19.586 1.00 55.03 418 LYS A O 1
ATOM 2750 N N . ILE A 1 441 ? -82.937 26.659 20.012 1.00 43.92 419 ILE A N 1
ATOM 2751 C CA . ILE A 1 441 ? -81.869 26.194 19.141 1.00 46.18 419 ILE A CA 1
ATOM 2752 C C . ILE A 1 441 ? -80.589 26.136 19.940 1.00 45.47 419 ILE A C 1
ATOM 2753 O O . ILE A 1 441 ? -80.240 27.078 20.637 1.00 42.41 419 ILE A O 1
ATOM 2758 N N . LEU A 1 442 ? -79.895 25.016 19.862 1.00 50.06 420 LEU A N 1
ATOM 2759 C CA . LEU A 1 442 ? -78.626 24.902 20.552 1.00 41.87 420 LEU A CA 1
ATOM 2760 C C . LEU A 1 442 ? -77.491 24.959 19.548 1.00 49.45 420 LEU A C 1
ATOM 2761 O O . LEU A 1 442 ? -77.466 24.191 18.563 1.00 46.90 420 LEU A O 1
ATOM 2766 N N . ILE A 1 443 ? -76.555 25.881 19.779 1.00 37.84 421 ILE A N 1
ATOM 2767 C CA . ILE A 1 443 ? -75.389 25.928 18.915 1.00 31.23 421 ILE A CA 1
ATOM 2768 C C . ILE A 1 443 ? -74.060 25.740 19.657 1.00 40.49 421 ILE A C 1
ATOM 2769 O O . ILE A 1 443 ? -73.836 26.307 20.722 1.00 41.51 421 ILE A O 1
ATOM 2774 N N . CYS A 1 444 ? -73.196 24.900 19.097 1.00 49.97 422 CYS A N 1
ATOM 2775 C CA . CYS A 1 444 ? -71.927 24.604 19.725 1.00 42.20 422 CYS A CA 1
ATOM 2776 C C . CYS A 1 444 ? -70.799 24.976 18.786 1.00 48.35 422 CYS A C 1
ATOM 2777 O O . CYS A 1 444 ? -70.809 24.600 17.601 1.00 47.07 422 CYS A O 1
ATOM 2780 N N . GLY A 1 445 ? -69.830 25.718 19.313 1.00 49.77 423 GLY A N 1
ATOM 2781 C CA . GLY A 1 445 ? -68.785 26.267 18.481 1.00 44.40 423 GLY A CA 1
ATOM 2782 C C . GLY A 1 445 ? -67.477 26.431 19.224 1.00 53.35 423 GLY A C 1
ATOM 2783 O O . GLY A 1 445 ? -67.425 26.304 20.461 1.00 44.07 423 GLY A O 1
ATOM 2784 N N . ASP A 1 446 ? -66.413 26.703 18.467 1.00 38.30 424 ASP A N 1
ATOM 2785 C CA . ASP A 1 446 ? -65.085 26.801 19.041 1.00 39.14 424 ASP A CA 1
ATOM 2786 C C . ASP A 1 446 ? -64.325 28.065 18.559 1.00 55.97 424 ASP A C 1
ATOM 2787 O O . ASP A 1 446 ? -63.645 28.714 19.362 1.00 52.50 424 ASP A O 1
ATOM 2792 N N . THR A 1 447 ? -64.286 28.322 17.251 1.00 47.68 425 THR A N 1
ATOM 2793 C CA . THR A 1 447 ? -63.676 29.560 16.726 1.00 33.60 425 THR A CA 1
ATOM 2794 C C . THR A 1 447 ? -64.644 30.719 16.420 1.00 46.06 425 THR A C 1
ATOM 2795 O O . THR A 1 447 ? -65.818 30.667 16.763 1.00 55.52 425 THR A O 1
ATOM 2799 N N . LEU A 1 448 ? -64.125 31.764 15.773 1.00 64.40 426 LEU A N 1
ATOM 2800 C CA . LEU A 1 448 ? -64.919 32.917 15.312 1.00 61.95 426 LEU A CA 1
ATOM 2801 C C . LEU A 1 448 ? -65.850 32.570 14.154 1.00 63.55 426 LEU A C 1
ATOM 2802 O O . LEU A 1 448 ? -66.843 33.270 13.886 1.00 54.16 426 LEU A O 1
ATOM 2807 N N . SER A 1 449 ? -65.521 31.476 13.476 1.00 45.72 427 SER A N 1
ATOM 2808 C CA . SER A 1 449 ? -66.216 31.078 12.260 1.00 40.18 427 SER A CA 1
ATOM 2809 C C . SER A 1 449 ? -67.627 30.569 12.526 1.00 49.64 427 SER A C 1
ATOM 2810 O O . SER A 1 449 ? -68.454 30.491 11.617 1.00 45.31 427 SER A O 1
ATOM 2813 N N . ASP A 1 450 ? -67.891 30.236 13.786 1.00 42.97 428 ASP A N 1
ATOM 2814 C CA . ASP A 1 450 ? -69.172 29.696 14.199 1.00 41.05 428 ASP A CA 1
ATOM 2815 C C . ASP A 1 450 ? -70.136 30.807 14.544 1.00 51.17 428 ASP A C 1
ATOM 2816 O O . ASP A 1 450 ? -71.312 30.567 14.790 1.00 53.05 428 ASP A O 1
ATOM 2821 N N . ILE A 1 451 ? -69.651 32.035 14.580 1.00 53.91 429 ILE A N 1
ATOM 2822 C CA . ILE A 1 451 ? -70.516 33.132 14.980 1.00 46.62 429 ILE A CA 1
ATOM 2823 C C . ILE A 1 451 ? -71.588 33.517 13.972 1.00 48.22 429 ILE A C 1
ATOM 2824 O O . ILE A 1 451 ? -72.727 33.736 14.378 1.00 56.39 429 ILE A O 1
ATOM 2829 N N . PRO A 1 452 ? -71.259 33.561 12.670 1.00 28.97 430 PRO A N 1
ATOM 2830 C CA . PRO A 1 452 ? -72.373 33.757 11.733 1.00 41.11 430 PRO A CA 1
ATOM 2831 C C . PRO A 1 452 ? -73.551 32.817 12.017 1.00 48.30 430 PRO A C 1
ATOM 2832 O O . PRO A 1 452 ? -74.685 33.208 11.788 1.00 46.03 430 PRO A O 1
ATOM 2836 N N . MET A 1 453 ? -73.280 31.607 12.514 1.00 53.28 431 MET A N 1
ATOM 2837 C CA . MET A 1 453 ? -74.336 30.661 12.842 1.00 38.30 431 MET A CA 1
ATOM 2838 C C . MET A 1 453 ? -75.205 31.220 13.977 1.00 47.16 431 MET A C 1
ATOM 2839 O O . MET A 1 453 ? -76.446 31.170 13.900 1.00 55.43 431 MET A O 1
ATOM 2844 N N . VAL A 1 454 ? -74.574 31.767 15.023 1.00 50.06 432 VAL A N 1
ATOM 2845 C CA . VAL A 1 454 ? -75.352 32.367 16.122 1.00 49.68 432 VAL A CA 1
ATOM 2846 C C . VAL A 1 454 ? -76.123 33.616 15.667 1.00 47.58 432 VAL A C 1
ATOM 2847 O O . VAL A 1 454 ? -77.247 33.866 16.106 1.00 52.86 432 VAL A O 1
ATOM 2851 N N . ARG A 1 455 ? -75.489 34.406 14.805 1.00 59.72 433 ARG A N 1
ATOM 2852 C CA . ARG A 1 455 ? -76.101 35.610 14.272 1.00 64.65 433 ARG A CA 1
ATOM 2853 C C . ARG A 1 455 ? -77.375 35.244 13.556 1.00 64.54 433 ARG A C 1
ATOM 2854 O O . ARG A 1 455 ? -78.414 35.851 13.777 1.00 65.44 433 ARG A O 1
ATOM 2862 N N . GLN A 1 456 ? -77.280 34.238 12.698 1.00 59.49 434 GLN A N 1
ATOM 2863 C CA . GLN A 1 456 ? -78.439 33.737 11.968 1.00 62.77 434 GLN A CA 1
ATOM 2864 C C . GLN A 1 456 ? -79.529 33.278 12.915 1.00 68.84 434 GLN A C 1
ATOM 2865 O O . GLN A 1 456 ? -80.701 33.671 12.783 1.00 66.83 434 GLN A O 1
ATOM 2871 N N . ALA A 1 457 ? -79.128 32.446 13.871 1.00 52.68 435 ALA A N 1
ATOM 2872 C CA . ALA A 1 457 ? -80.074 31.897 14.834 1.00 50.06 435 ALA A CA 1
ATOM 2873 C C . ALA A 1 457 ? -80.827 33.015 15.558 1.00 60.59 435 ALA A C 1
ATOM 2874 O O . ALA A 1 457 ? -82.052 33.000 15.576 1.00 51.68 435 ALA A O 1
ATOM 2876 N N . VAL A 1 458 ? -80.116 33.995 16.114 1.00 72.38 436 VAL A N 1
ATOM 2877 C CA . VAL A 1 458 ? -80.772 35.025 16.921 1.00 75.35 436 VAL A CA 1
ATOM 2878 C C . VAL A 1 458 ? -81.554 36.001 16.062 1.00 70.76 436 VAL A C 1
ATOM 2879 O O . VAL A 1 458 ? -82.592 36.515 16.491 1.00 68.56 436 VAL A O 1
ATOM 2883 N N . LYS A 1 459 ? -81.049 36.249 14.856 1.00 54.97 437 LYS A N 1
ATOM 2884 C CA . LYS A 1 459 ? -81.783 36.981 13.832 1.00 47.71 437 LYS A CA 1
ATOM 2885 C C . LYS A 1 459 ? -83.185 36.373 13.687 1.00 63.58 437 LYS A C 1
ATOM 2886 O O . LYS A 1 459 ? -84.178 37.085 13.738 1.00 70.27 437 LYS A O 1
ATOM 2892 N N . GLN A 1 460 ? -83.256 35.047 13.548 1.00 86.33 438 GLN A N 1
ATOM 2893 C CA . GLN A 1 460 ? -84.543 34.349 13.423 1.00 78.11 438 GLN A CA 1
ATOM 2894 C C . GLN A 1 460 ? -85.296 34.094 14.737 1.00 67.42 438 GLN A C 1
ATOM 2895 O O . GLN A 1 460 ? -86.513 33.991 14.748 1.00 80.66 438 GLN A O 1
ATOM 2901 N N . ASN A 1 461 ? -84.560 33.912 15.823 1.00 57.35 439 ASN A N 1
ATOM 2902 C CA . ASN A 1 461 ? -85.117 33.433 17.092 1.00 48.53 439 ASN A CA 1
ATOM 2903 C C . ASN A 1 461 ? -84.380 33.984 18.341 1.00 68.00 439 ASN A C 1
ATOM 2904 O O . ASN A 1 461 ? -83.572 33.273 18.945 1.00 67.40 439 ASN A O 1
ATOM 2909 N N . PRO A 1 462 ? -84.630 35.243 18.726 1.00 69.51 440 PRO A N 1
ATOM 2910 C CA . PRO A 1 462 ? -83.871 35.907 19.803 1.00 69.89 440 PRO A CA 1
ATOM 2911 C C . PRO A 1 462 ? -84.095 35.390 21.236 1.00 71.46 440 PRO A C 1
ATOM 2912 O O . PRO A 1 462 ? -83.354 35.798 22.137 1.00 68.41 440 PRO A O 1
ATOM 2916 N N . ASP A 1 463 ? -85.104 34.546 21.446 1.00 85.75 441 ASP A N 1
ATOM 2917 C CA . ASP A 1 463 ? -85.560 34.162 22.794 1.00 84.29 441 ASP A CA 1
ATOM 2918 C C . ASP A 1 463 ? -84.812 33.063 23.619 1.00 78.99 441 ASP A C 1
ATOM 2919 O O . ASP A 1 463 ? -84.475 33.326 24.771 1.00 81.44 441 ASP A O 1
ATOM 2924 N N . GLY A 1 464 ? -84.633 31.831 23.145 1.00 112.92 442 GLY A N 1
ATOM 2925 C CA . GLY A 1 464 ? -84.663 31.416 21.760 1.00 108.07 442 GLY A CA 1
ATOM 2926 C C . GLY A 1 464 ? -83.379 30.905 21.092 1.00 124.88 442 GLY A C 1
ATOM 2927 O O . GLY A 1 464 ? -83.482 30.213 20.083 1.00 106.62 442 GLY A O 1
ATOM 2928 N N . VAL A 1 465 ? -82.190 31.154 21.654 1.00 54.49 443 VAL A N 1
ATOM 2929 C CA . VAL A 1 465 ? -80.947 30.510 21.174 1.00 28.33 443 VAL A CA 1
ATOM 2930 C C . VAL A 1 465 ? -80.030 30.162 22.351 1.00 49.64 443 VAL A C 1
ATOM 2931 O O . VAL A 1 465 ? -79.888 30.948 23.288 1.00 56.32 443 VAL A O 1
ATOM 2935 N N . LEU A 1 466 ? -79.436 28.970 22.311 1.00 66.72 444 LEU A N 1
ATOM 2936 C CA . LEU A 1 466 ? -78.465 28.553 23.316 1.00 61.89 444 LEU A CA 1
ATOM 2937 C C . LEU A 1 466 ? -77.126 28.323 22.646 1.00 60.33 444 LEU A C 1
ATOM 2938 O O . LEU A 1 466 ? -77.075 27.841 21.509 1.00 64.84 444 LEU A O 1
ATOM 2943 N N . ALA A 1 467 ? -76.038 28.667 23.333 1.00 48.40 445 ALA A N 1
ATOM 2944 C CA . ALA A 1 467 ? -74.721 28.387 22.779 1.00 34.62 445 ALA A CA 1
ATOM 2945 C C . ALA A 1 467 ? -73.746 27.802 23.792 1.00 41.95 445 ALA A C 1
ATOM 2946 O O . ALA A 1 467 ? -73.580 28.316 24.901 1.00 48.37 445 ALA A O 1
ATOM 2948 N N . ILE A 1 468 ? -73.112 26.702 23.390 1.00 52.29 446 ILE A N 1
ATOM 2949 C CA . ILE A 1 468 ? -71.978 26.145 24.110 1.00 47.71 446 ILE A CA 1
ATOM 2950 C C . ILE A 1 468 ? -70.744 26.367 23.274 1.00 59.35 446 ILE A C 1
ATOM 2951 O O . ILE A 1 468 ? -70.676 25.884 22.140 1.00 54.86 446 ILE A O 1
ATOM 2956 N N . PHE A 1 469 ? -69.771 27.093 23.825 1.00 51.59 447 PHE A N 1
ATOM 2957 C CA . PHE A 1 469 ? -68.526 27.341 23.111 1.00 44.97 447 PHE A CA 1
ATOM 2958 C C . PHE A 1 469 ? -67.340 26.731 23.840 1.00 49.31 447 PHE A C 1
ATOM 2959 O O . PHE A 1 469 ? -67.341 26.622 25.072 1.00 57.25 447 PHE A O 1
ATOM 2967 N N . VAL A 1 470 ? -66.345 26.312 23.057 1.00 39.43 448 VAL A N 1
ATOM 2968 C CA . VAL A 1 470 ? -65.240 25.473 23.527 1.00 52.45 448 VAL A CA 1
ATOM 2969 C C . VAL A 1 470 ? -63.882 25.890 22.971 1.00 49.31 448 VAL A C 1
ATOM 2970 O O . VAL A 1 470 ? -63.729 25.893 21.757 1.00 69.08 448 VAL A O 1
ATOM 2974 N N . GLY A 1 471 ? -62.887 26.223 23.792 1.00 78.84 449 GLY A N 1
ATOM 2975 C CA . GLY A 1 471 ? -63.019 26.732 25.140 1.00 97.36 449 GLY A CA 1
ATOM 2976 C C . GLY A 1 471 ? -62.558 28.189 25.243 1.00 101.15 449 GLY A C 1
ATOM 2977 O O . GLY A 1 471 ? -62.217 28.643 26.340 1.00 109.11 449 GLY A O 1
ATOM 2978 N N . ALA A 1 472 ? -62.577 28.928 24.129 1.00 92.01 450 ALA A N 1
ATOM 2979 C CA . ALA A 1 472 ? -61.600 29.988 23.849 1.00 94.43 450 ALA A CA 1
ATOM 2980 C C . ALA A 1 472 ? -61.640 31.250 24.714 1.00 85.74 450 ALA A C 1
ATOM 2981 O O . ALA A 1 472 ? -62.288 31.283 25.766 1.00 53.67 450 ALA A O 1
ATOM 2983 N N . LYS A 1 473 ? -60.886 32.254 24.262 1.00 86.47 451 LYS A N 1
ATOM 2984 C CA . LYS A 1 473 ? -60.426 33.379 25.076 1.00 98.51 451 LYS A CA 1
ATOM 2985 C C . LYS A 1 473 ? -61.539 34.316 25.558 1.00 79.43 451 LYS A C 1
ATOM 2986 O O . LYS A 1 473 ? -62.717 34.121 25.238 1.00 69.61 451 LYS A O 1
ATOM 2992 N N . MET A 1 474 ? -61.153 35.319 26.350 1.00 58.77 452 MET A N 1
ATOM 2993 C CA . MET A 1 474 ? -62.062 36.377 26.762 1.00 53.65 452 MET A CA 1
ATOM 2994 C C . MET A 1 474 ? -62.755 36.978 25.558 1.00 50.06 452 MET A C 1
ATOM 2995 O O . MET A 1 474 ? -63.956 37.230 25.608 1.00 50.76 452 MET A O 1
ATOM 3000 N N . SER A 1 475 ? -62.003 37.183 24.475 1.00 51.89 453 SER A N 1
ATOM 3001 C CA . SER A 1 475 ? -62.527 37.896 23.315 1.00 47.63 453 SER A CA 1
ATOM 3002 C C . SER A 1 475 ? -63.720 37.165 22.751 1.00 56.52 453 SER A C 1
ATOM 3003 O O . SER A 1 475 ? -64.797 37.751 22.615 1.00 51.22 453 SER A O 1
ATOM 3006 N N . LEU A 1 476 ? -63.524 35.881 22.437 1.00 55.92 454 LEU A N 1
ATOM 3007 C CA . LEU A 1 476 ? -64.589 35.053 21.862 1.00 58.28 454 LEU A CA 1
ATOM 3008 C C . LEU A 1 476 ? -65.752 34.884 22.812 1.00 49.91 454 LEU A C 1
ATOM 3009 O O . LEU A 1 476 ? -66.893 35.094 22.401 1.00 50.62 454 LEU A O 1
ATOM 3014 N N . ARG A 1 477 ? -65.463 34.527 24.067 1.00 34.53 455 ARG A N 1
ATOM 3015 C CA . ARG A 1 477 ? -66.508 34.428 25.082 1.00 41.34 455 ARG A CA 1
ATOM 3016 C C . ARG A 1 477 ? -67.365 35.687 25.047 1.00 46.32 455 ARG A C 1
ATOM 3017 O O . ARG A 1 477 ? -68.595 35.621 24.911 1.00 51.25 455 ARG A O 1
ATOM 3025 N N . GLU A 1 478 ? -66.697 36.829 25.113 1.00 52.40 456 GLU A N 1
ATOM 3026 C CA . GLU A 1 478 ? -67.338 38.128 25.096 1.00 57.59 456 GLU A CA 1
ATOM 3027 C C . GLU A 1 478 ? -68.155 38.329 23.827 1.00 52.11 456 GLU A C 1
ATOM 3028 O O . GLU A 1 478 ? -69.204 38.963 23.841 1.00 45.89 456 GLU A O 1
ATOM 3034 N N . GLU A 1 479 ? -67.665 37.784 22.723 1.00 45.96 457 GLU A N 1
ATOM 3035 C CA . GLU A 1 479 ? -68.311 38.038 21.463 1.00 43.53 457 GLU A CA 1
ATOM 3036 C C . GLU A 1 479 ? -69.586 37.262 21.370 1.00 58.34 457 GLU A C 1
ATOM 3037 O O . GLU A 1 479 ? -70.580 37.771 20.848 1.00 57.66 457 GLU A O 1
ATOM 3043 N N . VAL A 1 480 ? -69.577 36.024 21.852 1.00 68.43 458 VAL A N 1
ATOM 3044 C CA . VAL A 1 480 ? -70.805 35.274 21.779 1.00 65.49 458 VAL A CA 1
ATOM 3045 C C . VAL A 1 480 ? -71.763 35.920 22.770 1.00 56.29 458 VAL A C 1
ATOM 3046 O O . VAL A 1 480 ? -72.925 36.120 22.427 1.00 57.76 458 VAL A O 1
ATOM 3050 N N . LYS A 1 481 ? -71.285 36.312 23.954 1.00 46.43 459 LYS A N 1
ATOM 3051 C CA . LYS A 1 481 ? -72.144 37.058 24.879 1.00 46.75 459 LYS A CA 1
ATOM 3052 C C . LYS A 1 481 ? -72.805 38.236 24.156 1.00 56.50 459 LYS A C 1
ATOM 3053 O O . LYS A 1 481 ? -74.006 38.441 24.270 1.00 68.56 459 LYS A O 1
ATOM 3059 N N . GLN A 1 482 ? -72.025 38.975 23.377 1.00 54.24 460 GLN A N 1
ATOM 3060 C CA . GLN A 1 482 ? -72.552 40.079 22.586 1.00 50.43 460 GLN A CA 1
ATOM 3061 C C . GLN A 1 482 ? -73.631 39.679 21.603 1.00 47.77 460 GLN A C 1
ATOM 3062 O O . GLN A 1 482 ? -74.707 40.240 21.634 1.00 53.85 460 GLN A O 1
ATOM 3068 N N . VAL A 1 483 ? -73.334 38.732 20.713 1.00 49.60 461 VAL A N 1
ATOM 3069 C CA . VAL A 1 483 ? -74.215 38.430 19.567 1.00 49.23 461 VAL A CA 1
ATOM 3070 C C . VAL A 1 483 ? -75.608 37.908 19.999 1.00 56.36 461 VAL A C 1
ATOM 3071 O O . VAL A 1 483 ? -76.576 37.945 19.230 1.00 51.96 461 VAL A O 1
ATOM 3075 N N . ILE A 1 484 ? -75.728 37.530 21.266 1.00 73.28 462 ILE A N 1
ATOM 3076 C CA . ILE A 1 484 ? -77.029 37.241 21.868 1.00 71.33 462 ILE A CA 1
ATOM 3077 C C . ILE A 1 484 ? -77.232 38.118 23.101 1.00 75.92 462 ILE A C 1
ATOM 3078 O O . ILE A 1 484 ? -76.506 39.071 23.319 1.00 84.61 462 ILE A O 1
ATOM 3083 N N . GLY A 1 485 ? -78.248 37.827 23.890 1.00 59.16 463 GLY A N 1
ATOM 3084 C CA . GLY A 1 485 ? -78.482 38.549 25.133 1.00 55.27 463 GLY A CA 1
ATOM 3085 C C . GLY A 1 485 ? -77.650 37.931 26.235 1.00 65.81 463 GLY A C 1
ATOM 3086 O O . GLY A 1 485 ? -76.480 37.645 26.026 1.00 79.42 463 GLY A O 1
ATOM 3087 N N . ASP A 1 486 ? -78.227 37.795 27.425 1.00 91.90 464 ASP A N 1
ATOM 3088 C CA . ASP A 1 486 ? -77.614 36.989 28.478 1.00 92.44 464 ASP A CA 1
ATOM 3089 C C . ASP A 1 486 ? -77.182 35.663 27.851 1.00 90.82 464 ASP A C 1
ATOM 3090 O O . ASP A 1 486 ? -77.931 35.145 27.035 1.00 106.80 464 ASP A O 1
ATOM 3095 N N . GLU A 1 487 ? -76.016 35.076 28.136 1.00 79.94 465 GLU A N 1
ATOM 3096 C CA . GLU A 1 487 ? -75.109 35.152 29.296 1.00 81.51 465 GLU A CA 1
ATOM 3097 C C . GLU A 1 487 ? -75.660 34.264 30.411 1.00 81.17 465 GLU A C 1
ATOM 3098 O O . GLU A 1 487 ? -74.909 33.806 31.278 1.00 97.35 465 GLU A O 1
ATOM 3104 N N . SER A 1 488 ? -76.956 33.974 30.369 1.00 84.10 466 SER A N 1
ATOM 3105 C CA . SER A 1 488 ? -77.471 32.768 31.003 1.00 83.12 466 SER A CA 1
ATOM 3106 C C . SER A 1 488 ? -77.776 31.754 29.918 1.00 75.17 466 SER A C 1
ATOM 3107 O O . SER A 1 488 ? -78.064 30.584 30.187 1.00 60.85 466 SER A O 1
ATOM 3110 N N . ARG A 1 489 ? -77.703 32.243 28.683 1.00 57.14 467 ARG A N 1
ATOM 3111 C CA . ARG A 1 489 ? -77.857 31.439 27.484 1.00 55.08 467 ARG A CA 1
ATOM 3112 C C . ARG A 1 489 ? -76.479 31.071 26.916 1.00 50.59 467 ARG A C 1
ATOM 3113 O O . ARG A 1 489 ? -76.360 30.525 25.820 1.00 48.84 467 ARG A O 1
ATOM 3121 N N . CYS A 1 490 ? -75.423 31.413 27.642 1.00 62.06 468 CYS A N 1
ATOM 3122 C CA . CYS A 1 490 ? -74.089 31.069 27.187 1.00 57.74 468 CYS A CA 1
ATOM 3123 C C . CYS A 1 490 ? -73.498 30.043 28.110 1.00 68.09 468 CYS A C 1
ATOM 3124 O O . CYS A 1 490 ? -73.681 30.118 29.323 1.00 71.94 468 CYS A O 1
ATOM 3127 N N . CYS A 1 491 ? -72.820 29.065 27.522 1.00 66.36 469 CYS A N 1
ATOM 3128 C CA . CYS A 1 491 ? -72.132 28.032 28.276 1.00 47.71 469 CYS A CA 1
ATOM 3129 C C . CYS A 1 491 ? -70.743 27.901 27.709 1.00 58.46 469 CYS A C 1
ATOM 3130 O O . CYS A 1 491 ? -70.589 27.677 26.509 1.00 59.22 469 CYS A O 1
ATOM 3133 N N . PHE A 1 492 ? -69.731 28.060 28.554 1.00 50.77 470 PHE A N 1
ATOM 3134 C CA . PHE A 1 492 ? -68.368 27.892 28.080 1.00 48.90 470 PHE A CA 1
ATOM 3135 C C . PHE A 1 492 ? -67.683 26.727 28.774 1.00 50.01 470 PHE A C 1
ATOM 3136 O O . PHE A 1 492 ? -67.641 26.629 29.997 1.00 48.17 470 PHE A O 1
ATOM 3144 N N . VAL A 1 493 ? -67.167 25.824 27.964 1.00 56.68 471 VAL A N 1
ATOM 3145 C CA . VAL A 1 493 ? -66.472 24.676 28.484 1.00 52.92 471 VAL A CA 1
ATOM 3146 C C . VAL A 1 493 ? -65.138 24.565 27.756 1.00 50.45 471 VAL A C 1
ATOM 3147 O O . VAL A 1 493 ? -64.983 25.087 26.653 1.00 50.01 471 VAL A O 1
ATOM 3151 N N . SER A 1 494 ? -64.171 23.921 28.396 1.00 57.96 472 SER A N 1
ATOM 3152 C CA . SER A 1 494 ? -62.787 23.893 27.915 1.00 50.43 472 SER A CA 1
ATOM 3153 C C . SER A 1 494 ? -62.426 22.826 26.880 1.00 63.28 472 SER A C 1
ATOM 3154 O O . SER A 1 494 ? -61.454 22.972 26.137 1.00 55.30 472 SER A O 1
ATOM 3157 N N . CYS A 1 495 ? -63.194 21.748 26.842 1.00 66.15 473 CYS A N 1
ATOM 3158 C CA . CYS A 1 495 ? -62.938 20.677 25.891 1.00 53.29 473 CYS A CA 1
ATOM 3159 C C . CYS A 1 495 ? -64.253 19.998 25.504 1.00 68.38 473 CYS A C 1
ATOM 3160 O O . CYS A 1 495 ? -65.216 20.042 26.272 1.00 76.37 473 CYS A O 1
ATOM 3163 N N . PRO A 1 496 ? -64.296 19.371 24.312 1.00 51.21 474 PRO A N 1
ATOM 3164 C CA . PRO A 1 496 ? -65.507 18.668 23.862 1.00 46.43 474 PRO A CA 1
ATOM 3165 C C . PRO A 1 496 ? -65.950 17.519 24.788 1.00 52.54 474 PRO A C 1
ATOM 3166 O O . PRO A 1 496 ? -67.158 17.252 24.898 1.00 56.58 474 PRO A O 1
ATOM 3170 N N . ASP A 1 497 ? -65.008 16.870 25.466 1.00 63.27 475 ASP A N 1
ATOM 3171 C CA . ASP A 1 497 ? -65.371 15.744 26.325 1.00 67.28 475 ASP A CA 1
ATOM 3172 C C . ASP A 1 497 ? -66.330 16.146 27.451 1.00 69.94 475 ASP A C 1
ATOM 3173 O O . ASP A 1 497 ? -67.083 15.311 27.937 1.00 80.83 475 ASP A O 1
ATOM 3178 N N . VAL A 1 498 ? -66.317 17.413 27.856 1.00 58.02 476 VAL A N 1
ATOM 3179 C CA . VAL A 1 498 ? -67.271 17.890 28.856 1.00 59.96 476 VAL A CA 1
ATOM 3180 C C . VAL A 1 498 ? -68.680 17.745 28.303 1.00 50.82 476 VAL A C 1
ATOM 3181 O O . VAL A 1 498 ? -69.584 17.240 28.983 1.00 54.32 476 VAL A O 1
ATOM 3185 N N . ILE A 1 499 ? -68.852 18.181 27.058 1.00 61.13 477 ILE A N 1
ATOM 3186 C CA . ILE A 1 499 ? -70.138 18.070 26.392 1.00 69.16 477 ILE A CA 1
ATOM 3187 C C . ILE A 1 499 ? -70.506 16.607 26.258 1.00 63.58 477 ILE A C 1
ATOM 3188 O O . ILE A 1 499 ? -71.638 16.217 26.529 1.00 60.82 477 ILE A O 1
ATOM 3193 N N . HIS A 1 500 ? -69.534 15.796 25.854 1.00 61.14 478 HIS A N 1
ATOM 3194 C CA . HIS A 1 500 ? -69.762 14.364 25.681 1.00 55.51 478 HIS A CA 1
ATOM 3195 C C . HIS A 1 500 ? -70.265 13.668 26.947 1.00 61.77 478 HIS A C 1
ATOM 3196 O O . HIS A 1 500 ? -71.238 12.908 26.919 1.00 68.80 478 HIS A O 1
ATOM 3203 N N . ALA A 1 501 ? -69.609 13.950 28.059 1.00 54.86 479 ALA A N 1
ATOM 3204 C CA . ALA A 1 501 ? -70.027 13.427 29.346 1.00 59.29 479 ALA A CA 1
ATOM 3205 C C . ALA A 1 501 ? -71.404 13.948 29.744 1.00 64.84 479 ALA A C 1
ATOM 3206 O O . ALA A 1 501 ? -72.224 13.197 30.266 1.00 69.63 479 ALA A O 1
ATOM 3208 N N . ALA A 1 502 ? -71.663 15.229 29.504 1.00 49.95 480 ALA A N 1
ATOM 3209 C CA . ALA A 1 502 ? -72.948 15.795 29.905 1.00 57.57 480 ALA A CA 1
ATOM 3210 C C . ALA A 1 502 ? -74.080 15.136 29.120 1.00 68.23 480 ALA A C 1
ATOM 3211 O O . ALA A 1 502 ? -75.097 14.726 29.693 1.00 65.11 480 ALA A O 1
ATOM 3213 N N . MET A 1 503 ? -73.888 15.031 27.809 1.00 61.75 481 MET A N 1
ATOM 3214 C CA . MET A 1 503 ? -74.854 14.380 26.946 1.00 63.83 481 MET A CA 1
ATOM 3215 C C . MET A 1 503 ? -75.105 12.961 27.443 1.00 60.65 481 MET A C 1
ATOM 3216 O O . MET A 1 503 ? -76.247 12.570 27.656 1.00 64.78 481 MET A O 1
ATOM 3221 N N . SER A 1 504 ? -74.027 12.207 27.651 1.00 77.28 482 SER A N 1
ATOM 3222 C CA . SER A 1 504 ? -74.138 10.832 28.133 1.00 63.43 482 SER A CA 1
ATOM 3223 C C . SER A 1 504 ? -74.954 10.746 29.420 1.00 68.56 482 SER A C 1
ATOM 3224 O O . SER A 1 504 ? -75.793 9.853 29.585 1.00 77.41 482 SER A O 1
ATOM 3227 N N . GLN A 1 505 ? -74.724 11.696 30.316 1.00 64.13 483 GLN A N 1
ATOM 3228 C CA . GLN A 1 505 ? -75.502 11.776 31.538 1.00 71.47 483 GLN A CA 1
ATOM 3229 C C . GLN A 1 505 ? -76.993 11.987 31.253 1.00 66.05 483 GLN A C 1
ATOM 3230 O O . GLN A 1 505 ? -77.834 11.226 31.732 1.00 64.55 483 GLN A O 1
ATOM 3236 N N . ILE A 1 506 ? -77.303 13.021 30.474 1.00 69.85 484 ILE A N 1
ATOM 3237 C CA . ILE A 1 506 ? -78.675 13.366 30.096 1.00 61.28 484 ILE A CA 1
ATOM 3238 C C . ILE A 1 506 ? -79.399 12.165 29.456 1.00 69.00 484 ILE A C 1
ATOM 3239 O O . ILE A 1 506 ? -80.599 11.942 29.672 1.00 63.84 484 ILE A O 1
ATOM 3244 N N . LEU A 1 507 ? -78.651 11.384 28.683 1.00 55.61 485 LEU A N 1
ATOM 3245 C CA . LEU A 1 507 ? -79.183 10.198 28.049 1.00 50.02 485 LEU A CA 1
ATOM 3246 C C . LEU A 1 507 ? -79.484 9.151 29.107 1.00 60.69 485 LEU A C 1
ATOM 3247 O O . LEU A 1 507 ? -80.571 8.543 29.123 1.00 52.82 485 LEU A O 1
ATOM 3252 N N . ASN A 1 508 ? -78.524 8.948 30.005 1.00 45.69 486 ASN A N 1
ATOM 3253 C CA . ASN A 1 508 ? -78.741 7.996 31.083 1.00 43.37 486 ASN A CA 1
ATOM 3254 C C . ASN A 1 508 ? -79.992 8.322 31.896 1.00 61.11 486 ASN A C 1
ATOM 3255 O O . ASN A 1 508 ? -80.771 7.435 32.234 1.00 61.85 486 ASN A O 1
ATOM 3260 N N . GLU A 1 509 ? -80.191 9.605 32.173 1.00 55.84 487 GLU A N 1
ATOM 3261 C CA . GLU A 1 509 ? -81.281 10.062 33.020 1.00 55.51 487 GLU A CA 1
ATOM 3262 C C . GLU A 1 509 ? -82.660 10.020 32.334 1.00 70.68 487 GLU A C 1
ATOM 3263 O O . GLU A 1 509 ? -83.633 9.498 32.888 1.00 65.14 487 GLU A O 1
ATOM 3269 N N . HIS A 1 510 ? -82.754 10.601 31.144 1.00 74.37 488 HIS A N 1
ATOM 3270 C CA . HIS A 1 510 ? -84.044 10.697 30.471 1.00 64.81 488 HIS A CA 1
ATOM 3271 C C . HIS A 1 510 ? -84.432 9.445 29.693 1.00 73.30 488 HIS A C 1
ATOM 3272 O O . HIS A 1 510 ? -85.614 9.112 29.598 1.00 78.41 488 HIS A O 1
ATOM 3279 N N . CYS A 1 511 ? -83.449 8.776 29.102 1.00 77.25 489 CYS A N 1
ATOM 3280 C CA . CYS A 1 511 ? -83.722 7.563 28.343 1.00 76.53 489 CYS A CA 1
ATOM 3281 C C . CYS A 1 511 ? -83.871 6.315 29.211 1.00 78.22 489 CYS A C 1
ATOM 3282 O O . CYS A 1 511 ? -84.803 5.530 29.031 1.00 79.09 489 CYS A O 1
ATOM 3285 N N . ILE A 1 512 ? -82.928 6.122 30.128 1.00 61.70 490 ILE A N 1
ATOM 3286 C CA . ILE A 1 512 ? -82.871 4.897 30.923 1.00 60.32 490 ILE A CA 1
ATOM 3287 C C . ILE A 1 512 ? -83.641 4.981 32.259 1.00 63.01 490 ILE A C 1
ATOM 3288 O O . ILE A 1 512 ? -84.020 3.964 32.843 1.00 77.97 490 ILE A O 1
ATOM 3293 N N . GLY A 1 513 ? -83.941 6.196 32.704 1.00 79.23 491 GLY A N 1
ATOM 3294 C CA . GLY A 1 513 ? -84.635 6.387 33.971 1.00 57.83 491 GLY A CA 1
ATOM 3295 C C . GLY A 1 513 ? -83.717 6.302 35.178 1.00 82.91 491 GLY A C 1
ATOM 3296 O O . GLY A 1 513 ? -82.536 5.977 35.053 1.00 69.81 491 GLY A O 1
#

Secondary structure (DSSP, 8-state):
--HHHHHHHHHHHHHHHHHHHHHHHTT----HHHHHHHHHHHHHHS-----EEE-SS-EEE---HHHHHHHHHHHHHHHHHHHHHSSSTTS-HHHHHHHS-HHHHHTTS-SS-HHHHHHHHHHHHHHHHHHHHHHHHHSS--EEEEE-BTTTB---SSSTT----HHHHHHHHHHHHHH-SEEEEE-SS-SSSSSHHHH--S-SSSSEEEEEGGGTEEEETTEEEE---SS-SHHHHHHHHHHHHHHHHHT------SSS--EE-SSEEEEE---SSS-STHHHHHHHHHHHHHHT----S-EEE--SSSEEEEE--S--S---HHHHHHHHHHHTT--TTSSS-EEEEESSGGGHHHHHHHHHH-SSS-EEEEES--HHHHHHHHHHSS-SSSEEEESSHHHHHHHHHHHHHHHHH-

Foldseek 3Di:
DAQVCLLVLLLVLLVLLLVQLVCLVVVHDHDVVNLVSLVVSQVVCDDPVGDKHHDPPDIWTFHCPQVNVLSVLLNVQVVQQVVPCVPPVNPRNLLSLLVGQSLVSPLVDDDDHNVQLVVLLVLLLVLVVVQLVLCVVPVAFAEEEEEPDLWLADHGQEASSLAHHNLSQNLVQLLQVPRHPAYEYEYAFQCVDPDVVSRYSHDCLDSYKYGYNQLQWTCDNPHIDGHLAAPDPQCLVVLVQLLVVVVVPCVPPDPQDGRYRWTRHSFKTKGFLAHPPGICPVVNSVVVVVVSVVSCPVNRQWDWDCPDPGMIMTGRDRPDPPDANLNSVVVVQVVDPHDLLDPGEYEYIEEDPRCVSVLLSNCVRAQVHYAYEYEADDPVVQVVSCVSHPDPSRYRHDHGSVSSSSSSSVSCSPPVVD

GO terms:
  GO:0000287 magnesium ion binding (F, IDA)
  GO:0004805 trehalose-phosphatase activity (F, IDA)
  GO:0016311 dephosphorylation (P, IDA)
  GO:1901136 carbohydrate derivative catabolic process (P, IDA)
  GO:0005992 trehalose biosynthetic process (P, IDA)

B-factor: mean 77.24, std 33.19, range [17.66, 306.48]

Radius of gyration: 21.7 Å; Cα contacts (8 Å, |Δi|>4): 732; chains: 1; bounding box: 58×51×61 Å

CATH classification: 1.20.58.1800 (+2 more: 3.40.50.1000, 3.30.70.3080)

Organism: Brugia malayi (NCBI:txid6279)

Solvent-accessible surface area: 18467 Å² total; per-residue (Å²): 141,47,11,87,78,8,64,78,53,0,58,127,0,0,98,14,2,69,50,0,2,119,9,3,53,62,64,118,108,25,71,107,93,23,6,56,56,0,82,116,1,50,75,75,2,68,90,128,204,101,29,108,11,24,53,162,93,20,146,18,48,7,75,4,12,15,6,18,107,5,0,54,11,0,22,141,10,0,69,30,0,18,67,46,24,155,111,83,77,133,34,94,0,35,53,0,11,35,129,9,80,13,58,56,26,0,5,95,57,50,108,64,38,134,131,58,0,64,127,21,34,96,67,0,16,149,20,1,78,62,0,22,45,1,59,91,127,46,62,84,78,1,2,8,0,0,10,4,40,6,0,3,8,42,131,25,58,9,21,9,0,3,7,0,10,0,6,2,0,3,8,6,7,31,2,3,57,34,16,12,68,11,0,0,0,0,5,36,3,10,3,124,60,44,0,2,1,33,1,0,1,4,60,16,97,36,50,6,30,0,0,0,2,70,0,13,3,2,50,40,99,50,145,101,48,44,26,59,69,23,112,32,98,65,0,38,78,7,0,70,126,5,35,52,61,1,151,85,11,43,170,66,19,23,28,21,2,9,33,17,4,16,14,27,20,5,45,70,0,6,2,3,4,15,22,104,110,111,68,31,86,66,128,23,9,81,138,24,37,112,18,1,100,104,62,11,114,172,93,34,78,7,90,33,62,102,60,78,143,48,44,3,32,0,32,12,109,78,32,28,127,154,29,54,3,2,42,0,2,21,82,3,0,139,78,54,93,38,34,2,118,30,103,21,43,4,1,0,0,0,9,54,122,42,0,4,31,1,0,122,21,0,25,152,37,9,91,125,6,1,7,2,0,4,8,40,43,133,124,63,22,86,86,63,0,64,121,21,17,44,71,108,80,38,16,9,57,3,44,15,4,6,0,1,6,4,0,2,20,53,0,1,27,72,100,61,59,88